Protein 6TCT (pdb70)

Solvent-accessible surface area: 22754 Å² total; per-residue (Å²): 156,74,2,23,1,0,0,0,0,6,3,69,19,0,66,87,83,114,37,3,56,31,3,0,6,3,0,3,30,84,91,69,48,10,40,40,88,144,62,105,10,98,3,33,3,52,6,82,58,25,20,101,0,1,1,31,17,11,4,3,10,56,118,39,110,9,66,13,65,7,18,119,25,63,0,40,108,112,130,3,0,64,17,56,85,62,155,105,4,43,43,9,128,1,79,10,208,68,85,92,33,164,24,105,2,28,1,8,0,19,0,68,63,94,97,22,89,2,38,0,18,0,45,4,105,196,85,2,26,1,0,0,0,0,4,3,68,16,0,65,88,83,116,39,3,53,27,1,0,5,3,0,3,29,83,97,79,46,11,43,39,89,137,57,105,15,103,2,32,1,57,4,86,58,24,22,92,0,1,1,34,14,11,4,3,7,33,115,40,108,11,64,15,68,8,18,115,27,71,0,44,108,118,138,1,0,78,16,61,87,78,149,126,5,41,44,10,113,0,87,4,187,60,90,99,32,161,28,98,2,31,0,7,0,18,0,68,61,95,99,19,90,3,34,0,17,0,40,1,110,199,78,1,23,1,0,0,0,0,7,2,62,18,0,58,87,84,109,38,5,57,31,5,0,4,3,0,3,23,91,95,74,46,11,42,40,82,148,60,111,14,97,1,31,2,57,3,83,49,16,21,95,0,1,1,38,17,12,4,3,8,54,118,41,114,8,66,14,71,5,14,117,26,57,0,42,106,115,139,1,1,78,17,56,88,60,153,122,4,41,36,8,99,0,100,30,136,57,96,107,28,162,28,105,3,30,0,8,0,24,0,68,64,92,82,23,84,5,46,0,8,0,41,1,120,196,87,1,23,1,0,0,0,0,6,2,62,18,0,55,88,81,113,36,4,57,31,1,0,6,3,0,2,28,73,88,68,53,11,40,39,83,148,58,104,10,98,1,32,2,48,3,79,62,28,19,103,0,1,2,40,17,11,4,3,7,57,119,38,109,6,68,15,72,6,17,120,23,59,0,41,106,113,135,2,0,75,18,56,87,71,146,131,6,40,47,9,127,1,82,11,226,56,88,95,32,165,25,91,2,28,0,8,0,22,0,73,28,94,81,22,81,4,35,0,20,1,40,2,121

Structure (mmCIF, N/CA/C/O backbone):
data_6TCT
#
_entry.id   6TCT
#
_cell.length_a   42.327
_cell.length_b   70.886
_cell.length_c   185.715
_cell.angle_alpha   90.000
_cell.angle_beta   90.000
_cell.angle_gamma   90.000
#
_symmetry.space_group_name_H-M   'P 21 21 21'
#
loop_
_entity.id
_entity.type
_entity.pdbx_description
1 polymer MakD
2 water water
#
loop_
_atom_site.group_PDB
_atom_site.id
_atom_site.type_symbol
_atom_site.label_atom_id
_atom_site.label_alt_id
_atom_site.label_comp_id
_atom_site.label_asym_id
_atom_site.label_entity_id
_atom_site.label_seq_id
_atom_site.pdbx_PDB_ins_code
_atom_site.Cartn_x
_atom_site.Cartn_y
_atom_site.Cartn_z
_atom_site.occupancy
_atom_site.B_iso_or_equiv
_atom_site.auth_seq_id
_atom_site.auth_comp_id
_atom_site.auth_asym_id
_atom_site.auth_atom_id
_atom_site.pdbx_PDB_model_num
ATOM 1 N N . LYS A 1 2 ? 3.629 12.301 7.073 1.00 91.11 2 LYS B N 1
ATOM 2 C CA . LYS A 1 2 ? 3.128 12.353 8.455 1.00 88.86 2 LYS B CA 1
ATOM 3 C C . LYS A 1 2 ? 2.762 10.963 8.973 1.00 83.00 2 LYS B C 1
ATOM 4 O O . LYS A 1 2 ? 1.614 10.696 9.298 1.00 88.93 2 LYS B O 1
ATOM 10 N N . LYS A 1 3 ? 3.783 10.126 9.157 1.00 67.95 3 LYS B N 1
ATOM 11 C CA . LYS A 1 3 ? 3.601 8.707 9.449 1.00 64.29 3 LYS B CA 1
ATOM 12 C C . LYS A 1 3 ? 3.677 8.409 10.941 1.00 66.20 3 LYS B C 1
ATOM 13 O O . LYS A 1 3 ? 4.543 8.935 11.643 1.00 66.51 3 LYS B O 1
ATOM 19 N N . ILE A 1 4 ? 2.743 7.582 11.421 1.00 62.45 4 ILE B N 1
ATOM 20 C CA . ILE A 1 4 ? 2.674 7.170 12.827 1.00 52.80 4 ILE B CA 1
ATOM 21 C C . ILE A 1 4 ? 3.514 5.920 13.030 1.00 51.45 4 ILE B C 1
ATOM 22 O O . ILE A 1 4 ? 3.387 4.956 12.273 1.00 50.04 4 ILE B O 1
ATOM 27 N N . GLU A 1 5 ? 4.373 5.923 14.046 1.00 40.06 5 GLU B N 1
ATOM 28 C CA . GLU A 1 5 ? 5.132 4.729 14.387 1.00 42.18 5 GLU B CA 1
ATOM 29 C C . GLU A 1 5 ? 4.742 4.279 15.787 1.00 42.36 5 GLU B C 1
ATOM 30 O O . GLU A 1 5 ? 4.663 5.098 16.707 1.00 40.08 5 GLU B O 1
ATOM 36 N N . ILE A 1 6 ? 4.460 2.988 15.925 1.00 35.53 6 ILE B N 1
ATOM 37 C CA . ILE A 1 6 ? 3.934 2.389 17.144 1.00 38.10 6 ILE B CA 1
ATOM 38 C C . ILE A 1 6 ? 4.969 1.410 17.667 1.00 42.94 6 ILE B C 1
ATOM 39 O O . ILE A 1 6 ? 5.500 0.598 16.898 1.00 35.67 6 ILE B O 1
ATOM 44 N N . LEU A 1 7 ? 5.251 1.477 18.963 1.00 33.77 7 LEU B N 1
ATOM 45 C CA . LEU A 1 7 ? 6.110 0.499 19.609 1.00 35.17 7 LEU B CA 1
ATOM 46 C C . LEU A 1 7 ? 5.271 -0.356 20.543 1.00 30.66 7 LEU B C 1
ATOM 47 O O . LEU A 1 7 ? 4.614 0.167 21.458 1.00 30.67 7 LEU B O 1
ATOM 52 N N . ILE A 1 8 ? 5.298 -1.667 20.312 1.00 30.87 8 ILE B N 1
ATOM 53 C CA . ILE A 1 8 ? 4.710 -2.655 21.208 1.00 29.21 8 ILE B CA 1
ATOM 54 C C . ILE A 1 8 ? 5.827 -3.164 22.112 1.00 34.36 8 ILE B C 1
ATOM 55 O O . ILE A 1 8 ? 6.822 -3.717 21.631 1.00 28.05 8 ILE B O 1
ATOM 60 N N . VAL A 1 9 ? 5.681 -2.948 23.410 1.00 28.85 9 VAL B N 1
ATOM 61 C CA . VAL A 1 9 ? 6.642 -3.385 24.410 1.00 29.36 9 VAL B CA 1
ATOM 62 C C . VAL A 1 9 ? 6.016 -4.536 25.184 1.00 30.79 9 VAL B C 1
ATOM 63 O O . VAL A 1 9 ? 4.877 -4.423 25.660 1.00 32.12 9 VAL B O 1
ATOM 67 N N . VAL A 1 10 ? 6.747 -5.637 25.314 1.00 30.88 10 VAL B N 1
ATOM 68 C CA . VAL A 1 10 ? 6.252 -6.820 26.007 1.00 34.51 10 VAL B CA 1
ATOM 69 C C . VAL A 1 10 ? 7.170 -7.154 27.176 1.00 36.99 10 VAL B C 1
ATOM 70 O O . VAL A 1 10 ? 8.392 -7.262 27.017 1.00 35.82 10 VAL B O 1
ATOM 74 N N . ASP A 1 11 ? 6.571 -7.291 28.351 1.00 30.67 11 ASP B N 1
ATOM 75 C CA . ASP A 1 11 ? 7.201 -7.894 29.524 1.00 34.13 11 ASP B CA 1
ATOM 76 C C . ASP A 1 11 ? 7.192 -9.405 29.313 1.00 34.30 11 ASP B C 1
ATOM 77 O O . ASP A 1 11 ? 6.216 -10.096 29.633 1.00 29.67 11 ASP B O 1
ATOM 82 N N . CYS A 1 12 ? 8.291 -9.941 28.790 1.00 31.84 12 CYS B N 1
ATOM 83 C CA . CYS A 1 12 ? 8.239 -11.327 28.326 1.00 30.94 12 CYS B CA 1
ATOM 84 C C . CYS A 1 12 ? 8.307 -12.319 29.480 1.00 32.85 12 CYS B C 1
ATOM 85 O O . CYS A 1 12 ? 7.605 -13.340 29.461 1.00 37.98 12 CYS B O 1
ATOM 88 N N . ALA A 1 13 ? 9.006 -11.961 30.559 1.00 34.48 13 ALA B N 1
ATOM 89 C CA . ALA A 1 13 ? 8.973 -12.782 31.764 1.00 35.21 13 ALA B CA 1
ATOM 90 C C . ALA A 1 13 ? 7.561 -12.877 32.313 1.00 37.01 13 ALA B C 1
ATOM 91 O O . ALA A 1 13 ? 7.076 -13.969 32.629 1.00 36.36 13 ALA B O 1
ATOM 93 N N . GLY A 1 14 ? 6.881 -11.736 32.426 1.00 33.28 14 GLY B N 1
ATOM 94 C CA . GLY A 1 14 ? 5.518 -11.745 32.929 1.00 29.78 14 GLY B CA 1
ATOM 95 C C . GLY A 1 14 ? 4.557 -12.460 31.995 1.00 34.38 14 GLY B C 1
ATOM 96 O O . GLY A 1 14 ? 3.701 -13.232 32.431 1.00 31.73 14 GLY B O 1
ATOM 97 N N . ALA A 1 15 ? 4.661 -12.184 30.700 1.00 35.55 15 ALA B N 1
ATOM 98 C CA . ALA A 1 15 ? 3.753 -12.809 29.743 1.00 35.00 15 ALA B CA 1
ATOM 99 C C . ALA A 1 15 ? 3.909 -14.332 29.737 1.00 39.53 15 ALA B C 1
ATOM 100 O O . ALA A 1 15 ? 2.918 -15.067 29.662 1.00 38.34 15 ALA B O 1
ATOM 102 N N . LEU A 1 16 ? 5.152 -14.827 29.788 1.00 41.93 16 LEU B N 1
ATOM 103 C CA . LEU A 1 16 ? 5.350 -16.268 29.747 1.00 38.44 16 LEU B CA 1
ATOM 104 C C . LEU A 1 16 ? 4.943 -16.925 31.059 1.00 45.61 16 LEU B C 1
ATOM 105 O O . LEU A 1 16 ? 4.447 -18.056 31.053 1.00 44.69 16 LEU B O 1
ATOM 110 N N . ALA A 1 17 ? 5.119 -16.230 32.185 1.00 39.39 17 ALA B N 1
ATOM 111 C CA . ALA A 1 17 ? 4.722 -16.799 33.466 1.00 37.63 17 ALA B CA 1
ATOM 112 C C . ALA A 1 17 ? 3.210 -16.920 33.573 1.00 45.33 17 ALA B C 1
ATOM 113 O O . ALA A 1 17 ? 2.706 -17.877 34.167 1.00 48.91 17 ALA B O 1
ATOM 115 N N . THR A 1 18 ? 2.462 -15.964 33.010 1.00 40.34 18 THR B N 1
ATOM 116 C CA . THR A 1 18 ? 1.008 -15.980 33.164 1.00 35.04 18 THR B CA 1
ATOM 117 C C . THR A 1 18 ? 0.246 -16.493 31.953 1.00 36.60 18 THR B C 1
ATOM 118 O O . THR A 1 18 ? -0.973 -16.678 32.054 1.00 33.73 18 THR B O 1
ATOM 122 N N . THR A 1 19 ? 0.926 -16.764 30.838 1.00 32.29 19 THR B N 1
ATOM 123 C CA . THR A 1 19 ? 0.277 -17.108 29.573 1.00 35.80 19 THR B CA 1
ATOM 124 C C . THR A 1 19 ? -0.777 -16.069 29.186 1.00 36.12 19 THR B C 1
ATOM 125 O O . THR A 1 19 ? -1.802 -16.382 28.589 1.00 39.14 19 THR B O 1
ATOM 129 N N . SER A 1 20 ? -0.514 -14.803 29.492 1.00 35.87 20 SER B N 1
ATOM 130 C CA . SER A 1 20 ? -1.396 -13.761 28.978 1.00 30.50 20 SER B CA 1
ATOM 131 C C . SER A 1 20 ? -0.625 -12.454 28.868 1.00 27.00 20 SER B C 1
ATOM 132 O O . SER A 1 20 ? 0.243 -12.148 29.695 1.00 27.71 20 SER B O 1
ATOM 135 N N . LEU A 1 21 ? -0.951 -11.687 27.839 1.00 31.44 21 LEU B N 1
ATOM 136 C CA . LEU A 1 21 ? -0.341 -10.385 27.662 1.00 31.69 21 LEU B CA 1
ATOM 137 C C . LEU A 1 21 ? -0.964 -9.324 28.568 1.00 33.83 21 LEU B C 1
ATOM 138 O O . LEU A 1 21 ? -0.441 -8.202 28.639 1.00 28.61 21 LEU B O 1
ATOM 143 N N . ILE A 1 22 ? -2.060 -9.636 29.269 1.00 38.48 22 ILE B N 1
ATOM 144 C CA . ILE A 1 22 ? -2.651 -8.631 30.143 1.00 38.47 22 ILE B CA 1
ATOM 145 C C . ILE A 1 22 ? -1.636 -8.293 31.230 1.00 33.66 22 ILE B C 1
ATOM 146 O O . ILE A 1 22 ? -0.920 -9.169 31.749 1.00 29.02 22 ILE B O 1
ATOM 151 N N . SER A 1 23 ? -1.486 -6.996 31.490 1.00 30.00 23 SER B N 1
ATOM 152 C CA . SER A 1 23 ? -0.479 -6.410 32.378 1.00 28.67 23 SER B CA 1
ATOM 153 C C . SER A 1 23 ? 0.946 -6.587 31.872 1.00 32.39 23 SER B C 1
ATOM 154 O O . SER A 1 23 ? 1.880 -6.216 32.584 1.00 30.91 23 SER B O 1
ATOM 157 N N . ASN A 1 24 ? 1.150 -7.113 30.657 1.00 29.21 24 ASN B N 1
ATOM 158 C CA . ASN A 1 24 ? 2.495 -7.355 30.150 1.00 27.52 24 ASN B CA 1
ATOM 159 C C . ASN A 1 24 ? 2.744 -6.748 28.774 1.00 27.86 24 ASN B C 1
ATOM 160 O O . ASN A 1 24 ? 3.792 -7.016 28.185 1.00 29.32 24 ASN B O 1
ATOM 165 N N . VAL A 1 25 ? 1.827 -5.943 28.238 1.00 30.41 25 VAL B N 1
ATOM 166 C CA . VAL A 1 25 ? 1.992 -5.381 26.898 1.00 27.59 25 VAL B CA 1
ATOM 167 C C . VAL A 1 25 ? 1.654 -3.899 26.957 1.00 35.14 25 VAL B C 1
ATOM 168 O O . VAL A 1 25 ? 0.728 -3.489 27.671 1.00 29.18 25 VAL B O 1
ATOM 172 N N . TYR A 1 26 ? 2.432 -3.096 26.229 1.00 25.12 26 TYR B N 1
ATOM 173 C CA . TYR A 1 26 ? 2.285 -1.651 26.237 1.00 30.25 26 TYR B CA 1
ATOM 174 C C . TYR A 1 26 ? 2.362 -1.156 24.805 1.00 31.41 26 TYR B C 1
ATOM 175 O O . TYR A 1 26 ? 3.068 -1.735 23.973 1.00 30.44 26 TYR B O 1
ATOM 184 N N . LEU A 1 27 ? 1.656 -0.066 24.530 1.00 27.77 27 LEU B N 1
ATOM 185 C CA . LEU A 1 27 ? 1.806 0.657 23.270 1.00 32.40 27 LEU B CA 1
ATOM 186 C C . LEU A 1 27 ? 2.399 2.024 23.561 1.00 31.36 27 LEU B C 1
ATOM 187 O O . LEU A 1 27 ? 1.954 2.714 24.486 1.00 34.68 27 LEU B O 1
ATOM 192 N N . ILE A 1 28 ? 3.395 2.417 22.775 1.00 28.38 28 ILE B N 1
ATOM 193 C CA . ILE A 1 28 ? 3.861 3.790 22.732 1.00 27.44 28 ILE B CA 1
ATOM 194 C C . ILE A 1 28 ? 3.996 4.186 21.271 1.00 34.51 28 ILE B C 1
ATOM 195 O O . ILE A 1 28 ? 4.660 3.479 20.511 1.00 31.40 28 ILE B O 1
ATOM 200 N N . ASP A 1 29 ? 3.425 5.336 20.88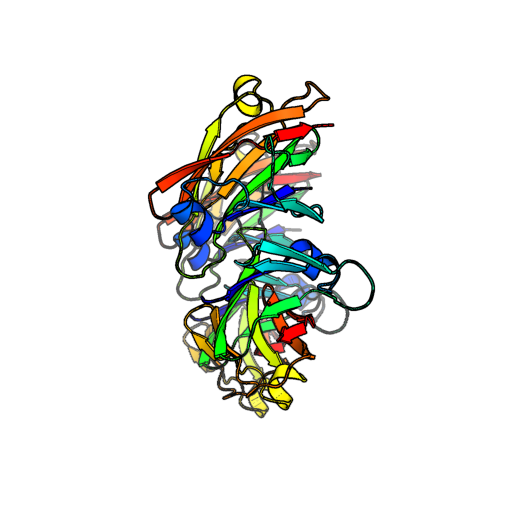6 1.00 36.22 29 ASP B N 1
ATOM 201 C CA . ASP A 1 29 ? 3.486 5.762 19.489 1.00 40.37 29 ASP B CA 1
ATOM 202 C C . ASP A 1 29 ? 4.021 7.188 19.352 1.00 45.16 29 ASP B C 1
ATOM 203 O O . ASP A 1 29 ? 4.180 7.918 20.333 1.00 42.86 29 ASP B O 1
ATOM 208 N N . SER A 1 30 ? 4.304 7.583 18.099 1.00 39.55 30 SER B N 1
ATOM 209 C CA . SER A 1 30 ? 4.932 8.869 17.823 1.00 39.96 30 SER B CA 1
ATOM 210 C C . SER A 1 30 ? 3.958 10.037 17.905 1.00 37.20 30 SER B C 1
ATOM 211 O O . SER A 1 30 ? 4.362 11.166 17.637 1.00 41.79 30 SER B O 1
ATOM 214 N N . ASN A 1 31 ? 2.690 9.798 18.215 1.00 50.39 31 ASN B N 1
ATOM 215 C CA . ASN A 1 31 ? 1.791 10.875 18.599 1.00 49.77 31 ASN B CA 1
ATOM 216 C C . ASN A 1 31 ? 1.757 11.075 20.107 1.00 49.89 31 ASN B C 1
ATOM 217 O O . ASN A 1 31 ? 0.862 11.760 20.608 1.00 46.12 31 ASN B O 1
ATOM 222 N N . GLN A 1 32 ? 2.698 10.464 20.835 1.00 44.18 32 GLN B N 1
ATOM 223 C CA . GLN A 1 32 ? 2.836 10.563 22.288 1.00 43.28 32 GLN B CA 1
ATOM 224 C C . GLN A 1 32 ? 1.678 9.904 23.027 1.00 45.23 32 GLN B C 1
ATOM 225 O O . GLN A 1 32 ? 1.415 10.226 24.179 1.00 44.92 32 GLN B O 1
ATOM 231 N N . TRP A 1 33 ? 0.979 8.973 22.395 1.00 46.11 33 TRP B N 1
ATOM 232 C CA . TRP A 1 33 ? 0.005 8.172 23.115 1.00 45.60 33 TRP B CA 1
ATOM 233 C C . TRP A 1 33 ? 0.725 7.025 23.808 1.00 40.07 33 TRP B C 1
ATOM 234 O O . TRP A 1 33 ? 1.614 6.385 23.239 1.00 42.45 33 TRP B O 1
ATOM 245 N N . LEU A 1 34 ? 0.332 6.757 25.040 1.00 42.32 34 LEU B N 1
ATOM 246 C CA . LEU A 1 34 ? 0.980 5.729 25.835 1.00 31.82 34 LEU B CA 1
ATOM 247 C C . LEU A 1 34 ? -0.098 4.941 26.558 1.00 47.58 34 LEU B C 1
ATOM 248 O O . LEU A 1 34 ? -1.042 5.518 27.106 1.00 46.57 34 LEU B O 1
ATOM 253 N N . GLY A 1 35 ? 0.062 3.629 26.606 1.00 36.71 35 GLY B N 1
ATOM 254 C CA . GLY A 1 35 ? -1.018 2.818 27.124 1.00 39.09 35 GLY B CA 1
ATOM 255 C C . GLY A 1 35 ? -0.540 1.497 27.635 1.00 36.43 35 GLY B C 1
ATOM 256 O O . GLY A 1 35 ? 0.458 0.928 27.167 1.00 36.26 35 GLY B O 1
ATOM 257 N N A SER A 1 36 ? -1.269 0.976 28.622 0.44 33.82 36 SER B N 1
ATOM 258 N N B SER A 1 36 ? -1.229 1.014 28.660 0.56 33.70 36 SER B N 1
ATOM 259 C CA A SER A 1 36 ? -1.053 -0.331 29.210 0.44 31.63 36 SER B CA 1
ATOM 260 C CA B SER A 1 36 ? -1.087 -0.303 29.235 0.56 31.69 36 SER B CA 1
ATOM 261 C C A SER A 1 36 ? -2.403 -1.019 29.347 0.44 33.41 36 SER B C 1
ATOM 262 C C B SER A 1 36 ? -2.415 -1.029 29.055 0.56 33.79 36 SER B C 1
ATOM 263 O O A SER A 1 36 ? -3.430 -0.366 29.541 0.44 31.83 36 SER B O 1
ATOM 264 O O B SER A 1 36 ? -3.436 -0.428 28.714 0.56 35.36 36 SER B O 1
ATOM 269 N N . TRP A 1 37 ? -2.402 -2.338 29.260 1.00 37.58 37 TRP B N 1
ATOM 270 C CA . TRP A 1 37 ? -3.631 -3.119 29.334 1.00 35.38 37 TRP B CA 1
ATOM 271 C C . TRP A 1 37 ? -3.563 -3.905 30.636 1.00 35.80 37 TRP B C 1
ATOM 272 O O . TRP A 1 37 ? -2.865 -4.921 30.715 1.00 41.30 37 TRP B O 1
ATOM 283 N N . ASP A 1 38 ? -4.245 -3.396 31.662 1.00 33.48 38 ASP B N 1
ATOM 284 C CA . ASP A 1 38 ? -4.210 -3.944 33.016 1.00 44.44 38 ASP B CA 1
ATOM 285 C C . ASP A 1 38 ? -5.463 -4.710 33.411 1.00 51.22 38 ASP B C 1
ATOM 286 O O . ASP A 1 38 ? -5.379 -5.639 34.221 1.00 62.96 38 ASP B O 1
ATOM 291 N N . GLU A 1 39 ? -6.626 -4.287 32.928 1.00 48.40 39 GLU B N 1
ATOM 292 C CA . GLU A 1 39 ? -7.909 -4.768 33.418 1.00 45.67 39 GLU B CA 1
ATOM 293 C C . GLU A 1 39 ? -8.872 -4.922 32.250 1.00 43.80 39 GLU B C 1
ATOM 294 O O . GLU A 1 39 ? -8.708 -4.299 31.201 1.00 47.30 39 GLU B O 1
ATOM 300 N N . GLY A 1 40 ? -9.884 -5.762 32.438 1.00 37.06 40 GLY B N 1
ATOM 301 C CA . GLY A 1 40 ? -10.897 -5.822 31.425 1.00 35.10 40 GLY B CA 1
ATOM 302 C C . GLY A 1 40 ? -10.364 -6.301 30.075 1.00 37.58 40 GLY B C 1
ATOM 303 O O . GLY A 1 40 ? -9.372 -7.033 29.965 1.00 44.11 40 GLY B O 1
ATOM 304 N N . THR A 1 41 ? -11.106 -5.904 29.048 1.00 40.77 41 THR B N 1
ATOM 305 C CA . THR A 1 41 ? -10.768 -6.103 27.646 1.00 37.72 41 THR B CA 1
ATOM 306 C C . THR A 1 41 ? -9.736 -5.068 27.219 1.00 38.26 41 THR B C 1
ATOM 307 O O . THR A 1 41 ? -9.750 -3.933 27.702 1.00 39.76 41 THR B O 1
ATOM 311 N N . CYS A 1 42 ? -8.856 -5.453 26.290 1.00 38.03 42 CYS B N 1
ATOM 312 C CA . CYS A 1 42 ? -7.777 -4.563 25.857 1.00 40.85 42 CYS B CA 1
ATOM 313 C C . CYS A 1 42 ? -8.327 -3.296 25.195 1.00 43.74 42 CYS B C 1
ATOM 314 O O . CYS A 1 42 ? -9.166 -3.359 24.291 1.00 39.69 42 CYS B O 1
ATOM 317 N N . GLN A 1 43 ? -7.837 -2.136 25.635 1.00 34.43 43 GLN B N 1
ATOM 318 C CA . GLN A 1 43 ? -8.275 -0.871 25.063 1.00 39.02 43 GLN B CA 1
ATOM 319 C C . GLN A 1 43 ? -7.141 -0.117 24.383 1.00 42.24 43 GLN B C 1
ATOM 320 O O . GLN A 1 43 ? -7.335 1.039 23.974 1.00 42.13 43 GLN B O 1
ATOM 326 N N . LEU A 1 44 ? -5.956 -0.728 24.284 1.00 36.31 44 LEU B N 1
ATOM 327 C CA . LEU A 1 44 ? -4.858 -0.100 23.568 1.00 37.37 44 LEU B CA 1
ATOM 328 C C . LEU A 1 44 ? -5.311 0.260 22.157 1.00 42.48 44 LEU B C 1
ATOM 329 O O . LEU A 1 44 ? -6.075 -0.478 21.525 1.00 36.68 44 LEU B O 1
ATOM 334 N N . HIS A 1 45 ? -4.891 1.428 21.684 1.00 37.66 45 HIS B N 1
ATOM 335 C CA . HIS A 1 45 ? -5.378 1.887 20.389 1.00 41.15 45 HIS B CA 1
ATOM 336 C C . HIS A 1 45 ? -4.466 2.959 19.816 1.00 38.28 45 HIS B C 1
ATOM 337 O O . HIS A 1 45 ? -3.572 3.485 20.486 1.00 37.25 45 HIS B O 1
ATOM 344 N N . THR A 1 46 ? -4.730 3.274 18.554 1.00 39.86 46 THR B N 1
ATOM 345 C CA . THR A 1 46 ? -4.003 4.259 17.772 1.00 41.06 46 THR B CA 1
ATOM 346 C C . THR A 1 46 ? -5.019 5.129 17.052 1.00 42.90 46 THR B C 1
ATOM 347 O O . THR A 1 46 ? -5.983 4.611 16.479 1.00 45.95 46 THR B O 1
ATOM 351 N N . VAL A 1 47 ? -4.804 6.437 17.072 1.00 39.43 47 VAL B N 1
ATOM 352 C CA . VAL A 1 47 ? -5.664 7.382 16.375 1.00 46.62 47 VAL B CA 1
ATOM 353 C C . VAL A 1 47 ? -4.971 7.765 15.079 1.00 54.00 47 VAL B C 1
ATOM 354 O O . VAL A 1 47 ? -3.781 8.105 15.082 1.00 50.25 47 VAL B O 1
ATOM 358 N N . SER A 1 48 ? -5.714 7.722 13.976 1.00 55.81 48 SER B N 1
ATOM 359 C CA . SER A 1 48 ? -5.148 7.973 12.663 1.00 52.09 48 SER B CA 1
ATOM 360 C C . SER A 1 48 ? -6.186 8.619 11.760 1.00 54.25 48 SER B C 1
ATOM 361 O O . SER A 1 48 ? -7.307 8.927 12.175 1.00 52.34 48 SER B O 1
ATOM 364 N N . GLU A 1 49 ? -5.774 8.848 10.515 1.00 61.44 49 GLU B N 1
ATOM 365 C CA . GLU A 1 49 ? -6.633 9.370 9.468 1.00 65.88 49 GLU B CA 1
ATOM 366 C C . GLU A 1 49 ? -6.292 8.677 8.153 1.00 66.20 49 GLU B C 1
ATOM 367 O O . GLU A 1 49 ? -5.214 8.097 7.993 1.00 61.96 49 GLU B O 1
ATOM 373 N N . ASP A 1 50 ? -7.218 8.777 7.203 1.00 73.84 50 ASP B N 1
ATOM 374 C CA . ASP A 1 50 ? -7.062 8.141 5.899 1.00 72.07 50 ASP B CA 1
ATOM 375 C C . ASP A 1 50 ? -5.775 8.577 5.215 1.00 67.17 50 ASP B C 1
ATOM 376 O O . ASP A 1 50 ? -5.423 9.758 5.224 1.00 65.14 50 ASP B O 1
ATOM 381 N N . GLY A 1 51 ? -5.064 7.613 4.632 1.00 63.68 51 GLY B N 1
ATOM 382 C CA . GLY A 1 51 ? -3.872 7.906 3.865 1.00 70.54 51 GLY B CA 1
ATOM 383 C C . GLY A 1 51 ? -2.599 7.974 4.672 1.00 71.01 51 GLY B C 1
ATOM 384 O O . GLY A 1 51 ? -1.510 8.010 4.082 1.00 60.69 51 GLY B O 1
ATOM 385 N N . GLN A 1 52 ? -2.700 7.954 5.997 1.00 59.31 52 GLN B N 1
ATOM 386 C CA . GLN A 1 52 ? -1.532 8.046 6.849 1.00 56.58 52 GLN B CA 1
ATOM 387 C C . GLN A 1 52 ? -0.787 6.714 6.853 1.00 52.84 52 GLN B C 1
ATOM 388 O O . GLN A 1 52 ? -1.394 5.648 6.992 1.00 49.77 52 GLN B O 1
ATOM 394 N N . PHE A 1 53 ? 0.540 6.781 6.737 1.00 51.53 53 PHE B N 1
ATOM 395 C CA . PHE A 1 53 ? 1.369 5.588 6.842 1.00 51.76 53 PHE B CA 1
ATOM 396 C C . PHE A 1 53 ? 1.492 5.203 8.311 1.00 54.46 53 PHE B C 1
ATOM 397 O O . PHE A 1 53 ? 1.683 6.061 9.176 1.00 55.86 53 PHE B O 1
ATOM 405 N N . ILE A 1 54 ? 1.368 3.914 8.603 1.00 49.96 54 ILE B N 1
ATOM 406 C CA . ILE A 1 54 ? 1.503 3.428 9.971 1.00 42.45 54 ILE B CA 1
ATOM 407 C C . ILE A 1 54 ? 2.570 2.345 10.006 1.00 50.40 54 ILE B C 1
ATOM 408 O O . ILE A 1 54 ? 2.661 1.517 9.095 1.00 52.46 54 ILE B O 1
ATOM 413 N N . CYS A 1 55 ? 3.364 2.347 11.069 1.00 46.67 55 CYS B N 1
ATOM 414 C CA . CYS A 1 55 ? 4.471 1.424 11.266 1.00 48.15 55 CYS B CA 1
ATOM 415 C C . CYS A 1 55 ? 4.360 0.796 12.647 1.00 46.89 55 CYS B C 1
ATOM 416 O O . CYS A 1 55 ? 4.211 1.522 13.633 1.00 40.04 55 CYS B O 1
ATOM 419 N N . TRP A 1 56 ? 4.421 -0.543 12.713 1.00 45.99 56 TRP B N 1
ATOM 420 C CA . TRP A 1 56 ? 4.416 -1.302 13.964 1.00 41.17 56 TRP B CA 1
ATOM 421 C C . TRP A 1 56 ? 5.758 -1.999 14.156 1.00 42.74 56 TRP B C 1
ATOM 422 O O . TRP A 1 56 ? 6.263 -2.636 13.230 1.00 41.59 56 TRP B O 1
ATOM 433 N N . ARG A 1 57 ? 6.310 -1.946 15.364 1.00 34.51 57 ARG B N 1
ATOM 434 C CA . ARG A 1 57 ? 7.465 -2.786 15.664 1.00 35.48 57 ARG B CA 1
ATOM 435 C C . ARG A 1 57 ? 7.371 -3.215 17.117 1.00 35.93 57 ARG B C 1
ATOM 436 O O . ARG A 1 57 ? 6.642 -2.608 17.911 1.00 35.88 57 ARG B O 1
ATOM 444 N N . SER A 1 58 ? 8.081 -4.299 17.460 1.00 30.95 58 SER B N 1
ATOM 445 C CA . SER A 1 58 ? 7.951 -4.884 18.791 1.00 31.44 58 SER B CA 1
ATOM 446 C C . SER A 1 58 ? 9.314 -5.093 19.426 1.00 29.82 58 SER B C 1
ATOM 447 O O . SER A 1 58 ? 10.299 -5.325 18.728 1.00 37.39 58 SER B O 1
ATOM 450 N N . CYS A 1 59 ? 9.380 -4.919 20.746 1.00 34.31 59 CYS B N 1
ATOM 451 C CA . CYS A 1 59 ? 10.622 -5.166 21.468 1.00 39.06 59 CYS B CA 1
ATOM 452 C C . CYS A 1 59 ? 10.261 -5.748 22.829 1.00 33.44 59 CYS B C 1
ATOM 453 O O . CYS A 1 59 ? 9.118 -5.649 23.293 1.00 35.75 59 CYS B O 1
ATOM 456 N N . ALA A 1 60 ? 11.241 -6.391 23.452 1.00 31.95 60 ALA B N 1
ATOM 457 C CA . ALA A 1 60 ? 11.139 -6.786 24.847 1.00 34.83 60 ALA B CA 1
ATOM 458 C C . ALA A 1 60 ? 11.733 -5.746 25.791 1.00 31.60 60 ALA B C 1
ATOM 459 O O . ALA A 1 60 ? 12.543 -4.905 25.406 1.00 27.37 60 ALA B O 1
ATOM 461 N N . ILE A 1 61 ? 11.320 -5.836 27.051 1.00 29.13 61 ILE B N 1
ATOM 462 C CA . ILE A 1 61 ? 11.988 -5.079 28.098 1.00 30.19 61 ILE B CA 1
ATOM 463 C C . ILE A 1 61 ? 13.411 -5.591 28.301 1.00 32.02 61 ILE B C 1
ATOM 464 O O . ILE A 1 61 ? 14.379 -4.823 28.270 1.00 30.02 61 ILE B O 1
ATOM 469 N N . SER A 1 62 ? 13.562 -6.889 28.483 1.00 27.62 62 SER B N 1
ATOM 470 C CA . SER A 1 62 ? 14.877 -7.417 28.790 1.00 33.73 62 SER B CA 1
ATOM 471 C C . SER A 1 62 ? 15.724 -7.458 27.527 1.00 32.92 62 SER B C 1
ATOM 472 O O . SER A 1 62 ? 15.194 -7.685 26.433 1.00 40.54 62 SER B O 1
ATOM 475 N N . PRO A 1 63 ? 17.036 -7.227 27.634 1.00 32.26 63 PRO B N 1
ATOM 476 C CA . PRO A 1 63 ? 17.902 -7.431 26.464 1.00 39.13 63 PRO B CA 1
ATOM 477 C C . PRO A 1 63 ? 18.023 -8.894 26.060 1.00 45.76 63 PRO B C 1
ATOM 478 O O . PRO A 1 63 ? 18.525 -9.175 24.968 1.00 43.05 63 PRO B O 1
ATOM 482 N N . ASP A 1 64 ? 17.574 -9.829 26.898 1.00 44.36 64 ASP B N 1
ATOM 483 C CA . ASP A 1 64 ? 17.759 -11.251 26.621 1.00 49.71 64 ASP B CA 1
ATOM 484 C C . ASP A 1 64 ? 16.626 -11.873 25.816 1.00 45.79 64 ASP B C 1
ATOM 485 O O . ASP A 1 64 ? 16.804 -12.971 25.280 1.00 45.96 64 ASP B O 1
ATOM 490 N N . ASP A 1 65 ? 15.471 -11.220 25.735 1.00 38.50 65 ASP B N 1
ATOM 491 C CA . ASP A 1 65 ? 14.281 -11.773 25.104 1.00 43.17 65 ASP B CA 1
ATOM 492 C C . ASP A 1 65 ? 14.140 -11.296 23.658 1.00 42.76 65 ASP B C 1
ATOM 493 O O . ASP A 1 65 ? 14.768 -10.333 23.226 1.00 42.24 65 ASP B O 1
ATOM 498 N N . GLU A 1 66 ? 13.255 -11.961 22.920 1.00 35.15 66 GLU B N 1
ATOM 499 C CA . GLU A 1 66 ? 12.965 -11.614 21.535 1.00 36.17 66 GLU B CA 1
ATOM 500 C C . GLU A 1 66 ? 11.455 -11.569 21.336 1.00 40.70 66 GLU B C 1
ATOM 501 O O . GLU A 1 66 ? 10.738 -12.504 21.716 1.00 37.36 66 GLU B O 1
ATOM 507 N N . VAL A 1 67 ? 10.969 -10.470 20.765 1.00 39.33 67 VAL B N 1
ATOM 508 C CA . VAL A 1 67 ? 9.551 -10.277 20.473 1.00 33.20 67 VAL B CA 1
ATOM 509 C C . VAL A 1 67 ? 9.428 -9.861 19.020 1.00 36.75 67 VAL B C 1
ATOM 510 O O . VAL A 1 67 ? 9.953 -8.806 18.630 1.00 43.27 67 VAL B O 1
ATOM 514 N N . ASN A 1 68 ? 8.693 -10.643 18.239 1.00 37.09 68 ASN B N 1
ATOM 515 C CA . ASN A 1 68 ? 8.427 -10.345 16.838 1.00 39.82 68 ASN B CA 1
ATOM 516 C C . ASN A 1 68 ? 6.930 -10.360 16.594 1.00 41.62 68 ASN B C 1
ATOM 517 O O . ASN A 1 68 ? 6.207 -11.190 17.158 1.00 42.28 68 ASN B O 1
ATOM 522 N N . ILE A 1 69 ? 6.476 -9.460 15.735 1.00 32.73 69 ILE B N 1
ATOM 523 C CA . ILE A 1 69 ? 5.104 -9.501 15.246 1.00 40.48 69 ILE B CA 1
ATOM 524 C C . ILE A 1 69 ? 5.020 -10.564 14.163 1.00 33.58 69 ILE B C 1
ATOM 525 O O . ILE A 1 69 ? 5.798 -10.545 13.208 1.00 37.56 69 ILE B O 1
ATOM 530 N N . THR A 1 70 ? 4.099 -11.510 14.317 1.00 33.29 70 THR B N 1
ATOM 531 C CA . THR A 1 70 ? 3.934 -12.544 13.312 1.00 36.00 70 THR B CA 1
ATOM 532 C C . THR A 1 70 ? 2.677 -12.396 12.473 1.00 33.30 70 THR B C 1
ATOM 533 O O . THR A 1 70 ? 2.555 -13.088 11.467 1.00 38.19 70 THR B O 1
ATOM 537 N N . GLY A 1 71 ? 1.733 -11.547 12.839 1.00 33.54 71 GLY B N 1
ATOM 538 C CA . GLY A 1 71 ? 0.583 -11.396 11.961 1.00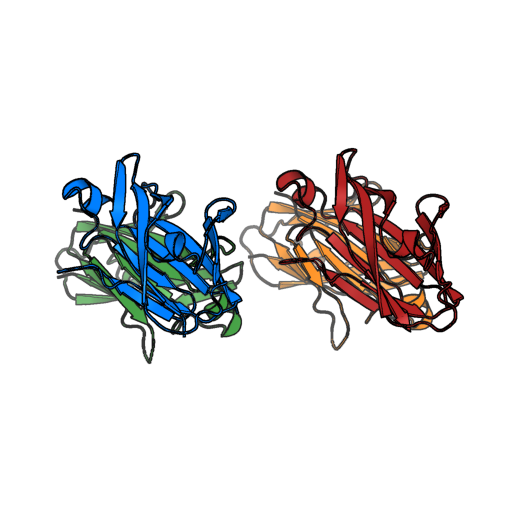 38.62 71 GLY B CA 1
ATOM 539 C C . GLY A 1 71 ? -0.416 -10.406 12.511 1.00 37.15 71 GLY B C 1
ATOM 540 O O . GLY A 1 71 ? -0.334 -9.982 13.670 1.00 36.49 71 GLY B O 1
ATOM 541 N N . PHE A 1 72 ? -1.343 -10.016 11.630 1.00 40.95 72 PHE B N 1
ATOM 542 C CA . PHE A 1 72 ? -2.479 -9.150 11.932 1.00 44.38 72 PHE B CA 1
ATOM 543 C C . PHE A 1 72 ? -3.752 -9.821 11.417 1.00 45.86 72 PHE B C 1
ATOM 544 O O . PHE A 1 72 ? -3.765 -10.352 10.307 1.00 42.89 72 PHE B O 1
ATOM 552 N N . TYR A 1 73 ? -4.833 -9.753 12.193 1.00 40.07 73 TYR B N 1
ATOM 553 C CA . TYR A 1 73 ? -6.106 -10.374 11.836 1.00 49.86 73 TYR B CA 1
ATOM 554 C C . TYR A 1 73 ? -7.226 -9.481 12.357 1.00 38.30 73 TYR B C 1
ATOM 555 O O . TYR A 1 73 ? -7.002 -8.591 13.183 1.00 38.82 73 TYR B O 1
ATOM 564 N N . GLY A 1 74 ? -8.437 -9.740 11.898 1.00 36.06 74 GLY B N 1
ATOM 565 C CA . GLY A 1 74 ? -9.608 -9.119 12.477 1.00 44.97 74 GLY B CA 1
ATOM 566 C C . GLY A 1 74 ? -10.224 -8.054 11.593 1.00 45.89 74 GLY B C 1
ATOM 567 O O . GLY A 1 74 ? -9.961 -7.964 10.389 1.00 51.45 74 GLY B O 1
ATOM 568 N N . ASP A 1 75 ? -11.078 -7.236 12.216 1.00 44.42 75 ASP B N 1
ATOM 569 C CA . ASP A 1 75 ? -11.898 -6.291 11.465 1.00 46.76 75 ASP B CA 1
ATOM 570 C C . ASP A 1 75 ? -11.040 -5.361 10.619 1.00 49.90 75 ASP B C 1
ATOM 571 O O . ASP A 1 75 ? -11.347 -5.115 9.448 1.00 56.26 75 ASP B O 1
ATOM 576 N N . MET A 1 76 ? -9.960 -4.830 11.193 1.00 50.47 76 MET B N 1
ATOM 577 C CA . MET A 1 76 ? -9.119 -3.910 10.432 1.00 56.19 76 MET B CA 1
ATOM 578 C C . MET A 1 76 ? -8.611 -4.550 9.148 1.00 57.17 76 MET B C 1
ATOM 579 O O . MET A 1 76 ? -8.555 -3.894 8.099 1.00 61.95 76 MET B O 1
ATOM 584 N N . ILE A 1 77 ? -8.298 -5.845 9.196 1.00 53.28 77 ILE B N 1
ATOM 585 C CA . ILE A 1 77 ? -7.830 -6.550 8.007 1.00 42.28 77 ILE B CA 1
ATOM 586 C C . ILE A 1 77 ? -9.004 -6.930 7.127 1.00 48.40 77 ILE B C 1
ATOM 587 O O . ILE A 1 77 ? -9.018 -6.644 5.922 1.00 55.96 77 ILE B O 1
ATOM 592 N N . ASP A 1 78 ? -10.014 -7.567 7.722 1.00 47.15 78 ASP B N 1
ATOM 593 C CA . ASP A 1 78 ? -11.160 -8.031 6.944 1.00 56.83 78 ASP B CA 1
ATOM 594 C C . ASP A 1 78 ? -11.856 -6.876 6.235 1.00 56.28 78 ASP B C 1
ATOM 595 O O . ASP A 1 78 ? -12.219 -6.997 5.065 1.00 54.65 78 ASP B O 1
ATOM 600 N N . GLN A 1 79 ? -12.056 -5.748 6.917 1.00 51.73 79 GLN B N 1
ATOM 601 C CA . GLN A 1 79 ? -12.677 -4.615 6.235 1.00 58.03 79 GLN B CA 1
ATOM 602 C C . GLN A 1 79 ? -11.687 -3.768 5.442 1.00 62.34 79 GLN B C 1
ATOM 603 O O . GLN A 1 79 ? -12.093 -2.750 4.875 1.00 68.90 79 GLN B O 1
ATOM 609 N N . LYS A 1 80 ? -10.417 -4.174 5.357 1.00 59.98 80 LYS B N 1
ATOM 610 C CA . LYS A 1 80 ? -9.440 -3.550 4.452 1.00 64.16 80 LYS B CA 1
ATOM 611 C C . LYS A 1 80 ? -9.213 -2.068 4.758 1.00 63.37 80 LYS B C 1
ATOM 612 O O . LYS A 1 80 ? -9.008 -1.255 3.852 1.00 68.98 80 LYS B O 1
ATOM 618 N N . ALA A 1 81 ? -9.295 -1.707 6.042 1.00 50.03 81 ALA B N 1
ATOM 619 C CA . ALA A 1 81 ? -8.988 -0.346 6.479 1.00 58.76 81 ALA B CA 1
ATOM 620 C C . ALA A 1 81 ? -7.488 -0.095 6.551 1.00 50.94 81 ALA B C 1
ATOM 621 O O . ALA A 1 81 ? -7.053 1.053 6.379 1.00 53.50 81 ALA B O 1
ATOM 623 N N . CYS A 1 82 ? -6.698 -1.140 6.814 1.00 49.60 82 CYS B N 1
ATOM 624 C CA . CYS A 1 82 ? -5.241 -1.052 6.876 1.00 44.96 82 CYS B CA 1
ATOM 625 C C . CYS A 1 82 ? -4.641 -2.459 6.812 1.00 50.13 82 CYS B C 1
ATOM 626 O O . CYS A 1 82 ? -5.025 -3.327 7.596 1.00 52.11 82 CYS B O 1
ATOM 629 N N . LEU A 1 83 ? -3.675 -2.667 5.915 1.00 46.38 83 LEU B N 1
ATOM 630 C CA . LEU A 1 83 ? -3.151 -3.996 5.591 1.00 46.94 83 LEU B CA 1
ATOM 631 C C . LEU A 1 83 ? -1.638 -4.018 5.741 1.00 49.60 83 LEU B C 1
ATOM 632 O O . LEU A 1 83 ? -0.908 -3.880 4.750 1.00 51.24 83 LEU B O 1
ATOM 637 N N . PRO A 1 84 ? -1.130 -4.220 6.956 1.00 48.15 84 PRO B N 1
ATOM 638 C CA . PRO A 1 84 ? 0.320 -4.143 7.165 1.00 48.77 84 PRO B CA 1
ATOM 639 C C . PRO A 1 84 ? 1.074 -5.260 6.456 1.00 51.04 84 PRO B C 1
ATOM 640 O O . PRO A 1 84 ? 0.571 -6.367 6.261 1.00 51.95 84 PRO B O 1
ATOM 644 N N . SER A 1 85 ? 2.295 -4.946 6.037 1.00 48.31 85 SER B N 1
ATOM 645 C CA . SER A 1 85 ? 3.171 -5.954 5.457 1.00 54.03 85 SER B CA 1
ATOM 646 C C . SER A 1 85 ? 4.509 -5.931 6.169 1.00 55.13 85 SER B C 1
ATOM 647 O O . SER A 1 85 ? 4.937 -4.877 6.656 1.00 54.74 85 SER B O 1
ATOM 650 N N . PRO A 1 86 ? 5.217 -7.061 6.231 1.00 53.04 86 PRO B N 1
ATOM 651 C CA . PRO A 1 86 ? 6.500 -7.080 6.937 1.00 56.92 86 PRO B CA 1
ATOM 652 C C . PRO A 1 86 ? 7.569 -6.370 6.119 1.00 66.01 86 PRO B C 1
ATOM 653 O O . PRO A 1 86 ? 7.671 -6.565 4.906 1.00 65.20 86 PRO B O 1
ATOM 657 N N . VAL A 1 87 ? 8.372 -5.542 6.790 1.00 62.47 87 VAL B N 1
ATOM 658 C CA . VAL A 1 87 ? 9.510 -4.875 6.153 1.00 64.32 87 VAL B CA 1
ATOM 659 C C . VAL A 1 87 ? 10.672 -4.922 7.147 1.00 70.19 87 VAL B C 1
ATOM 660 O O . VAL A 1 87 ? 10.621 -4.288 8.207 1.00 72.71 87 VAL B O 1
ATOM 664 N N . ASN A 1 88 ? 11.662 -5.767 6.861 1.00 67.25 88 ASN B N 1
ATOM 665 C CA . ASN A 1 88 ? 12.757 -6.023 7.786 1.00 67.37 88 ASN B CA 1
ATOM 666 C C . ASN A 1 88 ? 12.194 -6.401 9.148 1.00 69.63 88 ASN B C 1
ATOM 667 O O . ASN A 1 88 ? 11.437 -7.375 9.250 1.00 71.42 88 ASN B O 1
ATOM 672 N N . ASP A 1 89 ? 12.540 -5.648 10.193 1.00 58.71 89 ASP B N 1
ATOM 673 C CA . ASP A 1 89 ? 12.047 -5.968 11.527 1.00 63.54 89 ASP B CA 1
ATOM 674 C C . ASP A 1 89 ? 10.856 -5.103 11.934 1.00 59.64 89 ASP B C 1
ATOM 675 O O . ASP A 1 89 ? 10.776 -4.649 13.083 1.00 60.77 89 ASP B O 1
ATOM 680 N N . ALA A 1 90 ? 9.883 -4.911 11.044 1.00 48.18 90 ALA B N 1
ATOM 681 C CA . ALA A 1 90 ? 8.700 -4.116 11.365 1.00 43.44 90 ALA B CA 1
ATOM 682 C C . ALA A 1 90 ? 7.605 -4.453 10.363 1.00 46.18 90 ALA B C 1
ATOM 683 O O . ALA A 1 90 ? 7.829 -5.163 9.381 1.00 42.81 90 ALA B O 1
ATOM 685 N N . TRP A 1 91 ? 6.410 -3.931 10.625 1.00 41.08 91 TRP B N 1
ATOM 686 C CA . TRP A 1 91 ? 5.271 -4.123 9.736 1.00 38.95 91 TRP B CA 1
ATOM 687 C C . TRP A 1 91 ? 4.718 -2.757 9.386 1.00 44.31 91 TRP B C 1
ATOM 688 O O . TRP A 1 91 ? 4.468 -1.940 10.280 1.00 40.94 91 TRP B O 1
ATOM 699 N N . GLU A 1 92 ? 4.449 -2.527 8.108 1.00 46.58 92 GL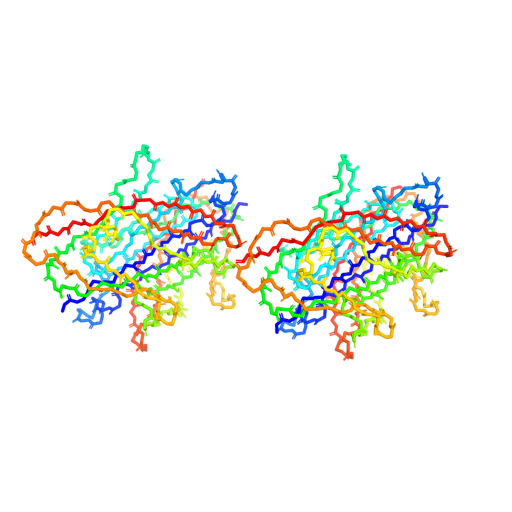U B N 1
ATOM 700 C CA . GLU A 1 92 ? 4.024 -1.197 7.696 1.00 60.46 92 GLU B CA 1
ATOM 701 C C . GLU A 1 92 ? 2.771 -1.280 6.853 1.00 58.46 92 GLU B C 1
ATOM 702 O O . GLU A 1 92 ? 2.630 -2.172 6.011 1.00 48.32 92 GLU B O 1
ATOM 708 N N . GLY A 1 93 ? 1.884 -0.312 7.060 1.00 43.25 93 GLY B N 1
ATOM 709 C CA . GLY A 1 93 ? 0.654 -0.251 6.301 1.00 54.51 93 GLY B CA 1
ATOM 710 C C . GLY A 1 93 ? 0.235 1.193 6.162 1.00 62.07 93 GLY B C 1
ATOM 711 O O . GLY A 1 93 ? 0.809 2.093 6.777 1.00 58.80 93 GLY B O 1
ATOM 712 N N . ARG A 1 94 ? -0.767 1.410 5.323 1.00 58.96 94 ARG B N 1
ATOM 713 C CA . ARG A 1 94 ? -1.301 2.741 5.115 1.00 56.54 94 ARG B CA 1
ATOM 714 C C . ARG A 1 94 ? -2.799 2.702 5.349 1.00 50.59 94 ARG B C 1
ATOM 715 O O . ARG A 1 94 ? -3.486 1.808 4.848 1.00 51.22 94 ARG B O 1
ATOM 723 N N . VAL A 1 95 ? -3.309 3.691 6.081 1.00 50.19 95 VAL B N 1
ATOM 724 C CA . VAL A 1 95 ? -4.741 3.735 6.367 1.00 60.56 95 VAL B CA 1
ATOM 725 C C . VAL A 1 95 ? -5.475 4.022 5.063 1.00 54.47 95 VAL B C 1
ATOM 726 O O . VAL A 1 95 ? -5.359 5.109 4.494 1.00 73.08 95 VAL B O 1
ATOM 730 N N . GLN A 1 96 ? -6.158 3.016 4.545 1.00 60.01 96 GLN B N 1
ATOM 731 C CA . GLN A 1 96 ? -6.932 3.129 3.315 1.00 68.60 96 GLN B CA 1
ATOM 732 C C . GLN A 1 96 ? -8.422 2.995 3.623 1.00 65.02 96 GLN B C 1
ATOM 733 O O . GLN A 1 96 ? -9.081 2.041 3.198 1.00 66.73 96 GLN B O 1
ATOM 739 N N . THR A 1 97 ? -8.976 4.004 4.297 1.00 65.01 97 THR B N 1
ATOM 740 C CA . THR A 1 97 ? -10.392 3.988 4.644 1.00 61.75 97 THR B CA 1
ATOM 741 C C . THR A 1 97 ? -11.235 4.716 3.621 1.00 65.44 97 THR B C 1
ATOM 742 O O . THR A 1 97 ? -12.392 4.342 3.414 1.00 71.61 97 THR B O 1
ATOM 746 N N . ARG A 1 98 ? -10.694 5.776 3.011 1.00 79.14 98 ARG B N 1
ATOM 747 C CA . ARG A 1 98 ? -11.364 6.420 1.888 1.00 79.37 98 ARG B CA 1
ATOM 748 C C . ARG A 1 98 ? -12.684 7.083 2.278 1.00 79.45 98 ARG B C 1
ATOM 749 O O . ARG A 1 98 ? -13.709 6.924 1.609 1.00 78.35 98 ARG B O 1
ATOM 757 N N . GLY A 1 99 ? -12.666 7.771 3.408 1.00 75.75 99 GLY B N 1
ATOM 758 C CA . GLY A 1 99 ? -13.784 8.537 3.882 1.00 80.10 99 GLY B CA 1
ATOM 759 C C . GLY A 1 99 ? -14.479 7.884 5.041 1.00 81.82 99 GLY B C 1
ATOM 760 O O . GLY A 1 99 ? -15.273 8.542 5.727 1.00 85.85 99 GLY B O 1
ATOM 761 N N . ASP A 1 100 ? -14.208 6.606 5.271 1.00 69.55 100 ASP B N 1
ATOM 762 C CA . ASP A 1 100 ? -14.737 5.937 6.438 1.00 76.85 100 ASP B CA 1
ATOM 763 C C . ASP A 1 100 ? -13.989 6.395 7.685 1.00 77.16 100 ASP B C 1
ATOM 764 O O . ASP A 1 100 ? -12.776 6.633 7.651 1.00 67.11 100 ASP B O 1
ATOM 769 N N . THR A 1 101 ? -14.740 6.560 8.771 1.00 85.21 101 THR B N 1
ATOM 770 C CA . THR A 1 101 ? -14.245 6.855 10.108 1.00 80.75 101 THR B CA 1
ATOM 771 C C . THR A 1 101 ? -14.773 5.787 11.058 1.00 79.54 101 THR B C 1
ATOM 772 O O . THR A 1 101 ? -15.695 5.041 10.719 1.00 81.69 101 THR B O 1
ATOM 776 N N . GLY A 1 102 ? -14.212 5.742 12.263 1.00 77.45 102 GLY B N 1
ATOM 777 C CA . GLY A 1 102 ? -14.715 4.824 13.297 1.00 77.12 102 GLY B CA 1
ATOM 778 C C . GLY A 1 102 ? -13.625 3.973 13.904 1.00 70.62 102 GLY B C 1
ATOM 779 O O . GLY A 1 102 ? -12.492 4.126 13.510 1.00 67.27 102 GLY B O 1
ATOM 780 N N . ARG A 1 103 ? -14.010 3.098 14.825 1.00 72.09 103 ARG B N 1
ATOM 781 C CA . ARG A 1 103 ? -13.098 2.176 15.534 1.00 64.25 103 ARG B CA 1
ATOM 782 C C . ARG A 1 103 ? -13.028 0.860 14.769 1.00 56.50 103 ARG B C 1
ATOM 783 O O . ARG A 1 103 ? -14.064 0.297 14.514 1.00 58.63 103 ARG B O 1
ATOM 791 N N . TYR A 1 104 ? -11.825 0.417 14.445 1.00 55.04 104 TYR B N 1
ATOM 792 C CA . TYR A 1 104 ? -11.617 -0.888 13.789 1.00 50.71 104 TYR B CA 1
ATOM 793 C C . TYR A 1 104 ? -10.806 -1.772 14.727 1.00 41.86 104 TYR B C 1
ATOM 794 O O . TYR A 1 104 ? -9.664 -1.544 14.938 1.00 36.22 104 TYR B O 1
ATOM 803 N N . LEU A 1 105 ? -11.453 -2.805 15.223 1.00 52.97 105 LEU B N 1
ATOM 804 C CA . LEU A 1 105 ? -10.807 -3.798 16.094 1.00 49.00 105 LEU B CA 1
ATOM 805 C C . LEU A 1 105 ? -9.860 -4.653 15.270 1.00 46.79 105 LEU B C 1
ATOM 806 O O . LEU A 1 105 ? -10.110 -4.842 14.111 1.00 52.44 105 LEU B O 1
ATOM 811 N N . TYR A 1 106 ? -8.800 -5.130 15.888 1.00 43.44 106 TYR B N 1
ATOM 812 C CA . TYR A 1 106 ? -7.886 -6.069 15.213 1.00 46.13 106 TYR B CA 1
ATOM 813 C C . TYR A 1 106 ? -7.113 -6.855 16.254 1.00 44.63 106 TYR B C 1
ATOM 814 O O . TYR A 1 106 ? -7.192 -6.552 17.415 1.00 42.21 106 TYR B O 1
ATOM 823 N N . THR A 1 107 ? -6.395 -7.852 15.793 1.00 35.63 107 THR B N 1
ATOM 824 C CA . THR A 1 107 ? -5.589 -8.667 16.705 1.00 37.42 107 THR B CA 1
ATOM 825 C C . THR A 1 107 ? -4.187 -8.780 16.145 1.00 37.29 107 THR B C 1
ATOM 826 O O . THR A 1 107 ? -4.035 -8.981 14.975 1.00 35.12 107 THR B O 1
ATOM 830 N N . ILE A 1 108 ? -3.220 -8.589 17.010 1.00 33.17 108 ILE B N 1
ATOM 831 C CA . ILE A 1 108 ? -1.827 -8.747 16.633 1.00 36.00 108 ILE B CA 1
ATOM 832 C C . ILE A 1 108 ? -1.340 -10.026 17.279 1.00 39.26 108 ILE B C 1
ATOM 833 O O . ILE A 1 108 ? -1.480 -10.199 18.497 1.00 30.92 108 ILE B O 1
ATOM 838 N N . SER A 1 109 ? -0.781 -10.922 16.476 1.00 33.17 109 SER B N 1
ATOM 839 C CA . SER A 1 109 ? -0.103 -12.092 17.015 1.00 37.95 109 SER B CA 1
ATOM 840 C C . SER A 1 109 ? 1.385 -11.784 17.122 1.00 34.07 109 SER B C 1
ATOM 841 O O . SER A 1 109 ? 1.980 -11.205 16.205 1.00 35.17 109 SER B O 1
ATOM 844 N N . LEU A 1 110 ? 1.956 -12.098 18.275 1.00 31.37 110 LEU B N 1
ATOM 845 C CA . LEU A 1 110 ? 3.372 -11.938 18.549 1.00 25.17 110 LEU B CA 1
ATOM 846 C C . LEU A 1 110 ? 3.984 -13.295 18.867 1.00 33.33 110 LEU B C 1
ATOM 847 O O . LEU A 1 110 ? 3.317 -14.188 19.411 1.00 32.40 110 LEU B O 1
ATOM 852 N N . SER A 1 111 ? 5.258 -13.433 18.526 1.00 28.55 111 SER B N 1
ATOM 853 C CA . SER A 1 111 ? 6.074 -14.544 18.969 1.00 31.28 111 SER B CA 1
ATOM 854 C C . SER A 1 111 ? 6.970 -14.014 20.084 1.00 41.36 111 SER B C 1
ATOM 855 O O . SER A 1 111 ? 7.724 -13.057 19.881 1.00 42.74 111 SER B O 1
ATOM 858 N N . ILE A 1 112 ? 6.836 -14.593 21.269 1.00 36.09 112 ILE B N 1
ATOM 859 C CA . ILE A 1 112 ? 7.533 -14.143 22.467 1.00 32.31 112 ILE B CA 1
ATOM 860 C C . ILE A 1 112 ? 8.488 -15.266 22.858 1.00 38.98 112 ILE B C 1
ATOM 861 O O . ILE A 1 112 ? 8.080 -16.275 23.462 1.00 36.31 112 ILE B O 1
ATOM 866 N N . ASN A 1 113 ? 9.767 -15.104 22.488 1.00 34.15 113 ASN B N 1
ATOM 867 C CA . ASN A 1 113 ? 10.762 -16.170 22.623 1.00 36.71 113 ASN B CA 1
ATOM 868 C C . ASN A 1 113 ? 10.259 -17.464 21.974 1.00 47.97 113 ASN B C 1
ATOM 869 O O . ASN A 1 113 ? 10.431 -18.562 22.509 1.00 49.59 113 ASN B O 1
ATOM 874 N N . GLY A 1 114 ? 9.614 -17.340 20.811 1.00 41.07 114 GLY B N 1
ATOM 875 C CA . GLY A 1 114 ? 9.106 -18.500 20.106 1.00 39.73 114 GLY B CA 1
ATOM 876 C C . GLY A 1 114 ? 7.675 -18.882 20.436 1.00 41.80 114 GLY B C 1
ATOM 877 O O . GLY A 1 114 ? 7.083 -19.676 19.694 1.00 39.04 114 GLY B O 1
ATOM 878 N N . ILE A 1 115 ? 7.106 -18.346 21.524 1.00 39.40 115 ILE B N 1
ATOM 879 C CA . ILE A 1 115 ? 5.736 -18.645 21.952 1.00 37.66 115 ILE B CA 1
ATOM 880 C C . ILE A 1 115 ? 4.776 -17.639 21.338 1.00 35.66 115 ILE B C 1
ATOM 881 O O . ILE A 1 115 ? 4.890 -16.428 21.587 1.00 28.09 115 ILE B O 1
ATOM 886 N N . THR A 1 116 ? 3.756 -18.133 20.644 1.00 33.37 116 THR B N 1
ATOM 887 C CA . THR A 1 116 ? 2.790 -17.233 20.021 1.00 31.54 116 THR B CA 1
ATOM 888 C C . THR A 1 116 ? 1.755 -16.772 21.058 1.00 36.15 116 THR B C 1
ATOM 889 O O . THR A 1 116 ? 1.128 -17.594 21.737 1.00 35.05 116 THR B O 1
ATOM 893 N N . MET A 1 117 ? 1.614 -15.452 21.198 1.00 33.14 117 MET B N 1
ATOM 894 C CA . MET A 1 117 ? 0.615 -14.809 22.042 1.00 35.15 117 MET B CA 1
ATOM 895 C C . MET A 1 117 ? -0.008 -13.662 21.262 1.00 35.78 117 MET B C 1
ATOM 896 O O . MET A 1 117 ? 0.605 -13.145 20.325 1.00 42.29 117 MET B O 1
ATOM 901 N N . ASN A 1 118 ? -1.247 -13.292 21.603 1.00 25.24 118 ASN B N 1
ATOM 902 C CA . ASN A 1 118 ? -1.890 -12.196 20.890 1.00 32.47 118 ASN B CA 1
ATOM 903 C C . ASN A 1 118 ? -2.478 -11.181 21.862 1.00 36.85 118 ASN B C 1
ATOM 904 O O . ASN A 1 118 ? -2.663 -11.450 23.048 1.00 30.29 118 ASN B O 1
ATOM 909 N N . PHE A 1 119 ? -2.735 -9.987 21.345 1.00 27.83 119 PHE B N 1
ATOM 910 C CA . PHE A 1 119 ? -3.587 -9.020 22.025 1.00 34.18 119 PHE B CA 1
ATOM 911 C C . PHE A 1 119 ? -4.363 -8.269 20.955 1.00 36.40 119 PHE B C 1
ATOM 912 O O . PHE A 1 119 ? -3.989 -8.270 19.775 1.00 33.23 119 PHE B O 1
ATOM 920 N N . SER A 1 120 ? -5.466 -7.637 21.359 1.00 35.20 120 SER B N 1
ATOM 921 C CA . SER A 1 120 ? -6.407 -7.069 20.395 1.00 40.41 120 SER B CA 1
ATOM 922 C C . SER A 1 120 ? -6.613 -5.584 20.666 1.00 41.72 120 SER B C 1
ATOM 923 O O . SER A 1 120 ? -7.578 -5.184 21.340 1.00 35.21 120 SER B O 1
ATOM 926 N N . PRO A 1 121 ? -5.783 -4.732 20.089 1.00 32.51 121 PRO B N 1
ATOM 927 C CA . PRO A 1 121 ? -6.011 -3.287 20.203 1.00 37.68 121 PRO B CA 1
ATOM 928 C C . PRO A 1 121 ? -6.998 -2.843 19.134 1.00 45.80 121 PRO B C 1
ATOM 929 O O . PRO A 1 121 ? -7.635 -3.696 18.502 1.00 42.19 121 PRO B O 1
ATOM 933 N N . TYR A 1 122 ? -7.156 -1.535 18.922 1.00 44.93 122 TYR B N 1
ATOM 934 C CA . TYR A 1 122 ? -7.982 -1.074 17.818 1.00 49.38 122 TYR B CA 1
ATOM 935 C C . TYR A 1 122 ? -7.357 0.146 17.160 1.00 46.40 122 TYR B C 1
ATOM 936 O O . TYR A 1 122 ? -6.516 0.840 17.739 1.00 44.06 122 TYR B O 1
ATOM 945 N N . LEU A 1 123 ? -7.745 0.354 15.905 1.00 45.62 123 LEU B N 1
ATOM 946 C CA . LEU A 1 123 ? -7.346 1.521 15.134 1.00 53.13 123 LEU B CA 1
ATOM 947 C C . LEU A 1 123 ? -8.536 2.465 15.098 1.00 48.06 123 LEU B C 1
ATOM 948 O O . LEU A 1 123 ? -9.601 2.106 14.584 1.00 47.16 123 LEU B O 1
ATOM 953 N N . GLU A 1 124 ? -8.360 3.664 15.628 1.00 49.41 124 GLU B N 1
ATOM 954 C CA . GLU A 1 124 ? -9.389 4.692 15.546 1.00 53.14 124 GLU B CA 1
ATOM 955 C C . GLU A 1 124 ? -8.991 5.662 14.441 1.00 57.88 124 GLU B C 1
ATOM 956 O O . GLU A 1 124 ? -7.904 6.248 14.487 1.00 65.23 124 GLU B O 1
ATOM 962 N N . VAL A 1 125 ? -9.853 5.802 13.440 1.00 53.70 125 VAL B N 1
ATOM 963 C CA . VAL A 1 125 ? -9.618 6.684 12.309 1.00 59.96 125 VAL B CA 1
ATOM 964 C C . VAL A 1 125 ? -10.622 7.824 12.398 1.00 63.40 125 VAL B C 1
ATOM 965 O O . VAL A 1 125 ? -11.833 7.585 12.489 1.00 58.80 125 VAL B O 1
ATOM 969 N N . GLN A 1 126 ? -10.122 9.058 12.361 1.00 56.57 126 GLN B N 1
ATOM 970 C CA . GLN A 1 126 ? -10.977 10.255 12.444 1.00 71.14 126 GLN B CA 1
ATOM 971 C C . GLN A 1 126 ? -10.872 11.030 11.143 1.00 71.69 126 GLN B C 1
ATOM 972 O O . GLN A 1 126 ? -11.575 12.022 10.942 1.00 76.43 126 GLN B O 1
ATOM 979 N N . LYS B 1 2 ? 15.736 -11.828 41.689 1.00 82.00 2 LYS D N 1
ATOM 980 C CA . LYS B 1 2 ? 14.787 -10.803 41.254 1.00 72.05 2 LYS D CA 1
ATOM 981 C C . LYS B 1 2 ? 15.526 -9.638 40.605 1.00 68.08 2 LYS D C 1
ATOM 982 O O . LYS B 1 2 ? 15.845 -8.644 41.252 1.00 73.63 2 LYS D O 1
ATOM 988 N N . LYS B 1 3 ? 15.773 -9.749 39.311 1.00 56.36 3 LYS D N 1
ATOM 989 C CA . LYS B 1 3 ? 16.535 -8.758 38.575 1.00 57.72 3 LYS D CA 1
ATOM 990 C C . LYS B 1 3 ? 15.552 -7.801 37.924 1.00 54.44 3 LYS D C 1
ATOM 991 O O . LYS B 1 3 ? 14.577 -8.238 37.308 1.00 66.61 3 LYS D O 1
ATOM 997 N N . ILE B 1 4 ? 15.790 -6.503 38.096 1.00 45.65 4 ILE D N 1
ATOM 998 C CA . ILE B 1 4 ? 14.946 -5.474 37.503 1.00 40.02 4 ILE D CA 1
ATOM 999 C C . ILE B 1 4 ? 15.522 -5.098 36.144 1.00 40.95 4 ILE D C 1
ATOM 1000 O O . ILE B 1 4 ? 16.694 -4.723 36.034 1.00 40.69 4 ILE D O 1
ATOM 1005 N N . GLU B 1 5 ? 14.683 -5.146 35.120 1.00 33.74 5 GLU D N 1
ATOM 1006 C CA . GLU B 1 5 ? 15.056 -4.731 33.783 1.00 34.16 5 GLU D CA 1
ATOM 1007 C C . GLU B 1 5 ? 14.218 -3.512 33.432 1.00 37.11 5 GLU D C 1
ATOM 1008 O O . GLU B 1 5 ? 12.999 -3.507 33.654 1.00 35.39 5 GLU D O 1
ATOM 1014 N N . ILE B 1 6 ? 14.893 -2.472 32.947 1.00 29.05 6 ILE D N 1
ATOM 1015 C CA . ILE B 1 6 ? 14.305 -1.177 32.626 1.00 29.59 6 ILE D CA 1
ATOM 1016 C C . ILE B 1 6 ? 14.489 -0.956 31.138 1.00 35.39 6 ILE D C 1
ATOM 1017 O O . ILE B 1 6 ? 15.604 -1.118 30.624 1.00 32.19 6 ILE D O 1
ATOM 1022 N N . LEU B 1 7 ? 13.421 -0.533 30.462 1.00 27.43 7 LEU D N 1
ATOM 1023 C CA . LEU B 1 7 ? 13.483 -0.104 29.069 1.00 28.61 7 LEU D CA 1
ATOM 1024 C C . LEU B 1 7 ? 13.267 1.413 28.983 1.00 33.75 7 LEU D C 1
ATOM 1025 O O . LEU B 1 7 ? 12.238 1.933 29.448 1.00 25.48 7 LEU D O 1
ATOM 1030 N N . ILE B 1 8 ? 14.230 2.116 28.387 1.00 26.91 8 ILE D N 1
ATOM 1031 C CA . ILE B 1 8 ? 14.093 3.534 28.054 1.00 28.22 8 ILE D CA 1
ATOM 1032 C C . ILE B 1 8 ? 13.648 3.634 26.603 1.00 32.35 8 ILE D C 1
ATOM 1033 O O . ILE B 1 8 ? 14.388 3.239 25.696 1.00 29.43 8 ILE D O 1
ATOM 1038 N N . VAL B 1 9 ? 12.462 4.193 26.377 1.00 30.21 9 VAL D N 1
ATOM 1039 C CA . VAL B 1 9 ? 11.906 4.376 25.040 1.00 25.98 9 VAL D CA 1
ATOM 1040 C C . VAL B 1 9 ? 12.001 5.857 24.697 1.00 28.84 9 VAL D C 1
ATOM 1041 O O . VAL B 1 9 ? 11.554 6.709 25.477 1.00 26.20 9 VAL D O 1
ATOM 1045 N N . VAL B 1 10 ? 12.561 6.163 23.533 1.00 26.73 10 VAL D N 1
ATOM 1046 C CA . VAL B 1 10 ? 12.730 7.542 23.094 1.00 34.91 10 VAL D CA 1
ATOM 1047 C C . VAL B 1 10 ? 11.977 7.725 21.785 1.00 38.81 10 VAL D C 1
ATOM 1048 O O . VAL B 1 10 ? 12.217 7.001 20.806 1.00 36.85 10 VAL D O 1
ATOM 1052 N N . ASP B 1 11 ? 11.071 8.697 21.773 1.00 36.64 11 ASP D N 1
ATOM 1053 C CA . ASP B 1 11 ? 10.479 9.204 20.546 1.00 35.71 11 ASP D CA 1
ATOM 1054 C C . ASP B 1 11 ? 11.532 10.073 19.857 1.00 41.35 11 ASP D C 1
ATOM 1055 O O . ASP B 1 11 ? 11.618 11.275 20.119 1.00 39.21 11 ASP D O 1
ATOM 1060 N N . CYS B 1 12 ? 12.314 9.501 18.937 1.00 34.51 12 CYS D N 1
ATOM 1061 C CA . CYS B 1 12 ? 13.475 10.239 18.477 1.00 43.19 12 CYS D CA 1
ATOM 1062 C C . CYS B 1 12 ? 13.087 11.379 17.537 1.00 42.53 12 CYS D C 1
ATOM 1063 O O . CYS B 1 12 ? 13.790 12.393 17.507 1.00 50.02 12 CYS D O 1
ATOM 1066 N N . ALA B 1 13 ? 11.956 11.282 16.817 1.00 47.97 13 ALA D N 1
ATOM 1067 C CA . ALA B 1 13 ? 11.466 12.425 16.046 1.00 42.83 13 ALA D CA 1
ATOM 1068 C C . ALA B 1 13 ? 11.172 13.613 16.951 1.00 49.78 13 ALA D C 1
ATOM 1069 O O . ALA B 1 13 ? 11.583 14.739 16.660 1.00 49.17 13 ALA D O 1
ATOM 1071 N N . GLY B 1 14 ? 10.407 13.391 18.026 1.00 51.10 14 GLY D N 1
ATOM 1072 C CA . GLY B 1 14 ? 10.097 14.481 18.936 1.00 47.56 14 GLY D CA 1
ATOM 1073 C C . GLY B 1 14 ? 11.334 15.018 19.624 1.00 48.39 14 GLY D C 1
ATOM 1074 O O . GLY B 1 14 ? 11.513 16.235 19.737 1.00 45.88 14 GLY D O 1
ATOM 1075 N N . ALA B 1 15 ? 12.217 14.121 20.071 1.00 35.89 15 ALA D N 1
ATOM 1076 C CA . ALA B 1 15 ? 13.391 14.563 20.813 1.00 45.28 15 ALA D CA 1
ATOM 1077 C C . ALA B 1 15 ? 14.261 15.489 19.969 1.00 48.99 15 ALA D C 1
ATOM 1078 O O . ALA B 1 15 ? 14.634 16.583 20.414 1.00 43.81 15 ALA D O 1
ATOM 1080 N N . LEU B 1 16 ? 14.526 15.100 18.715 1.00 42.62 16 LEU D N 1
ATOM 1081 C CA . LEU B 1 16 ? 15.387 15.906 17.854 1.00 43.03 16 LEU D CA 1
ATOM 1082 C C . LEU B 1 16 ? 14.695 17.176 17.374 1.00 49.86 16 LEU D C 1
ATOM 1083 O O . LEU B 1 16 ? 15.369 18.178 17.107 1.00 50.59 16 LEU D O 1
ATOM 1088 N N . ALA B 1 17 ? 13.368 17.147 17.216 1.00 51.75 17 ALA D N 1
ATOM 1089 C CA . ALA B 1 17 ? 12.658 18.344 16.770 1.00 57.46 17 ALA D CA 1
ATOM 1090 C C . ALA B 1 17 ? 12.653 19.433 17.843 1.00 51.45 17 ALA D C 1
ATOM 1091 O O . ALA B 1 17 ? 12.787 20.617 17.524 1.00 53.95 17 ALA D O 1
ATOM 1093 N N . THR B 1 18 ? 12.516 19.055 19.117 1.00 47.88 18 THR D N 1
ATOM 1094 C CA . THR B 1 18 ? 12.425 20.000 20.229 1.00 44.27 18 THR D CA 1
ATOM 1095 C C . THR B 1 18 ? 13.724 20.144 21.007 1.00 50.92 18 THR D C 1
ATOM 1096 O O . THR B 1 18 ? 13.791 20.981 21.914 1.00 49.01 18 THR D O 1
ATOM 1100 N N . THR B 1 19 ? 14.748 19.353 20.673 1.00 48.79 19 THR D N 1
ATOM 1101 C CA . THR B 1 19 ? 16.019 19.290 21.407 1.00 42.22 19 THR D CA 1
ATOM 1102 C C . THR B 1 19 ? 15.814 19.099 22.915 1.00 40.56 19 THR D C 1
ATOM 1103 O O . THR B 1 19 ? 16.579 19.594 23.743 1.00 43.97 19 THR D O 1
ATOM 1107 N N . SER B 1 20 ? 14.799 18.326 23.281 1.00 38.85 20 SER D N 1
ATOM 1108 C CA . SER B 1 20 ? 14.625 17.959 24.676 1.00 37.75 20 SER D CA 1
ATOM 1109 C C . SER B 1 20 ? 13.909 16.614 24.748 1.00 37.07 20 SER D C 1
ATOM 1110 O O . SER B 1 20 ? 13.049 16.305 23.917 1.00 38.50 20 SER D O 1
ATOM 1113 N N . LEU B 1 21 ? 14.292 15.812 25.736 1.00 36.69 21 LEU D N 1
ATOM 1114 C CA . LEU B 1 21 ? 13.666 14.524 25.967 1.00 33.00 21 LEU D CA 1
ATOM 1115 C C . LEU B 1 21 ? 12.323 14.661 26.668 1.00 38.39 21 LEU D C 1
ATOM 1116 O O . LEU B 1 21 ? 11.590 13.667 26.766 1.00 31.15 21 LEU D O 1
ATOM 1121 N N . ILE B 1 22 ? 11.977 15.867 27.139 1.00 34.83 22 ILE D N 1
ATOM 1122 C CA . ILE B 1 22 ? 10.717 16.040 27.845 1.00 38.09 22 ILE D CA 1
ATOM 1123 C C . ILE B 1 22 ? 9.576 15.757 26.886 1.00 35.24 22 ILE D C 1
ATOM 1124 O O . ILE B 1 22 ? 9.579 16.191 25.727 1.00 33.80 22 ILE D O 1
ATOM 1129 N N . SER B 1 23 ? 8.611 14.980 27.367 1.00 34.09 23 SER D N 1
ATOM 1130 C CA . SER B 1 23 ? 7.469 14.467 26.616 1.00 40.77 23 SER D CA 1
ATOM 1131 C C . SER B 1 23 ? 7.904 13.519 25.500 1.00 38.84 23 SER D C 1
ATOM 1132 O O . SER B 1 23 ? 7.069 13.070 24.711 1.00 34.15 23 SER D O 1
ATOM 1135 N N . ASN B 1 24 ? 9.189 13.148 25.443 1.00 31.68 24 ASN D N 1
ATOM 1136 C CA . ASN B 1 24 ? 9.684 12.255 24.398 1.00 35.75 24 ASN D CA 1
ATOM 1137 C C . ASN B 1 24 ? 10.392 11.016 24.948 1.00 36.04 24 ASN D C 1
ATOM 1138 O O . ASN B 1 24 ? 11.017 10.277 24.177 1.00 37.84 24 ASN D O 1
ATOM 1143 N N . VAL B 1 25 ? 10.337 10.773 26.250 1.00 32.48 25 VAL D N 1
ATOM 1144 C CA . VAL B 1 25 ? 11.059 9.663 26.854 1.00 27.17 25 VAL D CA 1
ATOM 1145 C C . VAL B 1 25 ? 10.126 8.957 27.820 1.00 35.83 25 VAL D C 1
ATOM 1146 O O . VAL B 1 25 ? 9.306 9.597 28.493 1.00 30.40 25 VAL D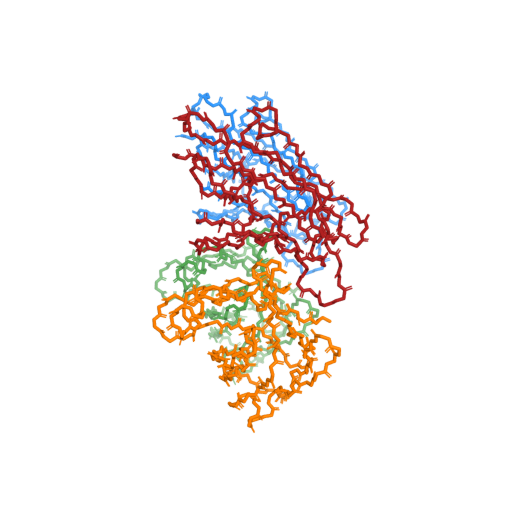 O 1
ATOM 1150 N N . TYR B 1 26 ? 10.240 7.630 27.863 1.00 31.58 26 TYR D N 1
ATOM 1151 C CA . TYR B 1 26 ? 9.376 6.796 28.676 1.00 30.32 26 TYR D CA 1
ATOM 1152 C C . TYR B 1 26 ? 10.233 5.754 29.377 1.00 34.63 26 TYR D C 1
ATOM 1153 O O . TYR B 1 26 ? 11.255 5.315 28.846 1.00 29.74 26 TYR D O 1
ATOM 1162 N N . LEU B 1 27 ? 9.814 5.359 30.576 1.00 25.62 27 LEU D N 1
ATOM 1163 C CA . LEU B 1 27 ? 10.387 4.208 31.253 1.00 25.68 27 LEU D CA 1
ATOM 1164 C C . LEU B 1 27 ? 9.309 3.140 31.365 1.00 32.36 27 LEU D C 1
ATOM 1165 O O . LEU B 1 27 ? 8.159 3.444 31.710 1.00 31.92 27 LEU D O 1
ATOM 1170 N N . ILE B 1 28 ? 9.678 1.898 31.063 1.00 32.36 28 ILE D N 1
ATOM 1171 C CA . ILE B 1 28 ? 8.871 0.720 31.368 1.00 28.43 28 ILE D CA 1
ATOM 1172 C C . ILE B 1 28 ? 9.791 -0.311 31.999 1.00 27.76 28 ILE D C 1
ATOM 1173 O O . ILE B 1 28 ? 10.883 -0.553 31.481 1.00 28.93 28 ILE D O 1
ATOM 1178 N N . ASP B 1 29 ? 9.380 -0.906 33.114 1.00 33.04 29 ASP D N 1
ATOM 1179 C CA . ASP B 1 29 ? 10.264 -1.881 33.735 1.00 38.80 29 ASP D CA 1
ATOM 1180 C C . ASP B 1 29 ? 9.533 -3.180 34.064 1.00 35.23 29 ASP D C 1
ATOM 1181 O O . ASP B 1 29 ? 8.297 -3.283 33.998 1.00 28.57 29 ASP D O 1
ATOM 1186 N N . SER B 1 30 ? 10.335 -4.177 34.445 1.00 32.06 30 SER D N 1
ATOM 1187 C CA . SER B 1 30 ? 9.853 -5.536 34.661 1.00 33.50 30 SER D CA 1
ATOM 1188 C C . SER B 1 30 ? 9.106 -5.706 35.965 1.00 37.76 30 SER D C 1
ATOM 1189 O O . SER B 1 30 ? 8.620 -6.813 36.228 1.00 40.33 30 SER D O 1
ATOM 1192 N N . ASN B 1 31 ? 9.015 -4.665 36.786 1.00 38.87 31 ASN D N 1
ATOM 1193 C CA . ASN B 1 31 ? 8.086 -4.646 37.915 1.00 43.47 31 ASN D CA 1
ATOM 1194 C C . ASN B 1 31 ? 6.749 -4.033 37.529 1.00 39.00 31 ASN D C 1
ATOM 1195 O O . ASN B 1 31 ? 5.963 -3.696 38.410 1.00 45.85 31 ASN D O 1
ATOM 1200 N N . GLN B 1 32 ? 6.501 -3.843 36.231 1.00 39.91 32 GLN D N 1
ATOM 1201 C CA . GLN B 1 32 ? 5.272 -3.268 35.692 1.00 42.09 32 GLN D CA 1
ATOM 1202 C C . GLN B 1 32 ? 5.112 -1.792 36.031 1.00 41.02 32 GLN D C 1
ATOM 1203 O O . GLN B 1 32 ? 3.987 -1.283 36.080 1.00 44.22 32 GLN D O 1
ATOM 1209 N N . TRP B 1 33 ? 6.208 -1.088 36.284 1.00 38.16 33 TRP D N 1
ATOM 1210 C CA . TRP B 1 33 ? 6.129 0.361 36.381 1.00 45.47 33 TRP D CA 1
ATOM 1211 C C . TRP B 1 33 ? 6.211 0.974 34.989 1.00 37.81 33 TRP D C 1
ATOM 1212 O O . TRP B 1 33 ? 7.018 0.557 34.153 1.00 34.80 33 TRP D O 1
ATOM 1223 N N . LEU B 1 34 ? 5.384 1.987 34.757 1.00 38.03 34 LEU D N 1
ATOM 1224 C CA . LEU B 1 34 ? 5.307 2.661 33.475 1.00 44.06 34 LEU D CA 1
ATOM 1225 C C . LEU B 1 34 ? 5.217 4.154 33.739 1.00 42.07 34 LEU D C 1
ATOM 1226 O O . LEU B 1 34 ? 4.532 4.578 34.672 1.00 41.37 34 LEU D O 1
ATOM 1231 N N . GLY B 1 35 ? 5.924 4.947 32.942 1.00 30.24 35 GLY D N 1
ATOM 1232 C CA . GLY B 1 35 ? 5.942 6.374 33.190 1.00 37.86 35 GLY D CA 1
ATOM 1233 C C . GLY B 1 35 ? 6.370 7.155 31.973 1.00 37.28 35 GLY D C 1
ATOM 1234 O O . GLY B 1 35 ? 7.054 6.639 31.085 1.00 30.10 35 GLY D O 1
ATOM 1235 N N . SER B 1 36 ? 5.932 8.412 31.937 1.00 36.59 36 SER D N 1
ATOM 1236 C CA . SER B 1 36 ? 6.364 9.393 30.945 1.00 34.89 36 SER D CA 1
ATOM 1237 C C . SER B 1 36 ? 6.753 10.674 31.672 1.00 39.68 36 SER D C 1
ATOM 1238 O O . SER B 1 36 ? 6.450 10.850 32.855 1.00 36.84 36 SER D O 1
ATOM 1241 N N . TRP B 1 37 ? 7.441 11.572 30.972 1.00 45.48 37 TRP D N 1
ATOM 1242 C CA . TRP B 1 37 ? 7.878 12.848 31.546 1.00 42.18 37 TRP D CA 1
ATOM 1243 C C . TRP B 1 37 ? 7.342 13.985 30.680 1.00 43.38 37 TRP D C 1
ATOM 1244 O O . TRP B 1 37 ? 7.934 14.303 29.643 1.00 46.07 37 TRP D O 1
ATOM 1255 N N . ASP B 1 38 ? 6.246 14.620 31.110 1.00 51.53 38 ASP D N 1
ATOM 1256 C CA . ASP B 1 38 ? 5.606 15.647 30.291 1.00 67.29 38 ASP D CA 1
ATOM 1257 C C . ASP B 1 38 ? 5.930 17.068 30.728 1.00 70.43 38 ASP D C 1
ATOM 1258 O O . ASP B 1 38 ? 6.141 17.932 29.874 1.00 80.54 38 ASP D O 1
ATOM 1263 N N . GLU B 1 39 ? 5.950 17.352 32.027 1.00 63.97 39 GLU D N 1
ATOM 1264 C CA . GLU B 1 39 ? 6.186 18.717 32.469 1.00 67.57 39 GLU D CA 1
ATOM 1265 C C . GLU B 1 39 ? 6.961 18.705 33.777 1.00 65.67 39 GLU D C 1
ATOM 1266 O O . GLU B 1 39 ? 7.020 17.698 34.487 1.00 65.53 39 GLU D O 1
ATOM 1272 N N . GLY B 1 40 ? 7.555 19.855 34.080 1.00 62.36 40 GLY D N 1
ATOM 1273 C CA . GLY B 1 40 ? 8.293 20.085 35.293 1.00 57.39 40 GLY D CA 1
ATOM 1274 C C . GLY B 1 40 ? 9.550 19.233 35.279 1.00 48.73 40 GLY D C 1
ATOM 1275 O O . GLY B 1 40 ? 10.043 18.810 34.231 1.00 49.91 40 GLY D O 1
ATOM 1276 N N . THR B 1 41 ? 10.077 18.987 36.470 1.00 53.11 41 THR D N 1
ATOM 1277 C CA . THR B 1 41 ? 11.249 18.141 36.592 1.00 52.66 41 THR D CA 1
ATOM 1278 C C . THR B 1 41 ? 10.873 16.672 36.444 1.00 50.83 41 THR D C 1
ATOM 1279 O O . THR B 1 41 ? 9.773 16.238 36.804 1.00 49.76 41 THR D O 1
ATOM 1283 N N . CYS B 1 42 ? 11.812 15.912 35.894 1.00 48.27 42 CYS D N 1
ATOM 1284 C CA . CYS B 1 42 ? 11.584 14.504 35.618 1.00 44.72 42 CYS D CA 1
ATOM 1285 C C . CYS B 1 42 ? 11.301 13.743 36.908 1.00 44.69 42 CYS D C 1
ATOM 1286 O O . CYS B 1 42 ? 12.017 13.880 37.900 1.00 41.26 42 CYS D O 1
ATOM 1289 N N . GLN B 1 43 ? 10.228 12.961 36.897 1.00 44.74 43 GLN D N 1
ATOM 1290 C CA . GLN B 1 43 ? 9.848 12.120 38.019 1.00 45.00 43 GLN D CA 1
ATOM 1291 C C . GLN B 1 43 ? 9.942 10.640 37.670 1.00 43.02 43 GLN D C 1
ATOM 1292 O O . GLN B 1 43 ? 9.560 9.803 38.494 1.00 46.68 43 GLN D O 1
ATOM 1298 N N . LEU B 1 44 ? 10.424 10.304 36.471 1.00 36.63 44 LEU D N 1
ATOM 1299 C CA . LEU B 1 44 ? 10.649 8.915 36.098 1.00 38.18 44 LEU D CA 1
ATOM 1300 C C . LEU B 1 44 ? 11.560 8.260 37.118 1.00 40.08 44 LEU D C 1
ATOM 1301 O O . LEU B 1 44 ? 12.542 8.859 37.558 1.00 35.56 44 LEU D O 1
ATOM 1306 N N . HIS B 1 45 ? 11.244 7.027 37.503 1.00 27.67 45 HIS D N 1
ATOM 1307 C CA . HIS B 1 45 ? 12.057 6.406 38.535 1.00 29.28 45 HIS D CA 1
ATOM 1308 C C . HIS B 1 45 ? 11.858 4.899 38.523 1.00 35.97 45 HIS D C 1
ATOM 1309 O O . HIS B 1 45 ? 11.014 4.362 37.801 1.00 34.13 45 HIS D O 1
ATOM 1316 N N . THR B 1 46 ? 12.691 4.230 39.324 1.00 32.50 46 THR D N 1
ATOM 1317 C CA . THR B 1 46 ? 12.721 2.790 39.491 1.00 39.33 46 THR D CA 1
ATOM 1318 C C . THR B 1 46 ? 12.777 2.504 40.979 1.00 39.75 46 THR D C 1
ATOM 1319 O O . THR B 1 46 ? 13.549 3.137 41.707 1.00 45.63 46 THR D O 1
ATOM 1323 N N . VAL B 1 47 ? 11.971 1.556 41.429 1.00 35.59 47 VAL D N 1
ATOM 1324 C CA . VAL B 1 47 ? 11.961 1.138 42.829 1.00 39.91 47 VAL D CA 1
ATOM 1325 C C . VAL B 1 47 ? 12.751 -0.156 42.962 1.00 46.60 47 VAL D C 1
ATOM 1326 O O . VAL B 1 47 ? 12.477 -1.131 42.255 1.00 54.21 47 VAL D O 1
ATOM 1330 N N . SER B 1 48 ? 13.692 -0.196 43.901 1.00 44.61 48 SER D N 1
ATOM 1331 C CA . SER B 1 48 ? 14.484 -1.399 44.097 1.00 48.84 48 SER D CA 1
ATOM 1332 C C . SER B 1 48 ? 14.843 -1.506 45.566 1.00 52.97 48 SER D C 1
ATOM 1333 O O . SER B 1 48 ? 14.463 -0.665 46.386 1.00 56.76 48 SER D O 1
ATOM 1336 N N . GLU B 1 49 ? 15.602 -2.543 45.894 1.00 49.03 49 GLU D N 1
ATOM 1337 C CA . GLU B 1 49 ? 16.059 -2.729 47.257 1.00 59.14 49 GLU D CA 1
ATOM 1338 C C . GLU B 1 49 ? 17.525 -3.127 47.230 1.00 63.26 49 GLU D C 1
ATOM 1339 O O . GLU B 1 49 ? 18.076 -3.498 46.189 1.00 62.24 49 GLU D O 1
ATOM 1345 N N . ASP B 1 50 ? 18.146 -3.008 48.400 1.00 63.38 50 ASP D N 1
ATOM 1346 C CA . ASP B 1 50 ? 19.567 -3.271 48.583 1.00 63.07 50 ASP D CA 1
ATOM 1347 C C . ASP B 1 50 ? 19.945 -4.652 48.062 1.00 60.06 50 ASP D C 1
ATOM 1348 O O . ASP B 1 50 ? 19.269 -5.638 48.351 1.00 56.60 50 ASP D O 1
ATOM 1353 N N . GLY B 1 51 ? 21.034 -4.720 47.293 1.00 58.94 51 GLY D N 1
ATOM 1354 C CA . GLY B 1 51 ? 21.529 -5.983 46.770 1.00 66.83 51 GLY D CA 1
ATOM 1355 C C . GLY B 1 51 ? 20.937 -6.430 45.440 1.00 65.67 51 GLY D C 1
ATOM 1356 O O . GLY B 1 51 ? 21.432 -7.405 44.857 1.00 61.97 51 GLY D O 1
ATOM 1357 N N . GLN B 1 52 ? 19.908 -5.744 44.942 1.00 58.87 52 GLN D N 1
ATOM 1358 C CA . GLN B 1 52 ? 19.217 -6.124 43.711 1.00 55.93 52 GLN D CA 1
ATOM 1359 C C . GLN B 1 52 ? 20.008 -5.730 42.467 1.00 54.06 52 GLN D C 1
ATOM 1360 O O . GLN B 1 52 ? 20.607 -4.652 42.409 1.00 54.81 52 GLN D O 1
ATOM 1366 N N . PHE B 1 53 ? 20.025 -6.617 41.473 1.00 49.85 53 PHE D N 1
ATOM 1367 C CA . PHE B 1 53 ? 20.617 -6.284 40.183 1.00 45.69 53 PHE D CA 1
ATOM 1368 C C . PHE B 1 53 ? 19.639 -5.476 39.342 1.00 46.67 53 PHE D C 1
ATOM 1369 O O . PHE B 1 53 ? 18.444 -5.776 39.298 1.00 48.65 53 PHE D O 1
ATOM 1377 N N . ILE B 1 54 ? 20.156 -4.440 38.681 1.00 41.38 54 ILE D N 1
ATOM 1378 C CA . ILE B 1 54 ? 19.373 -3.585 37.801 1.00 42.72 54 ILE D CA 1
ATOM 1379 C C . ILE B 1 54 ? 20.030 -3.569 36.433 1.00 46.26 54 ILE D C 1
ATOM 1380 O O . ILE B 1 54 ? 21.257 -3.459 36.319 1.00 46.50 54 ILE D O 1
ATOM 1385 N N . CYS B 1 55 ? 19.198 -3.629 35.398 1.00 40.91 55 CYS D N 1
ATOM 1386 C CA . CYS B 1 55 ? 19.645 -3.615 34.016 1.00 38.45 55 CYS D CA 1
ATOM 1387 C C . CYS B 1 55 ? 18.873 -2.532 33.265 1.00 37.13 55 CYS D C 1
ATOM 1388 O O . CYS B 1 55 ? 17.649 -2.448 33.399 1.00 31.42 55 CYS D O 1
ATOM 1391 N N . TRP B 1 56 ? 19.589 -1.669 32.539 1.00 34.95 56 TRP D N 1
ATOM 1392 C CA . TRP B 1 56 ? 19.009 -0.614 31.702 1.00 32.28 56 TRP D CA 1
ATOM 1393 C C . TRP B 1 56 ? 19.285 -0.903 30.229 1.00 30.94 56 TRP D C 1
ATOM 1394 O O . TRP B 1 56 ? 20.406 -1.272 29.858 1.00 33.49 56 TRP D O 1
ATOM 1405 N N . ARG B 1 57 ? 18.294 -0.667 29.378 1.00 32.49 57 ARG D N 1
ATOM 1406 C CA . ARG B 1 57 ? 18.551 -0.662 27.943 1.00 34.05 57 ARG D CA 1
ATOM 1407 C C . ARG B 1 57 ? 17.636 0.368 27.294 1.00 34.48 57 ARG D C 1
ATOM 1408 O O . ARG B 1 57 ? 16.645 0.807 27.884 1.00 27.98 57 ARG D O 1
ATOM 1416 N N . SER B 1 58 ? 17.994 0.781 26.079 1.00 31.05 58 SER D N 1
ATOM 1417 C CA . SER B 1 58 ? 17.275 1.853 25.408 1.00 32.63 58 SER D CA 1
ATOM 1418 C C . SER B 1 58 ? 16.906 1.453 23.995 1.00 38.00 58 SER D C 1
ATOM 1419 O O . SER B 1 58 ? 17.613 0.671 23.355 1.00 37.42 58 SER D O 1
ATOM 1422 N N . CYS B 1 59 ? 15.757 1.935 23.541 1.00 33.97 59 CYS D N 1
ATOM 1423 C CA . CYS B 1 59 ? 15.344 1.685 22.167 1.00 40.64 59 CYS D CA 1
ATOM 1424 C C . CYS B 1 59 ? 14.548 2.881 21.679 1.00 34.74 59 CYS D C 1
ATOM 1425 O O . CYS B 1 59 ? 14.022 3.662 22.477 1.00 37.64 59 CYS D O 1
ATOM 1428 N N . ALA B 1 60 ? 14.440 2.999 20.354 1.00 34.90 60 ALA D N 1
ATOM 1429 C CA . ALA B 1 60 ? 13.581 3.995 19.725 1.00 34.42 60 ALA D CA 1
ATOM 1430 C C . ALA B 1 60 ? 12.187 3.482 19.404 1.00 38.49 60 ALA D C 1
ATOM 1431 O O . ALA B 1 60 ? 11.939 2.281 19.315 1.00 30.60 60 ALA D O 1
ATOM 1433 N N . ILE B 1 61 ? 11.266 4.430 19.210 1.00 33.68 61 ILE D N 1
ATOM 1434 C CA . ILE B 1 61 ? 9.952 4.071 18.683 1.00 34.88 61 ILE D CA 1
ATOM 1435 C C . ILE B 1 61 ? 10.058 3.588 17.237 1.00 39.63 61 ILE D C 1
ATOM 1436 O O . ILE B 1 61 ? 9.513 2.536 16.865 1.00 35.05 61 ILE D O 1
ATOM 1441 N N . SER B 1 62 ? 10.742 4.353 16.405 1.00 38.26 62 SER D N 1
ATOM 1442 C CA . SER B 1 62 ? 10.850 4.043 14.982 1.00 36.90 62 SER D CA 1
ATOM 1443 C C . SER B 1 62 ? 11.839 2.902 14.767 1.00 40.58 62 SER D C 1
ATOM 1444 O O . SER B 1 62 ? 12.862 2.834 15.452 1.00 40.30 62 SER D O 1
ATOM 1447 N N . PRO B 1 63 ? 11.572 2.001 13.810 1.00 40.64 63 PRO D N 1
ATOM 1448 C CA . PRO B 1 63 ? 12.577 0.985 13.473 1.00 45.84 63 PRO D CA 1
ATOM 1449 C C . PRO B 1 63 ? 13.807 1.570 12.800 1.00 50.03 63 PRO D C 1
ATOM 1450 O O . PRO B 1 63 ? 14.842 0.895 12.743 1.00 52.94 63 PRO D O 1
ATOM 1454 N N . ASP B 1 64 ? 13.737 2.819 12.341 1.00 48.11 64 ASP D N 1
ATOM 1455 C CA . ASP B 1 64 ? 14.827 3.464 11.626 1.00 57.77 64 ASP D CA 1
ATOM 1456 C C . ASP B 1 64 ? 15.823 4.185 12.531 1.00 53.53 64 ASP D C 1
ATOM 1457 O O . ASP B 1 64 ? 16.906 4.542 12.049 1.00 60.01 64 ASP D O 1
ATOM 1462 N N . ASP B 1 65 ? 15.483 4.447 13.800 1.00 45.89 65 ASP D N 1
ATOM 1463 C CA . ASP B 1 65 ? 16.307 5.256 14.692 1.00 48.76 65 ASP D CA 1
ATOM 1464 C C . ASP B 1 65 ? 17.202 4.378 15.567 1.00 52.56 65 ASP D C 1
ATOM 1465 O O . ASP B 1 65 ? 16.977 3.179 15.736 1.00 45.32 65 ASP D O 1
ATOM 1470 N N . GLU B 1 66 ? 18.214 5.003 16.166 1.00 43.62 66 GLU D N 1
ATOM 1471 C CA . GLU B 1 66 ? 19.152 4.295 17.030 1.00 47.33 66 GLU D CA 1
ATOM 1472 C C . GLU B 1 66 ? 19.351 5.072 18.322 1.00 47.02 66 GLU D C 1
ATOM 1473 O O . GLU B 1 66 ? 19.672 6.264 18.289 1.00 47.39 66 GLU D O 1
ATOM 1479 N N . VAL B 1 67 ? 19.176 4.393 19.454 1.00 45.50 67 VAL D N 1
ATOM 1480 C CA . VAL B 1 67 ? 19.318 4.993 20.778 1.00 33.25 67 VAL D CA 1
ATOM 1481 C C . VAL B 1 67 ? 20.263 4.137 21.609 1.00 46.38 67 VAL D C 1
ATOM 1482 O O . VAL B 1 67 ? 19.963 2.968 21.887 1.00 47.24 67 VAL D O 1
ATOM 1486 N N . ASN B 1 68 ? 21.346 4.734 22.084 1.00 37.53 68 ASN D N 1
ATOM 1487 C CA . ASN B 1 68 ? 22.284 4.051 22.967 1.00 43.72 68 ASN D CA 1
ATOM 1488 C C . ASN B 1 68 ? 22.432 4.827 24.264 1.00 42.01 68 ASN D C 1
ATOM 1489 O O . ASN B 1 68 ? 22.373 6.058 24.267 1.00 40.04 68 ASN D O 1
ATOM 1494 N N . ILE B 1 69 ? 22.587 4.098 25.364 1.00 33.31 69 ILE D N 1
ATOM 1495 C CA . ILE B 1 69 ? 22.974 4.688 26.639 1.00 37.15 69 ILE D CA 1
ATOM 1496 C C . ILE B 1 69 ? 24.481 4.877 26.605 1.00 35.62 69 ILE D C 1
ATOM 1497 O O . ILE B 1 69 ? 25.226 3.917 26.386 1.00 40.70 69 ILE D O 1
ATOM 1502 N N . THR B 1 70 ? 24.937 6.112 26.818 1.00 36.04 70 THR D N 1
ATOM 1503 C CA . THR B 1 70 ? 26.359 6.415 26.767 1.00 42.80 70 THR D CA 1
ATOM 1504 C C . THR B 1 70 ? 26.991 6.687 28.128 1.00 44.35 70 THR D C 1
ATOM 1505 O O . THR B 1 70 ? 28.219 6.679 28.218 1.00 43.34 70 THR D O 1
ATOM 1509 N N . GLY B 1 71 ? 26.214 6.913 29.182 1.00 39.86 71 GLY D N 1
ATOM 1510 C CA . GLY B 1 71 ? 26.819 7.116 30.487 1.00 35.15 71 GLY D CA 1
ATOM 1511 C C . GLY B 1 71 ? 25.779 7.398 31.551 1.00 38.98 71 GLY D C 1
ATOM 1512 O O . GLY B 1 71 ? 24.621 7.720 31.258 1.00 39.60 71 GLY D O 1
ATOM 1513 N N . PHE B 1 72 ? 26.227 7.277 32.804 1.00 41.91 72 PHE D N 1
ATOM 1514 C CA . PHE B 1 72 ? 25.448 7.554 34.005 1.00 39.78 72 PHE D CA 1
ATOM 1515 C C . PHE B 1 72 ? 26.243 8.511 34.876 1.00 40.92 72 PHE D C 1
ATOM 1516 O O . PHE B 1 72 ? 27.451 8.340 35.035 1.00 41.92 72 PHE D O 1
ATOM 1524 N N . TYR B 1 73 ? 25.564 9.483 35.481 1.00 43.07 73 TYR D N 1
ATOM 1525 C CA . TYR B 1 73 ? 26.223 10.487 36.306 1.00 41.47 73 TYR D CA 1
ATOM 1526 C C . TYR B 1 73 ? 25.304 10.826 37.463 1.00 38.69 73 TYR D C 1
ATOM 1527 O O . TYR B 1 73 ? 24.115 10.502 37.458 1.00 43.51 73 TYR D O 1
ATOM 1536 N N . GLY B 1 74 ? 25.861 11.489 38.458 1.00 37.68 74 GLY D N 1
ATOM 1537 C CA . GLY B 1 74 ? 25.051 12.058 39.503 1.00 38.19 74 GLY D CA 1
ATOM 1538 C C . GLY B 1 74 ? 25.122 11.278 40.799 1.00 41.72 74 GLY D C 1
ATOM 1539 O O . GLY B 1 74 ? 26.015 10.453 41.028 1.00 42.47 74 GLY D O 1
ATOM 1540 N N . ASP B 1 75 ? 24.143 11.555 41.663 1.00 39.24 75 ASP D N 1
ATOM 1541 C CA . ASP B 1 75 ? 24.190 11.073 43.039 1.00 41.82 75 ASP D CA 1
ATOM 1542 C C . ASP B 1 75 ? 24.280 9.554 43.111 1.00 42.35 75 ASP D C 1
ATOM 1543 O O . ASP B 1 75 ? 25.030 9.019 43.932 1.00 47.34 75 ASP D O 1
ATOM 1548 N N . MET B 1 76 ? 23.506 8.843 42.283 1.00 38.56 76 MET D N 1
ATOM 1549 C CA . MET B 1 76 ? 23.540 7.380 42.313 1.00 40.74 76 MET D CA 1
ATOM 1550 C C . MET B 1 76 ? 24.954 6.859 42.096 1.00 40.49 76 MET D C 1
ATOM 1551 O O . MET B 1 76 ? 25.362 5.864 42.713 1.00 41.65 76 MET D O 1
ATOM 1556 N N . ILE B 1 77 ? 25.720 7.534 41.242 1.00 38.51 77 ILE D N 1
ATOM 1557 C CA . ILE B 1 77 ? 27.107 7.153 40.991 1.00 42.44 77 ILE D CA 1
ATOM 1558 C C . ILE B 1 77 ? 28.015 7.687 42.093 1.00 51.59 77 ILE D C 1
ATOM 1559 O O . ILE B 1 77 ? 28.851 6.959 42.639 1.00 48.47 77 ILE D O 1
ATOM 1564 N N . ASP B 1 78 ? 27.888 8.978 42.410 1.00 50.39 78 ASP D N 1
ATOM 1565 C CA . ASP B 1 78 ? 28.740 9.566 43.435 1.00 53.26 78 ASP D CA 1
ATOM 1566 C C . ASP B 1 78 ? 28.563 8.849 44.764 1.00 54.19 78 ASP D C 1
ATOM 1567 O O . ASP B 1 78 ? 29.544 8.520 45.438 1.00 55.61 78 ASP D O 1
ATOM 1572 N N . GLN B 1 79 ? 27.322 8.573 45.147 1.00 47.83 79 GLN D N 1
ATOM 1573 C CA . GLN B 1 79 ? 27.083 7.872 46.400 1.00 50.60 79 GLN D CA 1
ATOM 1574 C C . GLN B 1 79 ? 27.253 6.365 46.275 1.00 59.12 79 GLN D C 1
ATOM 1575 O O . GLN B 1 79 ? 27.033 5.654 47.263 1.00 58.72 79 GLN D O 1
ATOM 1581 N N . LYS B 1 80 ? 27.653 5.865 45.103 1.00 56.48 80 LYS D N 1
ATOM 1582 C CA . LYS B 1 80 ? 27.986 4.449 44.920 1.00 56.84 80 LYS D CA 1
ATOM 1583 C C . LYS B 1 80 ? 26.795 3.561 45.257 1.00 57.55 80 LYS D C 1
ATOM 1584 O O . LYS B 1 80 ? 26.944 2.443 45.750 1.00 57.63 80 LYS D O 1
ATOM 1590 N N . ALA B 1 81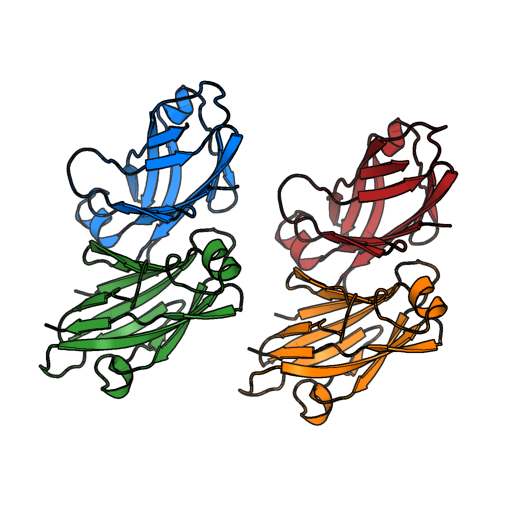 ? 25.590 4.076 45.017 1.00 54.15 81 ALA D N 1
ATOM 1591 C CA . ALA B 1 81 ? 24.415 3.257 45.264 1.00 50.76 81 ALA D CA 1
ATOM 1592 C C . ALA B 1 81 ? 24.238 2.218 44.171 1.00 50.60 81 ALA D C 1
ATOM 1593 O O . ALA B 1 81 ? 23.725 1.124 44.439 1.00 57.10 81 ALA D O 1
ATOM 1595 N N . CYS B 1 82 ? 24.668 2.530 42.947 1.00 47.43 82 CYS D N 1
ATOM 1596 C CA . CYS B 1 82 ? 24.601 1.589 41.834 1.00 45.06 82 CYS D CA 1
ATOM 1597 C C . CYS B 1 82 ? 25.520 2.085 40.733 1.00 46.61 82 CYS D C 1
ATOM 1598 O O . CYS B 1 82 ? 25.397 3.236 40.309 1.00 44.28 82 CYS D O 1
ATOM 1601 N N . LEU B 1 83 ? 26.402 1.214 40.235 1.00 46.62 83 LEU D N 1
ATOM 1602 C CA . LEU B 1 83 ? 27.451 1.604 39.290 1.00 42.97 83 LEU D CA 1
ATOM 1603 C C . LEU B 1 83 ? 27.327 0.750 38.028 1.00 45.96 83 LEU D C 1
ATOM 1604 O O . LEU B 1 83 ? 28.043 -0.249 37.873 1.00 56.41 83 LEU D O 1
ATOM 1609 N N . PRO B 1 84 ? 26.444 1.115 37.099 1.00 38.92 84 PRO D N 1
ATOM 1610 C CA . PRO B 1 84 ? 26.252 0.278 35.911 1.00 47.15 84 PRO D CA 1
ATOM 1611 C C . PRO B 1 84 ? 27.468 0.323 34.997 1.00 52.64 84 PRO D C 1
ATOM 1612 O O . PRO B 1 84 ? 28.149 1.344 34.887 1.00 53.37 84 PRO D O 1
ATOM 1616 N N . SER B 1 85 ? 27.736 -0.797 34.332 1.00 53.64 85 SER D N 1
ATOM 1617 C CA . SER B 1 85 ? 28.755 -0.896 33.299 1.00 57.70 85 SER D CA 1
ATOM 1618 C C . SER B 1 85 ? 28.167 -1.528 32.068 1.00 46.97 85 SER D C 1
ATOM 1619 O O . SER B 1 85 ? 27.157 -2.252 32.146 1.00 49.39 85 SER D O 1
ATOM 1622 N N . PRO B 1 86 ? 28.718 -1.288 30.878 1.00 58.95 86 PRO D N 1
ATOM 1623 C CA . PRO B 1 86 ? 28.113 -1.791 29.647 1.00 59.33 86 PRO D CA 1
ATOM 1624 C C . PRO B 1 86 ? 28.248 -3.301 29.476 1.00 56.36 86 PRO D C 1
ATOM 1625 O O . PRO B 1 86 ? 29.298 -3.891 29.749 1.00 58.04 86 PRO D O 1
ATOM 1629 N N . VAL B 1 87 ? 27.157 -3.914 29.012 1.00 48.68 87 VAL D N 1
ATOM 1630 C CA . VAL B 1 87 ? 27.091 -5.331 28.675 1.00 59.28 87 VAL D CA 1
ATOM 1631 C C . VAL B 1 87 ? 26.283 -5.464 27.391 1.00 59.46 87 VAL D C 1
ATOM 1632 O O . VAL B 1 87 ? 25.051 -5.372 27.416 1.00 60.39 87 VAL D O 1
ATOM 1636 N N . ASN B 1 88 ? 26.964 -5.682 26.265 1.00 61.96 88 ASN D N 1
ATOM 1637 C CA . ASN B 1 88 ? 26.350 -5.692 24.925 1.00 65.09 88 ASN D CA 1
ATOM 1638 C C . ASN B 1 88 ? 25.564 -4.391 24.758 1.00 64.74 88 ASN D C 1
ATOM 1639 O O . ASN B 1 88 ? 26.129 -3.311 24.977 1.00 68.55 88 ASN D O 1
ATOM 1644 N N . ASP B 1 89 ? 24.278 -4.440 24.429 1.00 60.83 89 ASP D N 1
ATOM 1645 C CA . ASP B 1 89 ? 23.467 -3.233 24.263 1.00 63.63 89 ASP D CA 1
ATOM 1646 C C . ASP B 1 89 ? 22.659 -2.954 25.521 1.00 62.98 89 ASP D C 1
ATOM 1647 O O . ASP B 1 89 ? 21.457 -2.706 25.470 1.00 70.25 89 ASP D O 1
ATOM 1652 N N . ALA B 1 90 ? 23.329 -2.992 26.671 1.00 50.14 90 ALA D N 1
ATOM 1653 C CA . ALA B 1 90 ? 22.678 -2.729 27.945 1.00 40.58 90 ALA D CA 1
ATOM 1654 C C . ALA B 1 90 ? 23.742 -2.367 28.969 1.00 36.14 90 ALA D C 1
ATOM 1655 O O . ALA B 1 90 ? 24.940 -2.569 28.754 1.00 41.18 90 ALA D O 1
ATOM 1657 N N . TRP B 1 91 ? 23.278 -1.855 30.104 1.00 35.58 91 TRP D N 1
ATOM 1658 C CA . TRP B 1 91 ? 24.127 -1.480 31.223 1.00 37.54 91 TRP D CA 1
ATOM 1659 C C . TRP B 1 91 ? 23.576 -2.161 32.461 1.00 38.16 91 TRP D C 1
ATOM 1660 O O . TRP B 1 91 ? 22.364 -2.118 32.696 1.00 34.97 91 TRP D O 1
ATOM 1671 N N . GLU B 1 92 ? 24.455 -2.758 33.264 1.00 44.69 92 GLU D N 1
ATOM 1672 C CA . GLU B 1 92 ? 24.021 -3.514 34.427 1.00 39.59 92 GLU D CA 1
ATOM 1673 C C . GLU B 1 92 ? 24.850 -3.176 35.657 1.00 42.54 92 GLU D C 1
ATOM 1674 O O . GLU B 1 92 ? 26.068 -3.002 35.569 1.00 47.19 92 GLU D O 1
ATOM 1680 N N . GLY B 1 93 ? 24.180 -3.117 36.812 1.00 45.12 93 GLY D N 1
ATOM 1681 C CA . GLY B 1 93 ? 24.817 -2.827 38.083 1.00 52.12 93 GLY D CA 1
ATOM 1682 C C . GLY B 1 93 ? 24.024 -3.467 39.203 1.00 54.25 93 GLY D C 1
ATOM 1683 O O . GLY B 1 93 ? 22.955 -4.033 38.975 1.00 58.93 93 GLY D O 1
ATOM 1684 N N . ARG B 1 94 ? 24.560 -3.375 40.425 1.00 55.62 94 ARG D N 1
ATOM 1685 C CA . ARG B 1 94 ? 23.909 -3.893 41.627 1.00 52.67 94 ARG D CA 1
ATOM 1686 C C . ARG B 1 94 ? 23.772 -2.796 42.685 1.00 55.99 94 ARG D C 1
ATOM 1687 O O . ARG B 1 94 ? 24.708 -2.025 42.921 1.00 59.10 94 ARG D O 1
ATOM 1695 N N . VAL B 1 95 ? 22.598 -2.738 43.313 1.00 48.05 95 VAL D N 1
ATOM 1696 C CA . VAL B 1 95 ? 22.264 -1.754 44.347 1.00 55.08 95 VAL D CA 1
ATOM 1697 C C . VAL B 1 95 ? 22.986 -2.088 45.657 1.00 57.04 95 VAL D C 1
ATOM 1698 O O . VAL B 1 95 ? 22.723 -3.130 46.268 1.00 57.29 95 VAL D O 1
ATOM 1702 N N . GLN B 1 96 ? 23.956 -1.247 46.042 1.00 66.09 96 GLN D N 1
ATOM 1703 C CA . GLN B 1 96 ? 24.734 -1.346 47.294 1.00 66.00 96 GLN D CA 1
ATOM 1704 C C . GLN B 1 96 ? 24.500 -0.142 48.230 1.00 66.64 96 GLN D C 1
ATOM 1705 O O . GLN B 1 96 ? 25.275 0.813 48.198 1.00 64.41 96 GLN D O 1
ATOM 1711 N N . THR B 1 97 ? 23.389 -0.130 48.981 1.00 67.84 97 THR D N 1
ATOM 1712 C CA . THR B 1 97 ? 23.122 0.958 49.933 1.00 54.22 97 THR D CA 1
ATOM 1713 C C . THR B 1 97 ? 23.399 0.622 51.404 1.00 71.90 97 THR D C 1
ATOM 1714 O O . THR B 1 97 ? 23.411 1.541 52.235 1.00 67.28 97 THR D O 1
ATOM 1718 N N . ARG B 1 98 ? 23.501 -0.657 51.775 1.00 78.41 98 ARG D N 1
ATOM 1719 C CA . ARG B 1 98 ? 23.811 -1.056 53.156 1.00 85.99 98 ARG D CA 1
ATOM 1720 C C . ARG B 1 98 ? 22.706 -0.678 54.145 1.00 89.57 98 ARG D C 1
ATOM 1721 O O . ARG B 1 98 ? 22.985 -0.257 55.269 1.00 95.34 98 ARG D O 1
ATOM 1729 N N . GLY B 1 99 ? 21.450 -0.803 53.731 1.00 89.56 99 GLY D N 1
ATOM 1730 C CA . GLY B 1 99 ? 20.348 -0.569 54.635 1.00 92.22 99 GLY D CA 1
ATOM 1731 C C . GLY B 1 99 ? 19.795 0.832 54.589 1.00 85.86 99 GLY D C 1
ATOM 1732 O O . GLY B 1 99 ? 18.716 1.077 55.146 1.00 81.52 99 GLY D O 1
ATOM 1733 N N . ASP B 1 100 ? 20.499 1.757 53.945 1.00 81.53 100 ASP D N 1
ATOM 1734 C CA . ASP B 1 100 ? 19.968 3.095 53.768 1.00 79.10 100 ASP D CA 1
ATOM 1735 C C . ASP B 1 100 ? 18.817 3.034 52.781 1.00 72.39 100 ASP D C 1
ATOM 1736 O O . ASP B 1 100 ? 18.847 2.259 51.824 1.00 71.12 100 ASP D O 1
ATOM 1741 N N . THR B 1 101 ? 17.787 3.831 53.028 1.00 70.45 101 THR D N 1
ATOM 1742 C CA . THR B 1 101 ? 16.678 3.947 52.098 1.00 68.40 101 THR D CA 1
ATOM 1743 C C . THR B 1 101 ? 16.610 5.400 51.646 1.00 68.90 101 THR D C 1
ATOM 1744 O O . THR B 1 101 ? 17.162 6.299 52.289 1.00 68.56 101 THR D O 1
ATOM 1748 N N . GLY B 1 102 ? 15.913 5.629 50.541 1.00 55.90 102 GLY D N 1
ATOM 1749 C CA . GLY B 1 102 ? 15.749 6.954 50.000 1.00 54.94 102 GLY D CA 1
ATOM 1750 C C . GLY B 1 102 ? 15.986 6.970 48.509 1.00 55.94 102 GLY D C 1
ATOM 1751 O O . GLY B 1 102 ? 16.289 5.954 47.885 1.00 48.21 102 GLY D O 1
ATOM 1752 N N . ARG B 1 103 ? 15.799 8.158 47.933 1.00 58.36 103 ARG D N 1
ATOM 1753 C CA . ARG B 1 103 ? 15.954 8.397 46.505 1.00 48.50 103 ARG D CA 1
ATOM 1754 C C . ARG B 1 103 ? 17.363 8.848 46.150 1.00 54.20 103 ARG D C 1
ATOM 1755 O O . ARG B 1 103 ? 17.972 9.653 46.861 1.00 55.26 103 ARG D O 1
ATOM 1763 N N . TYR B 1 104 ? 17.870 8.332 45.035 1.00 43.64 104 TYR D N 1
ATOM 1764 C CA . TYR B 1 104 ? 19.179 8.707 44.506 1.00 38.15 104 TYR D CA 1
ATOM 1765 C C . TYR B 1 104 ? 18.932 9.229 43.097 1.00 40.53 104 TYR D C 1
ATOM 1766 O O . TYR B 1 104 ? 18.691 8.448 42.167 1.00 43.56 104 TYR D O 1
ATOM 1775 N N . LEU B 1 105 ? 18.976 10.548 42.954 1.00 37.38 105 LEU D N 1
ATOM 1776 C CA . LEU B 1 105 ? 18.909 11.188 41.648 1.00 36.08 105 LEU D CA 1
ATOM 1777 C C . LEU B 1 105 ? 20.101 10.749 40.802 1.00 38.54 105 LEU D C 1
ATOM 1778 O O . LEU B 1 105 ? 21.184 10.458 41.324 1.00 35.63 105 LEU D O 1
ATOM 1783 N N . TYR B 1 106 ? 19.896 10.678 39.486 1.00 31.77 106 TYR D N 1
ATOM 1784 C CA . TYR B 1 106 ? 21.009 10.464 38.567 1.00 30.34 106 TYR D CA 1
ATOM 1785 C C . TYR B 1 106 ? 20.613 10.961 37.186 1.00 31.26 106 TYR D C 1
ATOM 1786 O O . TYR B 1 106 ? 19.471 11.353 36.955 1.00 37.12 106 TYR D O 1
ATOM 1795 N N . THR B 1 107 ? 21.587 10.967 36.275 1.00 31.85 107 THR D N 1
ATOM 1796 C CA . THR B 1 107 ? 21.389 11.428 34.906 1.00 30.27 107 THR D CA 1
ATOM 1797 C C . THR B 1 107 ? 21.919 10.379 33.935 1.00 36.80 107 THR D C 1
ATOM 1798 O O . THR B 1 107 ? 23.036 9.885 34.105 1.00 37.25 107 THR D O 1
ATOM 1802 N N . ILE B 1 108 ? 21.123 10.055 32.914 1.00 26.81 108 ILE D N 1
ATOM 1803 C CA . ILE B 1 108 ? 21.507 9.127 31.857 1.00 27.21 108 ILE D CA 1
ATOM 1804 C C . ILE B 1 108 ? 21.717 9.938 30.590 1.00 32.38 108 ILE D C 1
ATOM 1805 O O . ILE B 1 108 ? 20.816 10.667 30.161 1.00 32.70 108 ILE D O 1
ATOM 1810 N N . SER B 1 109 ? 22.885 9.801 29.980 1.00 28.37 109 SER D N 1
ATOM 1811 C CA . SER B 1 109 ? 23.120 10.386 28.670 1.00 41.39 109 SER D CA 1
ATOM 1812 C C . SER B 1 109 ? 22.837 9.332 27.604 1.00 41.24 109 SER D C 1
ATOM 1813 O O . SER B 1 109 ? 23.220 8.169 27.753 1.00 37.64 109 SER D O 1
ATOM 1816 N N . LEU B 1 110 ? 22.108 9.730 26.570 1.00 36.76 110 LEU D N 1
ATOM 1817 C CA . LEU B 1 110 ? 21.775 8.892 25.433 1.00 31.68 110 LEU D CA 1
ATOM 1818 C C . LEU B 1 110 ? 22.356 9.489 24.167 1.00 42.23 110 LEU D C 1
ATOM 1819 O O . LEU B 1 110 ? 22.595 10.699 24.079 1.00 40.81 110 LEU D O 1
ATOM 1824 N N . SER B 1 111 ? 22.641 8.623 23.208 1.00 36.03 111 SER D N 1
ATOM 1825 C CA . SER B 1 111 ? 22.954 9.056 21.860 1.00 42.95 111 SER D CA 1
ATOM 1826 C C . SER B 1 111 ? 21.715 8.798 21.013 1.00 46.76 111 SER D C 1
ATOM 1827 O O . SER B 1 111 ? 21.266 7.653 20.899 1.00 45.75 111 SER D O 1
ATOM 1830 N N . ILE B 1 112 ? 21.152 9.856 20.440 1.00 37.69 112 ILE D N 1
ATOM 1831 C CA . ILE B 1 112 ? 19.900 9.772 19.700 1.00 36.00 112 ILE D CA 1
ATOM 1832 C C . ILE B 1 112 ? 20.267 10.038 18.252 1.00 48.04 112 ILE D C 1
ATOM 1833 O O . ILE B 1 112 ? 20.397 11.197 17.847 1.00 48.76 112 ILE D O 1
ATOM 1838 N N . ASN B 1 113 ? 20.429 8.971 17.469 1.00 47.46 113 ASN D N 1
ATOM 1839 C CA . ASN B 1 113 ? 20.958 9.080 16.111 1.00 52.73 113 ASN D CA 1
ATOM 1840 C C . ASN B 1 113 ? 22.244 9.908 16.116 1.00 52.90 113 ASN D C 1
ATOM 1841 O O . ASN B 1 113 ? 22.470 10.756 15.252 1.00 48.58 113 ASN D O 1
ATOM 1846 N N . GLY B 1 114 ? 23.084 9.686 17.131 1.00 46.62 114 GLY D N 1
ATOM 1847 C CA . GLY B 1 114 ? 24.345 10.395 17.229 1.00 52.62 114 GLY D CA 1
ATOM 1848 C C . GLY B 1 114 ? 24.306 11.680 18.037 1.00 51.15 114 GLY D C 1
ATOM 1849 O O . GLY B 1 114 ? 25.370 12.205 18.395 1.00 57.18 114 GLY D O 1
ATOM 1850 N N . ILE B 1 115 ? 23.124 12.201 18.337 1.00 45.55 115 ILE D N 1
ATOM 1851 C CA . ILE B 1 115 ? 22.993 13.434 19.101 1.00 44.91 115 ILE D CA 1
ATOM 1852 C C . ILE B 1 115 ? 22.929 13.068 20.572 1.00 41.92 115 ILE D C 1
ATOM 1853 O O . ILE B 1 115 ? 22.104 12.239 20.977 1.00 43.18 115 ILE D O 1
ATOM 1858 N N . THR B 1 116 ? 23.779 13.693 21.380 1.00 41.89 116 THR D N 1
ATOM 1859 C CA . THR B 1 116 ? 23.777 13.402 22.811 1.00 37.22 116 THR D CA 1
ATOM 1860 C C . THR B 1 116 ? 22.704 14.244 23.487 1.00 38.40 116 THR D C 1
ATOM 1861 O O . THR B 1 116 ? 22.680 15.474 23.331 1.00 40.36 116 THR D O 1
ATOM 1865 N N . MET B 1 117 ? 21.803 13.564 24.200 1.00 35.32 117 MET D N 1
ATOM 1866 C CA . MET B 1 117 ? 20.746 14.140 25.023 1.00 37.49 117 MET D CA 1
ATOM 1867 C C . MET B 1 117 ? 20.710 13.396 26.351 1.00 40.82 117 MET D C 1
ATOM 1868 O O . MET B 1 117 ? 21.172 12.257 26.445 1.00 35.56 117 MET D O 1
ATOM 1873 N N . ASN B 1 118 ? 20.223 14.059 27.399 1.00 38.83 118 ASN D N 1
ATOM 1874 C CA . ASN B 1 118 ? 20.146 13.427 28.711 1.00 34.11 118 ASN D CA 1
ATOM 1875 C C . ASN B 1 118 ? 18.780 13.653 29.365 1.00 38.43 118 ASN D C 1
ATOM 1876 O O . ASN B 1 118 ? 18.006 14.532 28.978 1.00 36.35 118 ASN D O 1
ATOM 1881 N N . PHE B 1 119 ? 18.473 12.815 30.349 1.00 31.59 119 PHE D N 1
ATOM 1882 C CA . PHE B 1 119 ? 17.359 13.037 31.260 1.00 27.59 119 PHE D CA 1
ATOM 1883 C C . PHE B 1 119 ? 17.774 12.517 32.638 1.00 35.39 119 PHE D C 1
ATOM 1884 O O . PHE B 1 119 ? 18.770 11.795 32.776 1.00 27.73 119 PHE D O 1
ATOM 1892 N N . SER B 1 120 ? 17.056 12.949 33.678 1.00 27.05 120 SER D N 1
ATOM 1893 C CA . SER B 1 120 ? 17.474 12.672 35.051 1.00 26.92 120 SER D CA 1
ATOM 1894 C C . SER B 1 120 ? 16.353 11.998 35.816 1.00 30.53 120 SER D C 1
ATOM 1895 O O . SER B 1 120 ? 15.531 12.661 36.461 1.00 29.81 120 SER D O 1
ATOM 1898 N N . PRO B 1 121 ? 16.296 10.681 35.795 1.00 29.45 121 PRO D N 1
ATOM 1899 C CA . PRO B 1 121 ? 15.336 9.989 36.647 1.00 28.98 121 PRO D CA 1
ATOM 1900 C C . PRO B 1 121 ? 15.952 9.795 38.028 1.00 31.79 121 PRO D C 1
ATOM 1901 O O . PRO B 1 121 ? 16.997 10.390 38.320 1.00 35.35 121 PRO D O 1
ATOM 1905 N N . TYR B 1 122 ? 15.346 8.988 38.895 1.00 34.11 122 TYR D N 1
ATOM 1906 C CA . TYR B 1 122 ? 15.987 8.676 40.163 1.00 33.22 122 TYR D CA 1
ATOM 1907 C C . TYR B 1 122 ? 15.766 7.207 40.481 1.00 35.98 122 TYR D C 1
ATOM 1908 O O . TYR B 1 122 ? 14.872 6.554 39.933 1.00 35.42 122 TYR D O 1
ATOM 1917 N N . LEU B 1 123 ? 16.629 6.693 41.358 1.00 37.57 123 LEU D N 1
ATOM 1918 C CA . LEU B 1 123 ? 16.534 5.338 41.887 1.00 42.29 123 LEU D CA 1
ATOM 1919 C C . LEU B 1 123 ? 15.991 5.416 43.308 1.00 43.27 123 LEU D C 1
ATOM 1920 O O . LEU B 1 123 ? 16.530 6.154 44.138 1.00 40.55 123 LEU D O 1
ATOM 1925 N N . GLU B 1 124 ? 14.904 4.705 43.581 1.00 38.86 124 GLU D N 1
ATOM 1926 C CA . GLU B 1 124 ? 14.390 4.621 44.939 1.00 45.41 124 GLU D CA 1
ATOM 1927 C C . GLU B 1 124 ? 14.802 3.285 45.555 1.00 50.31 124 GLU D C 1
ATOM 1928 O O . GLU B 1 124 ? 14.494 2.216 45.013 1.00 52.85 124 GLU D O 1
ATOM 1934 N N . VAL B 1 125 ? 15.479 3.351 46.695 1.00 48.82 125 VAL D N 1
ATOM 1935 C CA . VAL B 1 125 ? 15.991 2.179 47.395 1.00 53.72 125 VAL D CA 1
ATOM 1936 C C . VAL B 1 125 ? 15.235 1.977 48.700 1.00 63.32 125 VAL D C 1
ATOM 1937 O O . VAL B 1 125 ? 15.052 2.928 49.476 1.00 56.09 125 VAL D O 1
ATOM 1941 N N . GLN B 1 126 ? 14.757 0.748 48.918 1.00 72.09 126 GLN D N 1
ATOM 1942 C CA . GLN B 1 126 ? 14.067 0.373 50.157 1.00 71.26 126 GLN D CA 1
ATOM 1943 C C . GLN B 1 126 ? 14.692 -0.824 50.883 1.00 68.90 126 GLN D C 1
ATOM 1944 O O . GLN B 1 126 ? 15.725 -1.365 50.477 1.00 62.61 126 GLN D O 1
ATOM 1950 N N . LYS C 1 2 ? -1.507 23.170 39.803 1.00 97.06 2 LYS A N 1
ATOM 1951 C CA . LYS C 1 2 ? -2.536 24.155 39.473 1.00 91.37 2 LYS A CA 1
ATOM 1952 C C . LYS C 1 2 ? -1.915 25.319 38.712 1.00 90.98 2 LYS A C 1
ATOM 1953 O O . LYS C 1 2 ? -1.453 26.278 39.313 1.00 100.21 2 LYS A O 1
ATOM 1959 N N . LYS C 1 3 ? -1.856 25.213 37.393 1.00 79.54 3 LYS A N 1
ATOM 1960 C CA . LYS C 1 3 ? -1.226 26.218 36.551 1.00 73.48 3 LYS A CA 1
ATOM 1961 C C . LYS C 1 3 ? -2.286 27.115 35.922 1.00 70.05 3 LYS A C 1
ATOM 1962 O O . LYS C 1 3 ? -3.258 26.616 35.346 1.00 73.53 3 LYS A O 1
ATOM 1968 N N . ILE C 1 4 ? -2.099 28.434 36.027 1.00 61.59 4 ILE A N 1
ATOM 1969 C CA . ILE C 1 4 ? -3.005 29.396 35.408 1.00 50.83 4 ILE A CA 1
ATOM 1970 C C . ILE C 1 4 ? -2.488 29.744 34.023 1.00 56.08 4 ILE A C 1
ATOM 1971 O O . ILE C 1 4 ? -1.335 30.160 33.868 1.00 56.34 4 ILE A O 1
ATOM 1976 N N . GLU C 1 5 ? -3.349 29.630 33.018 1.00 49.44 5 GLU A N 1
ATOM 1977 C CA . GLU C 1 5 ? -2.996 30.012 31.659 1.00 43.21 5 GLU A CA 1
ATOM 1978 C C . GLU C 1 5 ? -3.907 31.144 31.191 1.00 41.78 5 GLU A C 1
ATOM 1979 O O . GLU C 1 5 ? -5.130 31.049 31.306 1.00 43.02 5 GLU A O 1
ATOM 1985 N N . ILE C 1 6 ? -3.305 32.206 30.663 1.00 43.75 6 ILE A N 1
ATOM 1986 C CA . ILE C 1 6 ? -4.004 33.430 30.280 1.00 39.86 6 ILE A CA 1
ATOM 1987 C C . ILE C 1 6 ? -3.884 33.580 28.771 1.00 37.42 6 ILE A C 1
ATOM 1988 O O . ILE C 1 6 ? -2.794 33.416 28.216 1.00 36.65 6 ILE A O 1
ATOM 1993 N N . LEU C 1 7 ? -4.997 33.888 28.115 1.00 34.33 7 LEU A N 1
ATOM 1994 C CA . LEU C 1 7 ? -5.012 34.242 26.704 1.00 31.06 7 LEU A CA 1
ATOM 1995 C C . LEU C 1 7 ? -5.315 35.729 26.597 1.00 31.10 7 LEU A C 1
ATOM 1996 O O . LEU C 1 7 ? -6.336 36.197 27.123 1.00 35.19 7 LEU A O 1
ATOM 2001 N N . ILE C 1 8 ? -4.419 36.471 25.948 1.00 33.39 8 ILE A N 1
ATOM 2002 C CA . ILE C 1 8 ? -4.653 37.869 25.596 1.00 33.62 8 ILE A CA 1
ATOM 2003 C C . ILE C 1 8 ? -5.156 37.913 24.162 1.00 37.93 8 ILE A C 1
ATOM 2004 O O . ILE C 1 8 ? -4.400 37.616 23.228 1.00 42.42 8 ILE A O 1
ATOM 2009 N N . VAL C 1 9 ? -6.399 38.358 23.974 1.00 33.74 9 VAL A N 1
ATOM 2010 C CA . VAL C 1 9 ? -7.015 38.447 22.651 1.00 33.27 9 VAL A CA 1
ATOM 2011 C C . VAL C 1 9 ? -7.052 39.907 22.234 1.00 36.56 9 VAL A C 1
ATOM 2012 O O . VAL C 1 9 ? -7.513 40.767 22.998 1.00 32.68 9 VAL A O 1
ATOM 2016 N N . VAL C 1 10 ? -6.560 40.190 21.028 1.00 35.00 10 VAL A N 1
ATOM 2017 C CA . VAL C 1 10 ? -6.509 41.547 20.512 1.00 33.60 10 VAL A CA 1
ATOM 2018 C C . VAL C 1 10 ? -7.321 41.621 19.230 1.00 36.51 10 VAL A C 1
ATOM 2019 O O . VAL C 1 10 ? -7.056 40.881 18.269 1.00 37.35 10 VAL A O 1
ATOM 2023 N N . ASP C 1 11 ? -8.289 42.534 19.213 1.00 38.97 11 ASP A N 1
ATOM 2024 C CA . ASP C 1 11 ? -8.929 42.989 17.991 1.00 37.95 11 ASP A CA 1
ATOM 2025 C C . ASP C 1 11 ? -7.934 43.896 17.271 1.00 38.42 11 ASP A C 1
ATOM 2026 O O . ASP C 1 11 ? -7.919 45.108 17.502 1.00 39.39 11 ASP A O 1
ATOM 2031 N N . CYS C 1 12 ? -7.116 43.338 16.376 1.00 41.71 12 CYS A N 1
ATOM 2032 C CA . CYS C 1 12 ? -6.032 44.133 15.826 1.00 48.83 12 CYS A CA 1
ATOM 2033 C C . CYS C 1 12 ? -6.544 45.109 14.773 1.00 49.67 12 CYS A C 1
ATOM 2034 O O . CYS C 1 12 ? -5.929 46.163 14.576 1.00 51.06 12 CYS A O 1
ATOM 2037 N N . ALA C 1 13 ? -7.694 44.830 14.143 1.00 44.07 13 ALA A N 1
ATOM 2038 C CA . ALA C 1 13 ? -8.314 45.830 13.270 1.00 47.74 13 ALA A CA 1
ATOM 2039 C C . ALA C 1 13 ? -8.680 47.078 14.057 1.00 45.67 13 ALA A C 1
ATOM 2040 O O . ALA C 1 13 ? -8.369 48.199 13.647 1.00 43.25 13 ALA A O 1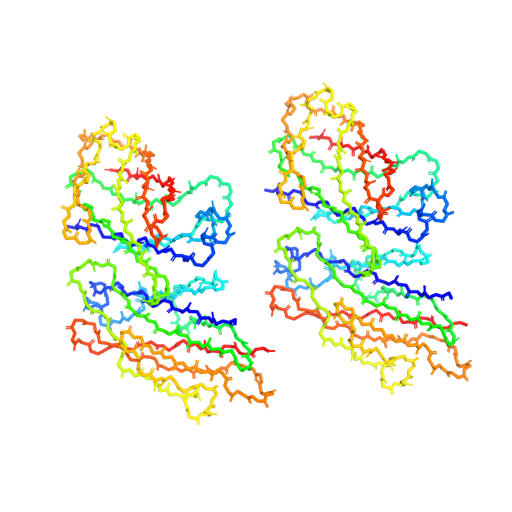
ATOM 2042 N N . GLY C 1 14 ? -9.359 46.905 15.189 1.00 44.13 14 GLY A N 1
ATOM 2043 C CA . GLY C 1 14 ? -9.685 48.056 16.015 1.00 46.65 14 GLY A CA 1
ATOM 2044 C C . GLY C 1 14 ? -8.449 48.726 16.587 1.00 49.64 14 GLY A C 1
ATOM 2045 O O . GLY C 1 14 ? -8.337 49.955 16.570 1.00 50.91 14 GLY A O 1
ATOM 2046 N N . ALA C 1 15 ? -7.503 47.926 17.096 1.00 47.97 15 ALA A N 1
ATOM 2047 C CA . ALA C 1 15 ? -6.319 48.476 17.753 1.00 47.53 15 ALA A CA 1
ATOM 2048 C C . ALA C 1 15 ? -5.490 49.334 16.804 1.00 44.52 15 ALA A C 1
ATOM 2049 O O . ALA C 1 15 ? -5.008 50.406 17.191 1.00 42.09 15 ALA A O 1
ATOM 2051 N N . LEU C 1 16 ? -5.291 48.864 15.566 1.00 38.91 16 LEU A N 1
ATOM 2052 C CA . LEU C 1 16 ? -4.495 49.601 14.601 1.00 48.72 16 LEU A CA 1
ATOM 2053 C C . LEU C 1 16 ? -5.246 50.810 14.054 1.00 55.40 16 LEU A C 1
ATOM 2054 O O . LEU C 1 16 ? -4.629 51.841 13.780 1.00 55.00 16 LEU A O 1
ATOM 2059 N N . ALA C 1 17 ? -6.570 50.719 13.920 1.00 55.45 17 ALA A N 1
ATOM 2060 C CA . ALA C 1 17 ? -7.339 51.853 13.416 1.00 54.63 17 ALA A CA 1
ATOM 2061 C C . ALA C 1 17 ? -7.354 53.010 14.409 1.00 50.87 17 ALA A C 1
ATOM 2062 O O . ALA C 1 17 ? -7.294 54.179 14.012 1.00 65.12 17 ALA A O 1
ATOM 2064 N N . THR C 1 18 ? -7.437 52.702 15.702 1.00 46.62 18 THR A N 1
ATOM 2065 C CA . THR C 1 18 ? -7.532 53.689 16.771 1.00 47.93 18 THR A CA 1
ATOM 2066 C C . THR C 1 18 ? -6.196 53.912 17.467 1.00 45.56 18 THR A C 1
ATOM 2067 O O . THR C 1 18 ? -6.134 54.687 18.433 1.00 42.37 18 THR A O 1
ATOM 2071 N N . THR C 1 19 ? -5.150 53.196 17.033 1.00 44.36 19 THR A N 1
ATOM 2072 C CA . THR C 1 19 ? -3.812 53.251 17.628 1.00 43.60 19 THR A CA 1
ATOM 2073 C C . THR C 1 19 ? -3.887 53.142 19.150 1.00 47.25 19 THR A C 1
ATOM 2074 O O . THR C 1 19 ? -3.169 53.829 19.879 1.00 48.17 19 THR A O 1
ATOM 2078 N N . SER C 1 20 ? -4.802 52.299 19.635 1.00 39.31 20 SER A N 1
ATOM 2079 C CA . SER C 1 20 ? -4.918 52.067 21.065 1.00 42.83 20 SER A CA 1
ATOM 2080 C C . SER C 1 20 ? -5.538 50.710 21.348 1.00 49.09 20 SER A C 1
ATOM 2081 O O . SER C 1 20 ? -6.435 50.255 20.625 1.00 40.63 20 SER A O 1
ATOM 2084 N N . LEU C 1 21 ? -5.073 50.082 22.427 1.00 43.44 21 LEU A N 1
ATOM 2085 C CA . LEU C 1 21 ? -5.638 48.801 22.819 1.00 42.03 21 LEU A CA 1
ATOM 2086 C C . LEU C 1 21 ? -6.957 48.941 23.566 1.00 41.39 21 LEU A C 1
ATOM 2087 O O . LEU C 1 21 ? -7.663 47.943 23.715 1.00 35.10 21 LEU A O 1
ATOM 2092 N N . ILE C 1 22 ? -7.342 50.149 23.995 1.00 35.76 22 ILE A N 1
ATOM 2093 C CA . ILE C 1 22 ? -8.583 50.254 24.753 1.00 36.60 22 ILE A CA 1
ATOM 2094 C C . ILE C 1 22 ? -9.744 49.846 23.852 1.00 35.68 22 ILE A C 1
ATOM 2095 O O . ILE C 1 22 ? -9.774 50.167 22.657 1.00 35.31 22 ILE A O 1
ATOM 2100 N N . SER C 1 23 ? -10.657 49.054 24.412 1.00 35.91 23 SER A N 1
ATOM 2101 C CA . SER C 1 23 ? -11.797 48.445 23.735 1.00 35.49 23 SER A CA 1
ATOM 2102 C C . SER C 1 23 ? -11.377 47.426 22.685 1.00 40.44 23 SER A C 1
ATOM 2103 O O . SER C 1 23 ? -12.241 46.904 21.956 1.00 37.98 23 SER A O 1
ATOM 2106 N N . ASN C 1 24 ? -10.085 47.083 22.614 1.00 35.44 24 ASN A N 1
ATOM 2107 C CA . ASN C 1 24 ? -9.604 46.120 21.629 1.00 40.22 24 ASN A CA 1
ATOM 2108 C C . ASN C 1 24 ? -8.842 44.947 22.243 1.00 36.63 24 ASN A C 1
ATOM 2109 O O . ASN C 1 24 ? -8.244 44.155 21.506 1.00 33.44 24 ASN A O 1
ATOM 2114 N N . VAL C 1 25 ? -8.838 44.795 23.559 1.00 34.86 25 VAL A N 1
ATOM 2115 C CA . VAL C 1 25 ? -8.026 43.750 24.171 1.00 28.20 25 VAL A CA 1
ATOM 2116 C C . VAL C 1 25 ? -8.850 43.050 25.239 1.00 38.37 25 VAL A C 1
ATOM 2117 O O . VAL C 1 25 ? -9.640 43.683 25.951 1.00 37.37 25 VAL A O 1
ATOM 2121 N N . TYR C 1 26 ? -8.681 41.732 25.327 1.00 38.65 26 TYR A N 1
ATOM 2122 C CA . TYR C 1 26 ? -9.458 40.886 26.222 1.00 33.49 26 TYR A CA 1
ATOM 2123 C C . TYR C 1 26 ? -8.542 39.878 26.893 1.00 35.05 26 TYR A C 1
ATOM 2124 O O . TYR C 1 26 ? -7.549 39.436 26.304 1.00 28.91 26 TYR A O 1
ATOM 2133 N N . LEU C 1 27 ? -8.906 39.491 28.118 1.00 30.08 27 LEU A N 1
ATOM 2134 C CA . LEU C 1 27 ? -8.290 38.361 28.800 1.00 28.29 27 LEU A CA 1
ATOM 2135 C C . LEU C 1 27 ? -9.327 37.270 28.995 1.00 35.98 27 LEU A C 1
ATOM 2136 O O . LEU C 1 27 ? -10.460 37.547 29.411 1.00 34.82 27 LEU A O 1
ATOM 2141 N N . ILE C 1 28 ? -8.924 36.037 28.694 1.00 32.39 28 ILE A N 1
ATOM 2142 C CA . ILE C 1 28 ? -9.618 34.818 29.081 1.00 37.54 28 ILE A CA 1
ATOM 2143 C C . ILE C 1 28 ? -8.555 33.911 29.681 1.00 35.33 28 ILE A C 1
ATOM 2144 O O . ILE C 1 28 ? -7.481 33.741 29.087 1.00 34.50 28 ILE A O 1
ATOM 2149 N N . ASP C 1 29 ? -8.826 33.356 30.863 1.00 31.23 29 ASP A N 1
ATOM 2150 C CA . ASP C 1 29 ? -7.850 32.485 31.507 1.00 32.97 29 ASP A CA 1
ATOM 2151 C C . ASP C 1 29 ? -8.507 31.158 31.896 1.00 45.12 29 ASP A C 1
ATOM 2152 O O . ASP C 1 29 ? -9.727 30.982 31.816 1.00 39.57 29 ASP A O 1
ATOM 2157 N N . SER C 1 30 ? -7.667 30.203 32.283 1.00 36.37 30 SER A N 1
ATOM 2158 C CA . SER C 1 30 ? -8.105 28.835 32.517 1.00 39.83 30 SER A CA 1
ATOM 2159 C C . SER C 1 30 ? -8.804 28.659 33.854 1.00 45.56 30 SER A C 1
ATOM 2160 O O . SER C 1 30 ? -9.234 27.544 34.170 1.00 51.34 30 SER A O 1
ATOM 2163 N N . ASN C 1 31 ? -8.902 29.718 34.651 1.00 48.00 31 ASN A N 1
ATOM 2164 C CA . ASN C 1 31 ? -9.757 29.743 35.827 1.00 50.10 31 ASN A CA 1
ATOM 2165 C C . ASN C 1 31 ? -11.140 30.317 35.512 1.00 47.08 31 ASN A C 1
ATOM 2166 O O . ASN C 1 31 ? -11.873 30.694 36.437 1.00 43.65 31 ASN A O 1
ATOM 2171 N N . GLN C 1 32 ? -11.474 30.424 34.213 1.00 39.10 32 GLN A N 1
ATOM 2172 C CA . GLN C 1 32 ? -12.779 30.857 33.716 1.00 39.53 32 GLN A CA 1
ATOM 2173 C C . GLN C 1 32 ? -13.054 32.323 33.991 1.00 41.31 32 GLN A C 1
ATOM 2174 O O . GLN C 1 32 ? -14.212 32.739 34.068 1.00 47.49 32 GLN A O 1
ATOM 2180 N N . TRP C 1 33 ? -11.992 33.109 34.136 1.00 38.69 33 TRP A N 1
ATOM 2181 C CA . TRP C 1 33 ? -12.112 34.557 34.172 1.00 40.60 33 TRP A CA 1
ATOM 2182 C C . TRP C 1 33 ? -12.133 35.103 32.748 1.00 37.69 33 TRP A C 1
ATOM 2183 O O . TRP C 1 33 ? -11.438 34.596 31.861 1.00 38.61 33 TRP A O 1
ATOM 2194 N N . LEU C 1 34 ? -12.988 36.097 32.520 1.00 27.46 34 LEU A N 1
ATOM 2195 C CA . LEU C 1 34 ? -13.151 36.721 31.208 1.00 41.69 34 LEU A CA 1
ATOM 2196 C C . LEU C 1 34 ? -13.346 38.223 31.389 1.00 37.04 34 LEU A C 1
ATOM 2197 O O . LEU C 1 34 ? -14.002 38.649 32.339 1.00 35.13 34 LEU A O 1
ATOM 2202 N N . GLY C 1 35 ? -12.752 39.026 30.513 1.00 31.14 35 GLY A N 1
ATOM 2203 C CA . GLY C 1 35 ? -12.834 40.460 30.700 1.00 33.68 35 GLY A CA 1
ATOM 2204 C C . GLY C 1 35 ? -12.507 41.240 29.449 1.00 32.83 35 GLY A C 1
ATOM 2205 O O . GLY C 1 35 ? -11.808 40.759 28.550 1.00 33.27 35 GLY A O 1
ATOM 2206 N N . SER C 1 36 ? -13.005 42.478 29.421 1.00 36.84 36 SER A N 1
ATOM 2207 C CA . SER C 1 36 ? -12.688 43.457 28.392 1.00 39.22 36 SER A CA 1
ATOM 2208 C C . SER C 1 36 ? -12.284 44.766 29.060 1.00 39.93 36 SER A C 1
ATOM 2209 O O . SER C 1 36 ? -12.460 44.966 30.265 1.00 37.54 36 SER A O 1
ATOM 2212 N N . TRP C 1 37 ? -11.702 45.657 28.268 1.00 42.90 37 TRP A N 1
ATOM 2213 C CA . TRP C 1 37 ? -11.283 46.969 28.753 1.00 45.82 37 TRP A CA 1
ATOM 2214 C C . TRP C 1 37 ? -11.904 47.997 27.823 1.00 46.43 37 TRP A C 1
ATOM 2215 O O . TRP C 1 37 ? -11.373 48.257 26.742 1.00 43.15 37 TRP A O 1
ATOM 2226 N N . ASP C 1 38 ? -13.020 48.574 28.242 1.00 47.76 38 ASP A N 1
ATOM 2227 C CA . ASP C 1 38 ? -13.769 49.495 27.401 1.00 60.44 38 ASP A CA 1
ATOM 2228 C C . ASP C 1 38 ? -13.553 50.950 27.763 1.00 62.76 38 ASP A C 1
ATOM 2229 O O . ASP C 1 38 ? -13.552 51.810 26.876 1.00 65.69 38 ASP A O 1
ATOM 2234 N N . GLU C 1 39 ? -13.416 51.245 29.048 1.00 57.19 39 GLU A N 1
ATOM 2235 C CA . GLU C 1 39 ? -13.450 52.623 29.473 1.00 60.54 39 GLU A CA 1
ATOM 2236 C C . GLU C 1 39 ? -12.523 52.779 30.672 1.00 55.52 39 GLU A C 1
ATOM 2237 O O . GLU C 1 39 ? -12.272 51.820 31.409 1.00 45.62 39 GLU A O 1
ATOM 2243 N N . GLY C 1 40 ? -12.041 54.012 30.886 1.00 60.18 40 GLY A N 1
ATOM 2244 C CA . GLY C 1 40 ? -11.235 54.313 32.052 1.00 55.25 40 GLY A CA 1
ATOM 2245 C C . GLY C 1 40 ? -9.895 53.585 32.086 1.00 50.58 40 GLY A C 1
ATOM 2246 O O . GLY C 1 40 ? -9.335 53.201 31.068 1.00 51.35 40 GLY A O 1
ATOM 2247 N N . THR C 1 41 ? -9.366 53.427 33.295 1.00 46.12 41 THR A N 1
ATOM 2248 C CA . THR C 1 41 ? -8.127 52.682 33.452 1.00 50.61 41 THR A CA 1
ATOM 2249 C C . THR C 1 41 ? -8.386 51.185 33.311 1.00 48.70 41 THR A C 1
ATOM 2250 O O . THR C 1 41 ? -9.456 50.676 33.662 1.00 50.81 41 THR A O 1
ATOM 2254 N N . CYS C 1 42 ? -7.399 50.481 32.767 1.00 43.92 42 CYS A N 1
ATOM 2255 C CA . CYS C 1 42 ? -7.566 49.057 32.511 1.00 44.14 42 CYS A CA 1
ATOM 2256 C C . CYS C 1 42 ? -7.755 48.309 33.821 1.00 46.95 42 CYS A C 1
ATOM 2257 O O . CYS C 1 42 ? -7.016 48.519 34.787 1.00 48.92 42 CYS A O 1
ATOM 2260 N N . GLN C 1 43 ? -8.779 47.463 33.868 1.00 37.31 43 GLN A N 1
ATOM 2261 C CA . GLN C 1 43 ? -9.058 46.659 35.044 1.00 44.98 43 GLN A CA 1
ATOM 2262 C C . GLN C 1 43 ? -8.902 45.165 34.798 1.00 41.76 43 GLN A C 1
ATOM 2263 O O . GLN C 1 43 ? -9.237 44.378 35.688 1.00 37.00 43 GLN A O 1
ATOM 2269 N N . LEU C 1 44 ? -8.446 44.747 33.613 1.00 37.22 44 LEU A N 1
ATOM 2270 C CA . LEU C 1 44 ? -8.161 43.332 33.382 1.00 37.88 44 LEU A CA 1
ATOM 2271 C C . LEU C 1 44 ? -7.155 42.828 34.411 1.00 35.54 44 LEU A C 1
ATOM 2272 O O . LEU C 1 44 ? -6.226 43.544 34.792 1.00 33.83 44 LEU A O 1
ATOM 2277 N N . HIS C 1 45 ? -7.360 41.606 34.898 1.00 37.71 45 HIS A N 1
ATOM 2278 C CA . HIS C 1 45 ? -6.474 41.104 35.939 1.00 40.94 45 HIS A CA 1
ATOM 2279 C C . HIS C 1 45 ? -6.575 39.591 36.026 1.00 42.40 45 HIS A C 1
ATOM 2280 O O . HIS C 1 45 ? -7.413 38.956 35.375 1.00 43.34 45 HIS A O 1
ATOM 2287 N N . THR C 1 46 ? -5.680 39.026 36.837 1.00 42.57 46 THR A N 1
ATOM 2288 C CA . THR C 1 46 ? -5.591 37.594 37.080 1.00 48.16 46 THR A CA 1
ATOM 2289 C C . THR C 1 46 ? -5.462 37.366 38.576 1.00 47.97 46 THR A C 1
ATOM 2290 O O . THR C 1 46 ? -4.746 38.102 39.261 1.00 48.17 46 THR A O 1
ATOM 2294 N N . VAL C 1 47 ? -6.183 36.370 39.084 1.00 50.05 47 VAL A N 1
ATOM 2295 C CA . VAL C 1 47 ? -6.142 36.004 40.496 1.00 46.25 47 VAL A CA 1
ATOM 2296 C C . VAL C 1 47 ? -5.250 34.784 40.659 1.00 51.71 47 VAL A C 1
ATOM 2297 O O . VAL C 1 47 ? -5.381 33.801 39.919 1.00 52.84 47 VAL A O 1
ATOM 2301 N N . SER C 1 48 ? -4.339 34.841 41.618 1.00 54.66 48 SER A N 1
ATOM 2302 C CA . SER C 1 48 ? -3.428 33.734 41.826 1.00 65.28 48 SER A CA 1
ATOM 2303 C C . SER C 1 48 ? -3.045 33.687 43.298 1.00 71.86 48 SER A C 1
ATOM 2304 O O . SER C 1 48 ? -3.527 34.472 44.120 1.00 67.14 48 SER A O 1
ATOM 2307 N N . GLU C 1 49 ? -2.198 32.725 43.632 1.00 79.48 49 GLU A N 1
ATOM 2308 C CA . GLU C 1 49 ? -1.635 32.635 44.963 1.00 87.34 49 GLU A CA 1
ATOM 2309 C C . GLU C 1 49 ? -0.170 32.256 44.832 1.00 90.10 49 GLU A C 1
ATOM 2310 O O . GLU C 1 49 ? 0.297 31.824 43.771 1.00 79.38 49 GLU A O 1
ATOM 2316 N N . ASP C 1 50 ? 0.540 32.431 45.940 1.00 89.42 50 ASP A N 1
ATOM 2317 C CA . ASP C 1 50 ? 1.976 32.221 45.991 1.00 91.59 50 ASP A CA 1
ATOM 2318 C C . ASP C 1 50 ? 2.397 30.842 45.511 1.00 94.20 50 ASP A C 1
ATOM 2319 O O . ASP C 1 50 ? 1.815 29.824 45.901 1.00 103.77 50 ASP A O 1
ATOM 2324 N N . GLY C 1 51 ? 3.438 30.819 44.679 1.00 87.84 51 GLY A N 1
ATOM 2325 C CA . GLY C 1 51 ? 3.995 29.583 44.182 1.00 94.39 51 GLY A CA 1
ATOM 2326 C C . GLY C 1 51 ? 3.348 29.052 42.923 1.00 89.49 51 GLY A C 1
ATOM 2327 O O . GLY C 1 51 ? 3.832 28.059 42.364 1.00 93.60 51 GLY A O 1
ATOM 2328 N N . GLN C 1 52 ? 2.260 29.662 42.477 1.00 81.78 52 GLN A N 1
ATOM 2329 C CA . GLN C 1 52 ? 1.544 29.183 41.309 1.00 76.38 52 GLN A CA 1
ATOM 2330 C C . GLN C 1 52 ? 2.268 29.591 40.031 1.00 75.14 52 GLN A C 1
ATOM 2331 O O . GLN C 1 52 ? 2.759 30.716 39.911 1.00 75.79 52 GLN A O 1
ATOM 2337 N N . PHE C 1 53 ? 2.343 28.665 39.078 1.00 70.56 53 PHE A N 1
ATOM 2338 C CA . PHE C 1 53 ? 2.882 28.987 37.766 1.00 69.07 53 PHE A CA 1
ATOM 2339 C C . PHE C 1 53 ? 1.823 29.710 36.942 1.00 70.45 53 PHE A C 1
ATOM 2340 O O . PHE C 1 53 ? 0.652 29.320 36.929 1.00 69.67 53 PHE A O 1
ATOM 2348 N N . ILE C 1 54 ? 2.239 30.766 36.246 1.00 62.24 54 ILE A N 1
ATOM 2349 C CA . ILE C 1 54 ? 1.356 31.540 35.384 1.00 57.19 54 ILE A CA 1
ATOM 2350 C C . ILE C 1 54 ? 1.957 31.572 33.987 1.00 64.01 54 ILE A C 1
ATOM 2351 O O . ILE C 1 54 ? 3.175 31.705 33.827 1.00 66.54 54 ILE A O 1
ATOM 2356 N N . CYS C 1 55 ? 1.099 31.462 32.975 1.00 59.91 55 CYS A N 1
ATOM 2357 C CA . CYS C 1 55 ? 1.514 31.441 31.580 1.00 53.77 55 CYS A CA 1
ATOM 2358 C C . CYS C 1 55 ? 0.667 32.417 30.767 1.00 51.34 55 CYS A C 1
ATOM 2359 O O . CYS C 1 55 ? -0.565 32.347 30.803 1.00 47.60 55 CYS A O 1
ATOM 2362 N N . TRP C 1 56 ? 1.329 33.296 30.011 1.00 48.70 56 TRP A N 1
ATOM 2363 C CA . TRP C 1 56 ? 0.681 34.276 29.139 1.00 48.09 56 TRP A CA 1
ATOM 2364 C C . TRP C 1 56 ? 0.935 33.923 27.683 1.00 45.32 56 TRP A C 1
ATOM 2365 O O . TRP C 1 56 ? 2.067 33.595 27.308 1.00 44.48 56 TRP A O 1
ATOM 2376 N N . ARG C 1 57 ? -0.093 34.052 26.852 1.00 38.86 57 ARG A N 1
ATOM 2377 C CA . ARG C 1 57 ? 0.103 33.965 25.412 1.00 39.60 57 ARG A CA 1
ATOM 2378 C C . ARG C 1 57 ? -0.872 34.919 24.754 1.00 36.54 57 ARG A C 1
ATOM 2379 O O . ARG C 1 57 ? -1.857 35.345 25.367 1.00 35.04 57 ARG A O 1
ATOM 2387 N N . SER C 1 58 ? -0.576 35.297 23.513 1.00 38.10 58 SER A N 1
ATOM 2388 C CA . SER C 1 58 ? -1.399 36.288 22.843 1.00 45.16 58 SER A CA 1
ATOM 2389 C C . SER C 1 58 ? -1.778 35.787 21.468 1.00 41.19 58 SER A C 1
ATOM 2390 O O . SER C 1 58 ? -0.995 35.102 20.803 1.00 45.92 58 SER A O 1
ATOM 2393 N N . CYS C 1 59 ? -2.992 36.130 21.053 1.00 34.95 59 CYS A N 1
ATOM 2394 C CA . CYS C 1 59 ? -3.446 35.777 19.714 1.00 39.88 59 CYS A CA 1
ATOM 2395 C C . CYS C 1 59 ? -4.351 36.896 19.228 1.00 36.38 59 CYS A C 1
ATOM 2396 O O . CYS C 1 59 ? -4.897 37.664 20.030 1.00 40.28 59 CYS A O 1
ATOM 2399 N N . ALA C 1 60 ? -4.514 36.979 17.909 1.00 41.74 60 ALA A N 1
ATOM 2400 C CA . ALA C 1 60 ? -5.477 37.889 17.304 1.00 41.09 60 ALA A CA 1
ATOM 2401 C C . ALA C 1 60 ? -6.819 37.230 17.038 1.00 46.40 60 ALA A C 1
ATOM 2402 O O . ALA C 1 60 ? -6.929 36.006 16.954 1.00 38.13 60 ALA A O 1
ATOM 2404 N N . ILE C 1 61 ? -7.849 38.075 16.897 1.00 32.44 61 ILE A N 1
ATOM 2405 C CA . ILE C 1 61 ? -9.146 37.608 16.408 1.00 38.90 61 ILE A CA 1
ATOM 2406 C C . ILE C 1 61 ? -9.042 37.154 14.959 1.00 49.59 61 ILE A C 1
ATOM 2407 O O . ILE C 1 61 ? -9.492 36.059 14.600 1.00 44.75 61 ILE A O 1
ATOM 2412 N N . SER C 1 62 ? -8.459 37.980 14.102 1.00 49.72 62 SER A N 1
ATOM 2413 C CA . SER C 1 62 ? -8.402 37.619 12.691 1.00 48.78 62 SER A CA 1
ATOM 2414 C C . SER C 1 62 ? -7.372 36.519 12.463 1.00 46.88 62 SER A C 1
ATOM 2415 O O . SER C 1 62 ? -6.305 36.531 13.083 1.00 48.79 62 SER A O 1
ATOM 2418 N N . PRO C 1 63 ? -7.638 35.579 11.549 1.00 51.46 63 PRO A N 1
ATOM 2419 C CA . PRO C 1 63 ? -6.592 34.617 11.178 1.00 54.45 63 PRO A CA 1
ATOM 2420 C C . PRO C 1 63 ? -5.420 35.273 10.471 1.00 62.48 63 PRO A C 1
ATOM 2421 O O . PRO C 1 63 ? -4.372 34.631 10.313 1.00 70.92 63 PRO A O 1
ATOM 2425 N N . ASP C 1 64 ? -5.570 36.524 10.034 1.00 60.77 64 ASP A N 1
ATOM 2426 C CA . ASP C 1 64 ? -4.551 37.189 9.228 1.00 68.15 64 ASP A CA 1
ATOM 2427 C C . ASP C 1 64 ? -3.531 37.984 10.035 1.00 69.17 64 ASP A C 1
ATOM 2428 O O . ASP C 1 64 ? -2.473 38.318 9.491 1.00 76.00 64 ASP A O 1
ATOM 2433 N N . ASP C 1 65 ? -3.816 38.315 11.294 1.00 51.03 65 ASP A N 1
ATOM 2434 C CA . ASP C 1 65 ? -2.958 39.201 12.069 1.00 51.56 65 ASP A CA 1
ATOM 2435 C C . ASP C 1 65 ? -2.003 38.420 12.971 1.00 53.17 65 ASP A C 1
ATOM 2436 O O . ASP C 1 65 ? -2.175 37.229 13.232 1.00 55.09 65 ASP A O 1
ATOM 2441 N N . GLU C 1 66 ? -1.004 39.129 13.489 1.00 51.66 66 GLU A N 1
ATOM 2442 C CA . GLU C 1 66 ? 0.008 38.548 14.363 1.00 47.85 66 GLU A CA 1
ATOM 2443 C C . GLU C 1 66 ? 0.199 39.416 15.602 1.00 48.54 66 GLU A C 1
ATOM 2444 O O . GLU C 1 66 ? 0.446 40.623 15.485 1.00 48.56 66 GLU A O 1
ATOM 2450 N N . VAL C 1 67 ? 0.091 38.802 16.783 1.00 43.08 67 VAL A N 1
ATOM 2451 C CA . VAL C 1 67 ? 0.279 39.478 18.064 1.00 42.92 67 VAL A CA 1
ATOM 2452 C C . VAL C 1 67 ? 1.266 38.680 18.897 1.00 50.50 67 VAL A C 1
ATOM 2453 O O . VAL C 1 67 ? 1.028 37.499 19.186 1.00 52.69 67 VAL A O 1
ATOM 2457 N N . ASN C 1 68 ? 2.337 39.327 19.325 1.00 45.36 68 ASN A N 1
ATOM 2458 C CA . ASN C 1 68 ? 3.287 38.701 20.226 1.00 45.14 68 ASN A CA 1
ATOM 2459 C C . ASN C 1 68 ? 3.477 39.568 21.460 1.00 53.14 68 ASN A C 1
ATOM 2460 O O . ASN C 1 68 ? 3.492 40.801 21.369 1.00 42.69 68 ASN A O 1
ATOM 2465 N N . ILE C 1 69 ? 3.625 38.911 22.607 1.00 46.33 69 ILE A N 1
ATOM 2466 C CA . ILE C 1 69 ? 4.024 39.570 23.845 1.00 46.85 69 ILE A CA 1
ATOM 2467 C C . ILE C 1 69 ? 5.526 39.794 23.760 1.00 49.20 69 ILE A C 1
ATOM 2468 O O . ILE C 1 69 ? 6.289 38.839 23.601 1.00 49.96 69 ILE A O 1
ATOM 2473 N N . THR C 1 70 ? 5.962 41.053 23.864 1.00 46.78 70 THR A N 1
ATOM 2474 C CA . THR C 1 70 ? 7.384 41.350 23.781 1.00 50.63 70 THR A CA 1
ATOM 2475 C C . THR C 1 70 ? 8.010 41.709 25.120 1.00 51.53 70 THR A C 1
ATOM 2476 O O . THR C 1 70 ? 9.240 41.702 25.221 1.00 55.32 70 THR A O 1
ATOM 2480 N N . GLY C 1 71 ? 7.226 41.975 26.156 1.00 48.71 71 GLY A N 1
ATOM 2481 C CA . GLY C 1 71 ? 7.840 42.244 27.446 1.00 50.76 71 GLY A CA 1
ATOM 2482 C C . GLY C 1 71 ? 6.822 42.531 28.525 1.00 51.21 71 GLY A C 1
ATOM 2483 O O . GLY C 1 71 ? 5.648 42.812 28.254 1.00 45.76 71 GLY A O 1
ATOM 2484 N N . PHE C 1 72 ? 7.316 42.485 29.764 1.00 49.02 72 PHE A N 1
ATOM 2485 C CA . PHE C 1 72 ? 6.563 42.772 30.976 1.00 54.86 72 PHE A CA 1
ATOM 2486 C C . PHE C 1 72 ? 7.312 43.827 31.781 1.00 49.45 72 PHE A C 1
ATOM 2487 O O . PHE C 1 72 ? 8.543 43.799 31.842 1.00 52.98 72 PHE A O 1
ATOM 2495 N N . TYR C 1 73 ? 6.581 44.766 32.389 1.00 47.65 73 TYR A N 1
ATOM 2496 C CA . TYR C 1 73 ? 7.207 45.846 33.155 1.00 49.70 73 TYR A CA 1
ATOM 2497 C C . TYR C 1 73 ? 6.310 46.206 34.328 1.00 55.27 73 TYR A C 1
ATOM 2498 O O . TYR C 1 73 ? 5.149 45.795 34.392 1.00 46.16 73 TYR A O 1
ATOM 2507 N N . GLY C 1 74 ? 6.858 46.962 35.267 1.00 51.23 74 GLY A N 1
ATOM 2508 C CA . GLY C 1 74 ? 6.051 47.554 36.308 1.00 51.11 74 GLY A CA 1
ATOM 2509 C C . GLY C 1 74 ? 6.204 46.878 37.657 1.00 60.10 74 GLY A C 1
ATOM 2510 O O . GLY C 1 74 ? 7.141 46.116 37.909 1.00 64.69 74 GLY A O 1
ATOM 2511 N N . ASP C 1 75 ? 5.240 47.168 38.538 1.00 56.75 75 ASP A N 1
ATOM 2512 C CA . ASP C 1 75 ? 5.348 46.793 39.950 1.00 74.20 75 ASP A CA 1
ATOM 2513 C C . ASP C 1 75 ? 5.532 45.290 40.144 1.00 73.57 75 ASP A C 1
ATOM 2514 O O . ASP C 1 75 ? 6.358 44.864 40.958 1.00 72.80 75 ASP A O 1
ATOM 2519 N N . MET C 1 76 ? 4.762 44.471 39.418 1.00 68.93 76 MET A N 1
ATOM 2520 C CA . MET C 1 76 ? 4.891 43.021 39.549 1.00 64.43 76 MET A CA 1
ATOM 2521 C C . MET C 1 76 ? 6.322 42.570 39.305 1.00 63.97 76 MET A C 1
ATOM 2522 O O . MET C 1 76 ? 6.790 41.604 39.923 1.00 63.64 76 MET A O 1
ATOM 2527 N N . ILE C 1 77 ? 7.026 43.247 38.405 1.00 61.10 77 ILE A N 1
ATOM 2528 C CA . ILE C 1 77 ? 8.422 42.921 38.151 1.00 62.55 77 ILE A CA 1
ATOM 2529 C C . ILE C 1 77 ? 9.337 43.606 39.158 1.00 71.28 77 ILE A C 1
ATOM 2530 O O . ILE C 1 77 ? 10.161 42.955 39.809 1.00 70.13 77 ILE A O 1
ATOM 2535 N N . ASP C 1 78 ? 9.189 44.923 39.315 1.00 64.98 78 ASP A N 1
ATOM 2536 C CA . ASP C 1 78 ? 10.065 45.668 40.212 1.00 69.17 78 ASP A CA 1
ATOM 2537 C C . ASP C 1 78 ? 9.998 45.110 41.625 1.00 81.81 78 ASP A C 1
ATOM 2538 O O . ASP C 1 78 ? 11.033 44.921 42.275 1.00 91.41 78 ASP A O 1
ATOM 2543 N N . GLN C 1 79 ? 8.794 44.814 42.110 1.00 80.59 79 GLN A N 1
ATOM 2544 C CA . GLN C 1 79 ? 8.656 44.205 43.423 1.00 79.88 79 GLN A CA 1
ATOM 2545 C C . GLN C 1 79 ? 8.881 42.700 43.391 1.00 81.65 79 GLN A C 1
ATOM 2546 O O . GLN C 1 79 ? 8.744 42.050 44.432 1.00 86.01 79 GLN A O 1
ATOM 2552 N N . LYS C 1 80 ? 9.244 42.140 42.234 1.00 73.70 80 LYS A N 1
ATOM 2553 C CA . LYS C 1 80 ? 9.676 40.744 42.121 1.00 81.68 80 LYS A CA 1
ATOM 2554 C C . LYS C 1 80 ? 8.590 39.769 42.567 1.00 79.22 80 LYS A C 1
ATOM 2555 O O . LYS C 1 80 ? 8.873 38.727 43.161 1.00 84.10 80 LYS A O 1
ATOM 2561 N N . ALA C 1 81 ? 7.329 40.125 42.316 1.00 75.43 81 ALA A N 1
ATOM 2562 C CA . ALA C 1 81 ? 6.247 39.210 42.659 1.00 78.65 81 ALA A CA 1
ATOM 2563 C C . ALA C 1 81 ? 6.123 38.078 41.649 1.00 76.93 81 ALA A C 1
ATOM 2564 O O . ALA C 1 81 ? 5.768 36.952 42.019 1.00 76.05 81 ALA A O 1
ATOM 2566 N N . CYS C 1 82 ? 6.454 38.348 40.386 1.00 71.02 82 CYS A N 1
ATOM 2567 C CA . CYS C 1 82 ? 6.419 37.349 39.326 1.00 68.65 82 CYS A CA 1
ATOM 2568 C C . CYS C 1 82 ? 7.239 37.873 38.163 1.00 68.59 82 CYS A C 1
ATOM 2569 O O . CYS C 1 82 ? 7.054 39.017 37.738 1.00 65.03 82 CYS A O 1
ATOM 2572 N N . LEU C 1 83 ? 8.131 37.033 37.646 1.00 72.55 83 LEU A N 1
ATOM 2573 C CA . LEU C 1 83 ? 9.121 37.426 36.647 1.00 68.04 83 LEU A CA 1
ATOM 2574 C C . LEU C 1 83 ? 8.946 36.526 35.428 1.00 65.78 83 LEU A C 1
ATOM 2575 O O . LEU C 1 83 ? 9.611 35.485 35.312 1.00 69.57 83 LEU A O 1
ATOM 2580 N N . PRO C 1 84 ? 8.053 36.878 34.501 1.00 68.21 84 PRO A N 1
ATOM 2581 C CA . PRO C 1 84 ? 7.812 36.001 33.349 1.00 65.21 84 PRO A CA 1
ATOM 2582 C C . PRO C 1 84 ? 9.053 35.903 32.474 1.00 68.38 84 PRO A C 1
ATOM 2583 O O . PRO C 1 84 ? 9.830 36.848 32.355 1.00 68.18 84 PRO A O 1
ATOM 2587 N N . SER C 1 85 ? 9.230 34.735 31.864 1.00 74.02 85 SER A N 1
ATOM 2588 C CA . SER C 1 85 ? 10.288 34.450 30.910 1.00 78.39 85 SER A CA 1
ATOM 2589 C C . SER C 1 85 ? 9.677 33.877 29.643 1.00 83.25 85 SER A C 1
ATOM 2590 O O . SER C 1 85 ? 8.599 33.278 29.692 1.00 91.05 85 SER A O 1
ATOM 2593 N N . PRO C 1 86 ? 10.326 34.051 28.494 1.00 81.45 86 PRO A N 1
ATOM 2594 C CA . PRO C 1 86 ? 9.754 33.510 27.259 1.00 77.56 86 PRO A CA 1
ATOM 2595 C C . PRO C 1 86 ? 9.905 31.995 27.221 1.00 82.49 86 PRO A C 1
ATOM 2596 O O . PRO C 1 86 ? 10.954 31.446 27.571 1.00 77.45 86 PRO A O 1
ATOM 2600 N N . VAL C 1 87 ? 8.843 31.319 26.785 1.00 76.36 87 VAL A N 1
ATOM 2601 C CA . VAL C 1 87 ? 8.875 29.873 26.593 1.00 84.33 87 VAL A CA 1
ATOM 2602 C C . VAL C 1 87 ? 8.162 29.571 25.281 1.00 89.84 87 VAL A C 1
ATOM 2603 O O . VAL C 1 87 ? 6.927 29.572 25.193 1.00 94.98 87 VAL A O 1
ATOM 2607 N N . ASN C 1 88 ? 8.950 29.314 24.246 1.00 95.07 88 ASN A N 1
ATOM 2608 C CA . ASN C 1 88 ? 8.441 29.184 22.882 1.00 97.00 88 ASN A CA 1
ATOM 2609 C C . ASN C 1 88 ? 7.599 30.431 22.611 1.00 90.08 88 ASN A C 1
ATOM 2610 O O . ASN C 1 88 ? 8.117 31.549 22.764 1.00 84.96 88 ASN A O 1
ATOM 2615 N N . ASP C 1 89 ? 6.329 30.302 22.244 1.00 87.25 89 ASP A N 1
ATOM 2616 C CA . ASP C 1 89 ? 5.451 31.445 21.970 1.00 85.85 89 ASP A CA 1
ATOM 2617 C C . ASP C 1 89 ? 4.518 31.738 23.140 1.00 75.50 89 ASP A C 1
ATOM 2618 O O . ASP C 1 89 ? 3.291 31.810 23.001 1.00 68.78 89 ASP A O 1
ATOM 2623 N N . ALA C 1 90 ? 5.113 31.867 24.322 1.00 69.41 90 ALA A N 1
ATOM 2624 C CA . ALA C 1 90 ? 4.381 32.185 25.538 1.00 65.85 90 ALA A CA 1
ATOM 2625 C C . ALA C 1 90 ? 5.370 32.718 26.559 1.00 64.63 90 ALA A C 1
ATOM 2626 O O . ALA C 1 90 ? 6.582 32.711 26.345 1.00 69.18 90 ALA A O 1
ATOM 2628 N N . TRP C 1 91 ? 4.832 33.200 27.669 1.00 55.34 91 TRP A N 1
ATOM 2629 C CA . TRP C 1 91 ? 5.637 33.673 28.783 1.00 59.00 91 TRP A CA 1
ATOM 2630 C C . TRP C 1 91 ? 5.170 33.002 30.069 1.00 65.74 91 TRP A C 1
ATOM 2631 O O . TRP C 1 91 ? 3.964 32.830 30.289 1.00 51.62 91 TRP A O 1
ATOM 2642 N N . GLU C 1 92 ? 6.124 32.559 30.884 1.00 58.87 92 GLU A N 1
ATOM 2643 C CA . GLU C 1 92 ? 5.803 31.955 32.169 1.00 64.70 92 GLU A CA 1
ATOM 2644 C C . GLU C 1 92 ? 6.699 32.470 33.275 1.00 67.39 92 GLU A C 1
ATOM 2645 O O . GLU C 1 92 ? 7.871 32.786 33.064 1.00 65.89 92 GLU A O 1
ATOM 2651 N N . GLY C 1 93 ? 6.111 32.555 34.455 1.00 64.80 93 GLY A N 1
ATOM 2652 C CA . GLY C 1 93 ? 6.800 32.946 35.661 1.00 65.24 93 GLY A CA 1
ATOM 2653 C C . GLY C 1 93 ? 6.086 32.223 36.781 1.00 69.01 93 GLY A C 1
ATOM 2654 O O . GLY C 1 93 ? 5.039 31.597 36.588 1.00 63.88 93 GLY A O 1
ATOM 2655 N N . ARG C 1 94 ? 6.653 32.307 37.959 1.00 78.27 94 ARG A N 1
ATOM 2656 C CA . ARG C 1 94 ? 6.017 31.684 39.100 1.00 81.05 94 ARG A CA 1
ATOM 2657 C C . ARG C 1 94 ? 5.847 32.764 40.146 1.00 77.73 94 ARG A C 1
ATOM 2658 O O . ARG C 1 94 ? 6.746 33.584 40.363 1.00 75.76 94 ARG A O 1
ATOM 2666 N N . VAL C 1 95 ? 4.680 32.788 40.766 1.00 69.35 95 VAL A N 1
ATOM 2667 C CA . VAL C 1 95 ? 4.473 33.796 41.783 1.00 75.66 95 VAL A CA 1
ATOM 2668 C C . VAL C 1 95 ? 5.361 33.437 42.969 1.00 95.51 95 VAL A C 1
ATOM 2669 O O . VAL C 1 95 ? 4.978 32.667 43.847 1.00 93.29 95 VAL A O 1
ATOM 2673 N N . GLN C 1 96 ? 6.539 34.047 43.033 1.00 107.56 96 GLN A N 1
ATOM 2674 C CA . GLN C 1 96 ? 7.483 33.862 44.140 1.00 117.45 96 GLN A CA 1
ATOM 2675 C C . GLN C 1 96 ? 7.503 35.168 44.908 1.00 111.05 96 GLN A C 1
ATOM 2676 O O . GLN C 1 96 ? 8.473 35.940 44.835 1.00 117.40 96 GLN A O 1
ATOM 2682 N N . THR C 1 97 ? 6.416 35.423 45.630 1.00 102.60 97 THR A N 1
ATOM 2683 C CA . THR C 1 97 ? 6.374 36.619 46.437 1.00 101.93 97 THR A CA 1
ATOM 2684 C C . THR C 1 97 ? 6.701 36.283 47.872 1.00 113.60 97 THR A C 1
ATOM 2685 O O . THR C 1 97 ? 7.687 36.752 48.437 1.00 121.27 97 THR A O 1
ATOM 2689 N N . ARG C 1 98 ? 5.858 35.441 48.448 1.00 120.74 98 ARG A N 1
ATOM 2690 C CA . ARG C 1 98 ? 5.788 35.078 49.856 1.00 123.04 98 ARG A CA 1
ATOM 2691 C C . ARG C 1 98 ? 5.401 36.317 50.666 1.00 117.23 98 ARG A C 1
ATOM 2692 O O . ARG C 1 98 ? 5.135 36.213 51.870 1.00 113.29 98 ARG A O 1
ATOM 2700 N N . GLY C 1 99 ? 5.334 37.490 50.022 1.00 109.20 99 GLY A N 1
ATOM 2701 C CA . GLY C 1 99 ? 4.898 38.781 50.534 1.00 112.42 99 GLY A CA 1
ATOM 2702 C C . GLY C 1 99 ? 3.425 38.861 50.850 1.00 116.63 99 GLY A C 1
ATOM 2703 O O . GLY C 1 99 ? 2.978 39.883 51.379 1.00 118.88 99 GLY A O 1
ATOM 2704 N N . ASP C 1 100 ? 2.662 37.845 50.455 1.00 118.25 100 ASP A N 1
ATOM 2705 C CA . ASP C 1 100 ? 1.239 37.677 50.730 1.00 117.85 100 ASP A CA 1
ATOM 2706 C C . ASP C 1 100 ? 0.371 38.513 49.801 1.00 104.42 100 ASP A C 1
ATOM 2707 O O . ASP C 1 100 ? 0.380 38.278 48.591 1.00 112.00 100 ASP A O 1
ATOM 2712 N N . THR C 1 101 ? -0.322 39.526 50.308 1.00 95.66 101 THR A N 1
ATOM 2713 C CA . THR C 1 101 ? -1.570 39.943 49.684 1.00 97.13 101 THR A CA 1
ATOM 2714 C C . THR C 1 101 ? -1.428 41.302 49.006 1.00 96.66 101 THR A C 1
ATOM 2715 O O . THR C 1 101 ? -0.541 42.097 49.321 1.00 107.52 101 THR A O 1
ATOM 2719 N N . GLY C 1 102 ? -2.309 41.535 48.037 1.00 87.56 102 GLY A N 1
ATOM 2720 C CA . GLY C 1 102 ? -2.434 42.809 47.358 1.00 86.30 102 GLY A CA 1
ATOM 2721 C C . GLY C 1 102 ? -2.448 42.640 45.830 1.00 82.32 102 GLY A C 1
ATOM 2722 O O . GLY C 1 102 ? -2.199 41.597 45.289 1.00 77.91 102 GLY A O 1
ATOM 2723 N N . ARG C 1 103 ? -2.743 43.781 45.196 1.00 81.82 103 ARG A N 1
ATOM 2724 C CA . ARG C 1 103 ? -2.742 43.892 43.739 1.00 73.07 103 ARG A CA 1
ATOM 2725 C C . ARG C 1 103 ? -1.351 44.329 43.299 1.00 71.30 103 ARG A C 1
ATOM 2726 O O . ARG C 1 103 ? -0.706 45.132 43.977 1.00 81.35 103 ARG A O 1
ATOM 2734 N N . TYR C 1 104 ? -0.873 43.772 42.184 1.00 57.10 104 TYR A N 1
ATOM 2735 C CA . TYR C 1 104 ? 0.447 44.103 41.634 1.00 62.52 104 TYR A CA 1
ATOM 2736 C C . TYR C 1 104 ? 0.267 44.593 40.201 1.00 56.01 104 TYR A C 1
ATOM 2737 O O . TYR C 1 104 ? 0.034 43.791 39.293 1.00 51.96 104 TYR A O 1
ATOM 2746 N N . LEU C 1 105 ? 0.385 45.905 39.997 1.00 56.34 105 LEU A N 1
ATOM 2747 C CA . LEU C 1 105 ? 0.215 46.460 38.660 1.00 55.71 105 LEU A CA 1
ATOM 2748 C C . LEU C 1 105 ? 1.333 45.967 37.746 1.00 46.15 105 LEU A C 1
ATOM 2749 O O . LEU C 1 105 ? 2.456 45.750 38.192 1.00 48.60 105 LEU A O 1
ATOM 2754 N N . TYR C 1 106 ? 1.042 45.798 36.458 1.00 44.06 106 TYR A N 1
ATOM 2755 C CA . TYR C 1 106 ? 2.139 45.568 35.525 1.00 47.04 106 TYR A CA 1
ATOM 2756 C C . TYR C 1 106 ? 1.699 45.971 34.124 1.00 40.72 106 TYR A C 1
ATOM 2757 O O . TYR C 1 106 ? 0.532 46.275 33.877 1.00 36.96 106 TYR A O 1
ATOM 2766 N N . THR C 1 107 ? 2.663 45.985 33.212 1.00 39.70 107 THR A N 1
ATOM 2767 C CA . THR C 1 107 ? 2.441 46.451 31.851 1.00 38.01 107 THR A CA 1
ATOM 2768 C C . THR C 1 107 ? 2.972 45.400 30.896 1.00 44.36 107 THR A C 1
ATOM 2769 O O . THR C 1 107 ? 4.082 44.888 31.082 1.00 46.57 107 THR A O 1
ATOM 2773 N N . ILE C 1 108 ? 2.171 45.067 29.893 1.00 36.16 108 ILE A N 1
ATOM 2774 C CA . ILE C 1 108 ? 2.530 44.105 28.860 1.00 41.17 108 ILE A CA 1
ATOM 2775 C C . ILE C 1 108 ? 2.688 44.862 27.552 1.00 43.19 108 ILE A C 1
ATOM 2776 O O . ILE C 1 108 ? 1.764 45.574 27.146 1.00 37.48 108 ILE A O 1
ATOM 2781 N N . SER C 1 109 ? 3.832 44.681 26.876 1.00 44.94 109 SER A N 1
ATOM 2782 C CA . SER C 1 109 ? 4.001 45.171 25.509 1.00 40.57 109 SER A CA 1
ATOM 2783 C C . SER C 1 109 ? 3.582 44.085 24.534 1.00 47.68 109 SER A C 1
ATOM 2784 O O . SER C 1 109 ? 4.033 42.935 24.634 1.00 48.32 109 SER A O 1
ATOM 2787 N N . LEU C 1 110 ? 2.730 44.455 23.586 1.00 39.65 110 LEU A N 1
ATOM 2788 C CA . LEU C 1 110 ? 2.307 43.558 22.527 1.00 38.67 110 LEU A CA 1
ATOM 2789 C C . LEU C 1 110 ? 2.772 44.144 21.211 1.00 48.23 110 LEU A C 1
ATOM 2790 O O . LEU C 1 110 ? 2.662 45.357 20.994 1.00 48.80 110 LEU A O 1
ATOM 2795 N N . SER C 1 111 ? 3.229 43.280 20.306 1.00 47.73 111 SER A N 1
ATOM 2796 C CA . SER C 1 111 ? 3.546 43.698 18.950 1.00 46.15 111 SER A CA 1
ATOM 2797 C C . SER C 1 111 ? 2.396 43.236 18.071 1.00 52.26 111 SER A C 1
ATOM 2798 O O . SER C 1 111 ? 2.067 42.044 18.042 1.00 52.39 111 SER A O 1
ATOM 2801 N N . ILE C 1 112 ? 1.735 44.194 17.434 1.00 45.46 112 ILE A N 1
ATOM 2802 C CA . ILE C 1 112 ? 0.513 43.968 16.680 1.00 44.28 112 ILE A CA 1
ATOM 2803 C C . ILE C 1 112 ? 0.826 44.299 15.233 1.00 51.48 112 ILE A C 1
ATOM 2804 O O . ILE C 1 112 ? 0.861 45.478 14.860 1.00 52.79 112 ILE A O 1
ATOM 2809 N N . ASN C 1 113 ? 1.085 43.269 14.420 1.00 51.87 113 ASN A N 1
ATOM 2810 C CA . ASN C 1 113 ? 1.501 43.465 13.034 1.00 51.30 113 ASN A CA 1
ATOM 2811 C C . ASN C 1 113 ? 2.673 44.437 12.945 1.00 53.73 113 ASN A C 1
ATOM 2812 O O . ASN C 1 113 ? 2.699 45.336 12.106 1.00 59.25 113 ASN A O 1
ATOM 2817 N N . GLY C 1 114 ? 3.631 44.297 13.859 1.00 59.81 114 GLY A N 1
ATOM 2818 C CA . GLY C 1 114 ? 4.805 45.140 13.854 1.00 61.30 114 GLY A CA 1
ATOM 2819 C C . GLY C 1 114 ? 4.697 46.415 14.675 1.00 56.42 114 GLY A C 1
ATOM 2820 O O . GLY C 1 114 ? 5.717 47.071 14.897 1.00 57.04 114 GLY A O 1
ATOM 2821 N N . ILE C 1 115 ? 3.485 46.816 15.068 1.00 51.88 115 ILE A N 1
ATOM 2822 C CA . ILE C 1 115 ? 3.262 47.992 15.907 1.00 50.70 115 ILE A CA 1
ATOM 2823 C C . ILE C 1 115 ? 3.194 47.544 17.364 1.00 47.49 115 ILE A C 1
ATOM 2824 O O . ILE C 1 115 ? 2.399 46.661 17.707 1.00 43.41 115 ILE A O 1
ATOM 2829 N N . THR C 1 116 ? 4.032 48.128 18.222 1.00 46.15 116 THR A N 1
ATOM 2830 C CA . THR C 1 116 ? 4.014 47.810 19.647 1.00 44.02 116 THR A CA 1
ATOM 2831 C C . THR C 1 116 ? 3.077 48.752 20.403 1.00 51.47 116 THR A C 1
ATOM 2832 O O . THR C 1 116 ? 3.181 49.980 20.280 1.00 50.11 116 THR A O 1
ATOM 2836 N N . MET C 1 117 ? 2.168 48.172 21.183 1.00 40.66 117 MET A N 1
ATOM 2837 C CA . MET C 1 117 ? 1.290 48.910 22.084 1.00 45.86 117 MET A CA 1
ATOM 2838 C C . MET C 1 117 ? 1.292 48.233 23.447 1.00 42.93 117 MET A C 1
ATOM 2839 O O . MET C 1 117 ? 1.443 47.005 23.556 1.00 35.29 117 MET A O 1
ATOM 2844 N N . ASN C 1 118 ? 1.023 49.021 24.481 1.00 42.33 118 ASN A N 1
ATOM 2845 C CA . ASN C 1 118 ? 1.074 48.522 25.847 1.00 43.61 118 ASN A CA 1
ATOM 2846 C C . ASN C 1 118 ? -0.297 48.613 26.483 1.00 39.57 118 ASN A C 1
ATOM 2847 O O . ASN C 1 118 ? -1.088 49.508 26.169 1.00 38.91 118 ASN A O 1
ATOM 2852 N N . PHE C 1 119 ? -0.544 47.712 27.428 1.00 35.73 119 PHE A N 1
ATOM 2853 C CA . PHE C 1 119 ? -1.680 47.837 28.320 1.00 36.75 119 PHE A CA 1
ATOM 2854 C C . PHE C 1 119 ? -1.259 47.322 29.683 1.00 43.00 119 PHE A C 1
ATOM 2855 O O . PHE C 1 119 ? -0.287 46.573 29.816 1.00 36.91 119 PHE A O 1
ATOM 2863 N N . SER C 1 120 ? -1.988 47.750 30.709 1.00 37.60 120 SER A N 1
ATOM 2864 C CA . SER C 1 120 ? -1.549 47.530 32.079 1.00 37.80 120 SER A CA 1
ATOM 2865 C C . SER C 1 120 ? -2.622 46.826 32.884 1.00 37.79 120 SER A C 1
ATOM 2866 O O . SER C 1 120 ? -3.437 47.477 33.550 1.00 34.85 120 SER A O 1
ATOM 2869 N N . PRO C 1 121 ? -2.614 45.500 32.895 1.00 33.17 121 PRO A N 1
ATOM 2870 C CA . PRO C 1 121 ? -3.494 44.773 33.804 1.00 31.76 121 PRO A CA 1
ATOM 2871 C C . PRO C 1 121 ? -2.801 44.665 35.148 1.00 43.13 121 PRO A C 1
ATOM 2872 O O . PRO C 1 121 ? -1.786 45.331 35.374 1.00 48.89 121 PRO A O 1
ATOM 2876 N N . TYR C 1 122 ? -3.320 43.849 36.055 1.00 42.28 122 TYR A N 1
ATOM 2877 C CA . TYR C 1 122 ? -2.617 43.615 37.300 1.00 42.93 122 TYR A CA 1
ATOM 2878 C C . TYR C 1 122 ? -2.747 42.152 37.692 1.00 45.69 122 TYR A C 1
ATOM 2879 O O . TYR C 1 122 ? -3.642 41.441 37.233 1.00 38.33 122 TYR A O 1
ATOM 2888 N N . LEU C 1 123 ? -1.811 41.708 38.525 1.00 53.87 123 LEU A N 1
ATOM 2889 C CA . LEU C 1 123 ? -1.821 40.371 39.103 1.00 55.32 123 LEU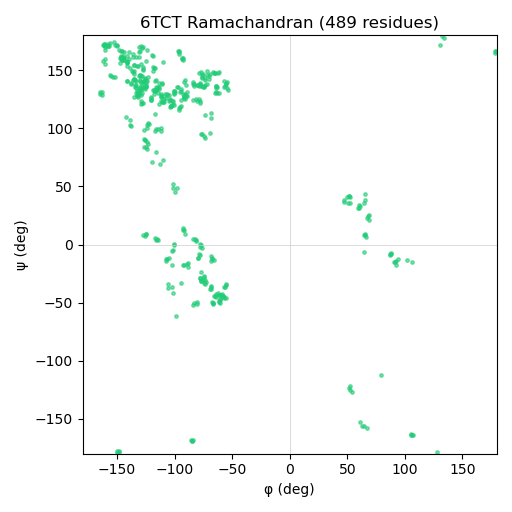 A CA 1
ATOM 2890 C C . LEU C 1 123 ? -2.258 40.487 40.552 1.00 60.46 123 LEU A C 1
ATOM 2891 O O . LEU C 1 123 ? -1.640 41.221 41.329 1.00 63.55 123 LEU A O 1
ATOM 2896 N N . GLU C 1 124 ? -3.313 39.769 40.918 1.00 63.17 124 GLU A N 1
ATOM 2897 C CA . GLU C 1 124 ? -3.763 39.720 42.300 1.00 69.09 124 GLU A CA 1
ATOM 2898 C C . GLU C 1 124 ? -3.273 38.419 42.926 1.00 74.24 124 GLU A C 1
ATOM 2899 O O . GLU C 1 124 ? -3.621 37.331 42.457 1.00 70.65 124 GLU A O 1
ATOM 2905 N N . VAL C 1 125 ? -2.471 38.533 43.979 1.00 80.06 125 VAL A N 1
ATOM 2906 C CA . VAL C 1 125 ? -1.933 37.379 44.687 1.00 76.55 125 VAL A CA 1
ATOM 2907 C C . VAL C 1 125 ? -2.539 37.351 46.081 1.00 79.27 125 VAL A C 1
ATOM 2908 O O . VAL C 1 125 ? -2.384 38.306 46.851 1.00 75.79 125 VAL A O 1
ATOM 2912 N N . GLN C 1 126 ? -3.222 36.256 46.407 1.00 81.27 126 GLN A N 1
ATOM 2913 C CA . GLN C 1 126 ? -3.841 36.099 47.726 1.00 91.17 126 GLN A CA 1
ATOM 2914 C C . GLN C 1 126 ? -3.472 34.788 48.429 1.00 91.07 126 GLN A C 1
ATOM 2915 O O . GLN C 1 126 ? -4.265 34.258 49.211 1.00 93.57 126 GLN A O 1
ATOM 2922 N N . LYS D 1 2 ? -17.266 45.705 5.455 1.00 72.74 2 LYS C N 1
ATOM 2923 C CA . LYS D 1 2 ? -17.422 45.636 6.904 1.00 71.45 2 LYS C CA 1
ATOM 2924 C C . LYS D 1 2 ? -17.694 44.173 7.279 1.00 76.96 2 LYS C C 1
ATOM 2925 O O . LYS D 1 2 ? -18.837 43.747 7.439 1.00 76.50 2 LYS C O 1
ATOM 2931 N N . LYS D 1 3 ? -16.604 43.433 7.460 1.00 64.95 3 LYS C N 1
ATOM 2932 C CA . LYS D 1 3 ? -16.600 41.992 7.668 1.00 68.38 3 LYS C CA 1
ATOM 2933 C C . LYS D 1 3 ? -16.501 41.669 9.155 1.00 68.82 3 LYS C C 1
ATOM 2934 O O . LYS D 1 3 ? -15.714 42.293 9.879 1.00 75.29 3 LYS C O 1
ATOM 2940 N N . ILE D 1 4 ? -17.321 40.717 9.610 1.00 52.21 4 ILE C N 1
ATOM 2941 C CA . ILE D 1 4 ? -17.295 40.255 10.998 1.00 43.31 4 ILE C CA 1
ATOM 2942 C C . ILE D 1 4 ? -16.332 39.083 11.125 1.00 49.68 4 ILE C C 1
ATOM 2943 O O . ILE D 1 4 ? -16.436 38.101 10.382 1.00 55.53 4 ILE C O 1
ATOM 2948 N N . GLU D 1 5 ? -15.415 39.166 12.089 1.00 43.80 5 GLU C N 1
ATOM 2949 C CA . GLU D 1 5 ? -14.495 38.078 12.408 1.00 42.58 5 GLU C CA 1
ATOM 2950 C C . GLU D 1 5 ? -14.762 37.602 13.831 1.00 49.39 5 GLU C C 1
ATOM 2951 O O . GLU D 1 5 ? -14.911 38.425 14.746 1.00 37.78 5 GLU C O 1
ATOM 2957 N N . ILE D 1 6 ? -14.863 36.280 13.996 1.00 36.77 6 ILE C N 1
ATOM 2958 C CA . ILE D 1 6 ? -15.227 35.621 15.256 1.00 42.31 6 ILE C CA 1
ATOM 2959 C C . ILE D 1 6 ? -14.077 34.729 15.714 1.00 43.33 6 ILE C C 1
ATOM 2960 O O . ILE D 1 6 ? -13.546 33.938 14.922 1.00 36.43 6 ILE C O 1
ATOM 2965 N N . LEU D 1 7 ? -13.713 34.833 16.993 1.00 34.93 7 LEU C N 1
ATOM 2966 C CA . LEU D 1 7 ? -12.756 33.920 17.601 1.00 34.72 7 LEU C CA 1
ATOM 2967 C C . LEU D 1 7 ? -13.497 33.035 18.586 1.00 35.90 7 LEU C C 1
ATOM 2968 O O . LEU D 1 7 ? -14.138 33.541 19.513 1.00 36.03 7 LEU C O 1
ATOM 2973 N N . ILE D 1 8 ? -13.402 31.722 18.388 1.00 37.33 8 ILE C N 1
ATOM 2974 C CA . ILE D 1 8 ? -13.901 30.754 19.361 1.00 34.13 8 ILE C CA 1
ATOM 2975 C C . ILE D 1 8 ? -12.720 30.386 20.241 1.00 44.41 8 ILE C C 1
ATOM 2976 O O . ILE D 1 8 ? -11.691 29.911 19.749 1.00 44.18 8 ILE C O 1
ATOM 2981 N N . VAL D 1 9 ? -12.839 30.657 21.531 1.00 34.53 9 VAL C N 1
ATOM 2982 C CA . VAL D 1 9 ? -11.791 30.353 22.492 1.00 38.80 9 VAL C CA 1
ATOM 2983 C C . VAL D 1 9 ? -12.249 29.164 23.321 1.00 38.63 9 VAL C C 1
ATOM 2984 O O . VAL D 1 9 ? -13.374 29.155 23.834 1.00 37.97 9 VAL C O 1
ATOM 2988 N N . VAL D 1 10 ? -11.394 28.154 23.437 1.00 40.70 10 VAL C N 1
ATOM 2989 C CA . VAL D 1 10 ? -11.724 26.949 24.190 1.00 37.82 10 VAL C CA 1
ATOM 2990 C C . VAL D 1 10 ? -10.718 26.762 25.319 1.00 36.79 10 VAL C C 1
ATOM 2991 O O . VAL D 1 10 ? -9.502 26.775 25.093 1.00 38.65 10 VAL C O 1
ATOM 2995 N N . ASP D 1 11 ? -11.230 26.632 26.538 1.00 41.59 11 ASP C N 1
ATOM 2996 C CA . ASP D 1 11 ? -10.453 26.121 27.668 1.00 37.81 11 ASP C CA 1
ATOM 2997 C C . ASP D 1 11 ? -10.369 24.604 27.473 1.00 42.03 11 ASP C C 1
ATOM 2998 O O . ASP D 1 11 ? -11.255 23.856 27.879 1.00 38.20 11 ASP C O 1
ATOM 3003 N N . CYS D 1 12 ? -9.281 24.124 26.864 1.00 35.85 12 CYS C N 1
ATOM 3004 C CA . CYS D 1 12 ? -9.283 22.722 26.461 1.00 46.11 12 CYS C CA 1
ATOM 3005 C C . CYS D 1 12 ? -9.030 21.789 27.635 1.00 47.37 12 CYS C C 1
ATOM 3006 O O . CYS D 1 12 ? -9.575 20.679 27.663 1.00 48.53 12 CYS C O 1
ATOM 3009 N N . ALA D 1 13 ? -8.296 22.253 28.646 1.00 46.34 13 ALA C N 1
ATOM 3010 C CA . ALA D 1 13 ? -8.156 21.488 29.875 1.00 44.16 13 ALA C CA 1
ATOM 3011 C C . ALA D 1 13 ? -9.506 21.277 30.538 1.00 44.11 13 ALA C C 1
ATOM 3012 O O . ALA D 1 13 ? -9.850 20.156 30.927 1.00 48.64 13 ALA C O 1
ATOM 3014 N N . GLY D 1 14 ? -10.286 22.352 30.689 1.00 48.03 14 GLY C N 1
ATOM 3015 C CA . GLY D 1 14 ? -11.600 22.207 31.290 1.00 43.18 14 GLY C CA 1
ATOM 3016 C C . GLY D 1 14 ? -12.521 21.348 30.447 1.00 47.43 14 GLY C C 1
ATOM 3017 O O . GLY D 1 14 ? -13.199 20.455 30.957 1.00 48.11 14 GLY C O 1
ATOM 3018 N N . ALA D 1 15 ? -12.543 21.598 29.136 1.00 43.46 15 ALA C N 1
ATOM 3019 C CA . ALA D 1 15 ? -13.437 20.858 28.253 1.00 38.35 15 ALA C CA 1
ATOM 3020 C C . ALA D 1 15 ? -13.134 19.360 28.274 1.00 43.72 15 ALA C C 1
ATOM 3021 O O . ALA D 1 15 ? -14.051 18.535 28.340 1.00 40.77 15 ALA C O 1
ATOM 3023 N N . LEU D 1 16 ? -11.854 18.988 28.239 1.00 46.24 16 LEU C N 1
ATOM 3024 C CA . LEU D 1 16 ? -11.522 17.573 28.222 1.00 49.54 16 LEU C CA 1
ATOM 3025 C C . LEU D 1 16 ? -11.755 16.938 29.586 1.00 53.72 16 LEU C C 1
ATOM 3026 O O . LEU D 1 16 ? -12.217 15.795 29.663 1.00 45.12 16 LEU C O 1
ATOM 3031 N N . ALA D 1 17 ? -11.523 17.675 30.673 1.00 52.57 17 ALA C N 1
ATOM 3032 C CA . ALA D 1 17 ? -11.778 17.090 31.985 1.00 53.97 17 ALA C CA 1
ATOM 3033 C C . ALA D 1 17 ? -13.272 16.867 32.213 1.00 53.70 17 ALA C C 1
ATOM 3034 O O . ALA D 1 17 ? -13.666 15.870 32.831 1.00 53.30 17 ALA C O 1
ATOM 3036 N N . THR D 1 18 ? -14.119 17.773 31.714 1.00 50.12 18 THR C N 1
ATOM 3037 C CA . THR D 1 18 ? -15.561 17.706 31.949 1.00 49.34 18 THR C CA 1
ATOM 3038 C C . THR D 1 18 ? -16.329 17.123 30.776 1.00 46.57 18 THR C C 1
ATOM 3039 O O . THR D 1 18 ? -17.563 17.108 30.822 1.00 43.19 18 THR C O 1
ATOM 3043 N N . THR D 1 19 ? -15.632 16.736 29.697 1.00 51.03 19 THR C N 1
ATOM 3044 C CA . THR D 1 19 ? -16.244 16.198 28.473 1.00 50.09 19 THR C CA 1
ATOM 3045 C C . THR D 1 19 ? -17.423 17.055 28.014 1.00 40.65 19 THR C C 1
ATOM 3046 O O . THR D 1 19 ? -18.436 16.547 27.527 1.00 45.00 19 THR C O 1
ATOM 3050 N N . SER D 1 20 ? -17.303 18.373 28.195 1.00 39.11 20 SER C N 1
ATOM 3051 C CA . SER D 1 20 ? -18.347 19.267 27.710 1.00 44.31 20 SER C CA 1
ATOM 3052 C C . SER D 1 20 ? -17.783 20.665 27.485 1.00 39.11 20 SER C C 1
ATOM 3053 O O . SER D 1 20 ? -16.919 21.128 28.231 1.00 39.57 20 SER C O 1
ATOM 3056 N N . LEU D 1 21 ? -18.300 21.347 26.466 1.00 42.22 21 LEU C N 1
ATOM 3057 C CA . LEU D 1 21 ? -17.861 22.718 26.232 1.00 43.92 21 LEU C CA 1
ATOM 3058 C C . LEU D 1 21 ? -18.539 23.733 27.148 1.00 47.13 21 LEU C C 1
ATOM 3059 O O . LEU D 1 21 ? -18.077 24.879 27.212 1.00 39.53 21 LEU C O 1
ATOM 3064 N N . ILE D 1 22 ? -19.590 23.357 27.886 1.00 46.68 22 ILE C N 1
ATOM 3065 C CA . ILE D 1 22 ? -20.245 24.361 28.715 1.00 39.41 22 ILE C CA 1
ATOM 3066 C C . ILE D 1 22 ? -19.262 24.836 29.778 1.00 39.85 22 ILE C C 1
ATOM 3067 O O . ILE D 1 22 ? -18.510 24.043 30.365 1.00 38.97 22 ILE C O 1
ATOM 3072 N N . SER D 1 23 ? -19.226 26.158 29.977 1.00 38.34 23 SER C N 1
ATOM 3073 C CA . SER D 1 23 ? -18.304 26.887 30.845 1.00 42.59 23 SER C CA 1
ATOM 3074 C C . SER D 1 23 ? -16.860 26.800 30.359 1.00 47.28 23 SER C C 1
ATOM 3075 O O . SER D 1 23 ? -15.944 27.256 31.064 1.00 40.63 23 SER C O 1
ATOM 3078 N N . ASN D 1 24 ? -16.632 26.253 29.156 1.00 36.33 24 ASN C N 1
ATOM 3079 C CA . ASN D 1 24 ? -15.298 26.110 28.590 1.00 33.26 24 ASN C CA 1
ATOM 3080 C C . ASN D 1 24 ? -15.143 26.720 27.197 1.00 38.12 24 ASN C C 1
ATOM 3081 O O . ASN D 1 24 ? -14.097 26.515 26.566 1.00 38.72 24 ASN C O 1
ATOM 3086 N N . VAL D 1 25 ? -16.142 27.441 26.684 1.00 35.49 25 VAL C N 1
ATOM 3087 C CA . VAL D 1 25 ? -16.101 27.969 25.321 1.00 33.88 25 VAL C CA 1
ATOM 3088 C C . VAL D 1 25 ? -16.565 29.417 25.347 1.00 36.23 25 VAL C C 1
ATOM 3089 O O . VAL D 1 25 ? -17.445 29.780 26.139 1.00 32.46 25 VAL C O 1
ATOM 3093 N N . TYR D 1 26 ? -15.929 30.251 24.521 1.00 36.27 26 TYR C N 1
ATOM 3094 C CA . TYR D 1 26 ? -16.171 31.689 24.486 1.00 40.11 26 TYR C CA 1
ATOM 3095 C C . TYR D 1 26 ? -16.204 32.180 23.048 1.00 42.73 26 TYR C C 1
ATOM 3096 O O . TYR D 1 26 ? -15.571 31.597 22.165 1.00 35.82 26 TYR C O 1
ATOM 3105 N N . LEU D 1 27 ? -16.949 33.260 22.815 1.00 35.67 27 LEU C N 1
ATOM 3106 C CA . LEU D 1 27 ? -16.878 33.982 21.553 1.00 39.62 27 LEU C CA 1
ATOM 3107 C C . LEU D 1 27 ? -16.350 35.381 21.825 1.00 37.97 27 LEU C C 1
ATOM 3108 O O . LEU D 1 27 ? -16.752 36.018 22.800 1.00 34.70 27 LEU C O 1
ATOM 3113 N N . ILE D 1 28 ? -15.416 35.834 20.999 1.00 33.86 28 ILE C N 1
ATOM 3114 C CA . ILE D 1 28 ? -15.058 37.241 20.913 1.00 36.11 28 ILE C CA 1
ATOM 3115 C C . ILE D 1 28 ? -15.035 37.585 19.436 1.00 40.59 28 ILE C C 1
ATOM 3116 O O . ILE D 1 28 ? -14.458 36.834 18.640 1.00 40.21 28 ILE C O 1
ATOM 3121 N N . ASP D 1 29 ? -15.688 38.686 19.059 1.00 41.10 29 ASP C N 1
ATOM 3122 C CA . ASP D 1 29 ? -15.731 39.060 17.650 1.00 42.07 29 ASP C CA 1
ATOM 3123 C C . ASP D 1 29 ? -15.326 40.518 17.462 1.00 38.42 29 ASP C C 1
ATOM 3124 O O . ASP D 1 29 ? -15.152 41.283 18.416 1.00 41.91 29 ASP C O 1
ATOM 3129 N N . SER D 1 30 ? -15.159 40.893 16.203 1.00 42.06 30 SER C N 1
ATOM 3130 C CA . SER D 1 30 ? -14.676 42.214 15.832 1.00 43.74 30 SER C CA 1
ATOM 3131 C C . SER D 1 30 ? -15.744 43.294 15.955 1.00 44.80 30 SER C C 1
ATOM 3132 O O . SER D 1 30 ? -15.452 44.463 15.687 1.00 43.83 30 SER C O 1
ATOM 3135 N N . ASN D 1 31 ? -16.963 42.939 16.358 1.00 46.86 31 ASN C N 1
ATOM 3136 C CA . ASN D 1 31 ? -17.957 43.930 16.751 1.00 52.51 31 ASN C CA 1
ATOM 3137 C C . ASN D 1 31 ? -17.896 44.236 18.239 1.00 51.21 31 ASN C C 1
ATOM 3138 O O . ASN D 1 31 ? -18.761 44.958 18.742 1.00 47.39 31 ASN C O 1
ATOM 3143 N N . GLN D 1 32 ? -16.870 43.732 18.929 1.00 43.81 32 GLN C N 1
ATOM 3144 C CA . GLN D 1 32 ? -16.651 43.870 20.364 1.00 41.82 32 GLN C CA 1
ATOM 3145 C C . GLN D 1 32 ? -17.666 43.094 21.194 1.00 52.32 32 GLN C C 1
ATOM 3146 O O . GLN D 1 32 ? -17.810 43.353 22.391 1.00 57.61 32 GLN C O 1
ATOM 3152 N N . TRP D 1 33 ? -18.319 42.090 20.614 1.00 43.75 33 TRP C N 1
ATOM 3153 C CA . TRP D 1 33 ? -19.147 41.195 21.408 1.00 49.10 33 TRP C CA 1
ATOM 3154 C C . TRP D 1 33 ? -18.283 40.117 22.041 1.00 50.16 33 TRP C C 1
ATOM 3155 O O . TRP D 1 33 ? -17.387 39.560 21.397 1.00 40.67 33 TRP C O 1
ATOM 3166 N N . LEU D 1 34 ? -18.543 39.836 23.318 1.00 46.91 34 LEU C N 1
ATOM 3167 C CA . LEU D 1 34 ? -17.835 38.785 24.039 1.00 44.97 34 LEU C CA 1
ATOM 3168 C C . LEU D 1 34 ? -18.826 38.076 24.944 1.00 37.22 34 LEU C C 1
ATOM 3169 O O . LEU D 1 34 ? -19.726 38.703 25.504 1.00 38.12 34 LEU C O 1
ATOM 3174 N N . GLY D 1 35 ? -18.700 36.761 25.038 1.00 37.45 35 GLY C N 1
ATOM 3175 C CA . GLY D 1 35 ? -19.669 36.021 25.818 1.00 39.80 35 GLY C CA 1
ATOM 3176 C C . GLY D 1 35 ? -19.120 34.671 26.195 1.00 46.02 35 GLY C C 1
ATOM 3177 O O . GLY D 1 35 ? -18.180 34.161 25.577 1.00 40.61 35 GLY C O 1
ATOM 3178 N N . SER D 1 36 ? -19.720 34.103 27.231 1.00 44.15 36 SER C N 1
ATOM 3179 C CA . SER D 1 36 ? -19.441 32.759 27.694 1.00 49.41 36 SER C CA 1
ATOM 3180 C C . SER D 1 36 ? -20.747 31.976 27.728 1.00 52.56 36 SER C C 1
ATOM 3181 O O . SER D 1 36 ? -21.838 32.548 27.784 1.00 46.45 36 SER C O 1
ATOM 3184 N N . TRP D 1 37 ? -20.624 30.659 27.678 1.00 59.26 37 TRP C N 1
ATOM 3185 C CA . TRP D 1 37 ? -21.752 29.743 27.812 1.00 49.03 37 TRP C CA 1
ATOM 3186 C C . TRP D 1 37 ? -21.546 29.026 29.139 1.00 46.78 37 TRP C C 1
ATOM 3187 O O . TRP D 1 37 ? -20.710 28.124 29.237 1.00 51.50 37 TRP C O 1
ATOM 3198 N N . ASP D 1 38 ? -22.260 29.475 30.165 1.00 46.60 38 ASP C N 1
ATOM 3199 C CA . ASP D 1 38 ? -22.082 29.004 31.535 1.00 62.23 38 ASP C CA 1
ATOM 3200 C C . ASP D 1 38 ? -23.183 28.087 32.033 1.00 73.40 38 ASP C C 1
ATOM 3201 O O . ASP D 1 38 ? -22.909 27.157 32.798 1.00 70.78 38 ASP C O 1
ATOM 3206 N N . GLU D 1 39 ? -24.425 28.351 31.646 1.00 82.15 39 GLU C N 1
ATOM 3207 C CA . GLU D 1 39 ? -25.575 27.657 32.192 1.00 80.07 39 GLU C CA 1
ATOM 3208 C C . GLU D 1 39 ? -26.572 27.400 31.080 1.00 73.93 39 GLU C C 1
ATOM 3209 O O . GLU D 1 39 ? -26.614 28.134 30.087 1.00 65.71 39 GLU C O 1
ATOM 3215 N N . GLY D 1 40 ? -27.375 26.355 31.257 1.00 69.94 40 GLY C N 1
ATOM 3216 C CA . GLY D 1 40 ? -28.501 26.251 30.366 1.00 66.39 40 GLY C CA 1
ATOM 3217 C C . GLY D 1 40 ? -28.121 26.125 28.903 1.00 59.92 40 GLY C C 1
ATOM 3218 O O . GLY D 1 40 ? -27.035 25.677 28.524 1.00 56.71 40 GLY C O 1
ATOM 3219 N N . THR D 1 41 ? -29.036 26.582 28.066 1.00 54.09 41 THR C N 1
ATOM 3220 C CA . THR D 1 41 ? -28.832 26.560 26.633 1.00 55.04 41 THR C CA 1
ATOM 3221 C C . THR D 1 41 ? -27.799 27.604 26.214 1.00 44.41 41 THR C C 1
ATOM 3222 O O . THR D 1 41 ? -27.657 28.659 26.841 1.00 49.79 41 THR C O 1
ATOM 3226 N N . CYS D 1 42 ? -27.027 27.272 25.191 1.00 39.52 42 CYS C N 1
ATOM 3227 C CA . CYS D 1 42 ? -26.009 28.191 24.708 1.00 46.47 42 CYS C CA 1
ATOM 3228 C C . CYS D 1 42 ? -26.681 29.442 24.153 1.00 44.18 42 CYS C C 1
ATOM 3229 O O . CYS D 1 42 ? -27.629 29.355 23.367 1.00 57.53 42 CYS C O 1
ATOM 3232 N N . GLN D 1 43 ? -26.205 30.607 24.579 1.00 48.55 43 GLN C N 1
ATOM 3233 C CA . GLN D 1 43 ? -26.724 31.878 24.093 1.00 52.26 43 GLN C CA 1
ATOM 3234 C C . GLN D 1 43 ? -25.664 32.666 23.338 1.00 48.88 43 GLN C C 1
ATOM 3235 O O . GLN D 1 43 ? -25.927 33.808 22.936 1.00 51.40 43 GLN C O 1
ATOM 3241 N N . LEU D 1 44 ? -24.478 32.089 23.144 1.00 42.07 44 LEU C N 1
ATOM 3242 C CA . LEU D 1 44 ? -23.441 32.734 22.355 1.00 35.12 44 LEU C CA 1
ATOM 3243 C C . LEU D 1 44 ? -23.975 33.074 20.969 1.00 48.81 44 LEU C C 1
ATOM 3244 O O . LEU D 1 44 ? -24.696 32.286 20.354 1.00 43.19 44 LEU C O 1
ATOM 3249 N N . HIS D 1 45 ? -23.629 34.261 20.468 1.00 44.49 45 HIS C N 1
ATOM 3250 C CA . HIS D 1 45 ? -24.215 34.663 19.198 1.00 47.81 45 HIS C CA 1
ATOM 3251 C C . HIS D 1 45 ? -23.423 35.791 18.550 1.00 50.99 45 HIS C C 1
ATOM 3252 O O . HIS D 1 45 ? -22.485 36.349 19.124 1.00 43.55 45 HIS C O 1
ATOM 3259 N N . THR D 1 46 ? -23.808 36.089 17.315 1.00 49.50 46 THR C N 1
ATOM 3260 C CA . THR D 1 46 ? -23.197 37.126 16.504 1.00 43.52 46 THR C CA 1
ATOM 3261 C C . THR D 1 46 ? -24.308 37.946 15.862 1.00 48.24 46 THR C C 1
ATOM 3262 O O . THR D 1 46 ? -25.310 37.383 15.412 1.00 49.10 46 THR C O 1
ATOM 3266 N N . VAL D 1 47 ? -24.148 39.276 15.846 1.00 47.27 47 VAL C N 1
ATOM 3267 C CA . VAL D 1 47 ? -25.114 40.176 15.218 1.00 50.12 47 VAL C CA 1
ATOM 3268 C C . VAL D 1 47 ? -24.590 40.563 13.841 1.00 51.84 47 VAL C C 1
ATOM 3269 O O . VAL D 1 47 ? -23.429 40.964 13.710 1.00 52.58 47 VAL C O 1
ATOM 3273 N N . SER D 1 48 ? -25.437 40.452 12.813 1.00 49.30 48 SER C N 1
ATOM 3274 C CA . SER D 1 48 ? -25.003 40.719 11.443 1.00 48.40 48 SER C CA 1
ATOM 3275 C C . SER D 1 48 ? -26.163 41.236 10.596 1.00 47.34 48 SER C C 1
ATOM 3276 O O . SER D 1 48 ? -27.287 41.415 11.074 1.00 47.90 48 SER C O 1
ATOM 3279 N N . GLU D 1 49 ? -25.874 41.454 9.311 1.00 47.59 49 GLU C N 1
ATOM 3280 C CA . GLU D 1 49 ? -26.856 41.904 8.335 1.00 47.80 49 GLU C CA 1
ATOM 3281 C C . GLU D 1 49 ? -26.696 41.104 7.055 1.00 46.05 49 GLU C C 1
ATOM 3282 O O . GLU D 1 49 ? -25.660 40.477 6.818 1.00 52.88 49 GLU C O 1
ATOM 3288 N N . ASP D 1 50 ? -27.745 41.136 6.235 1.00 51.10 50 ASP C N 1
ATOM 3289 C CA . ASP D 1 50 ? -27.735 40.455 4.946 1.00 57.73 50 ASP C CA 1
ATOM 3290 C C . ASP D 1 50 ? -26.564 40.947 4.101 1.00 60.33 50 ASP C C 1
ATOM 3291 O O . ASP D 1 50 ? -26.279 42.145 4.052 1.00 54.95 50 ASP C O 1
ATOM 3296 N N . GLY D 1 51 ? -25.853 40.014 3.464 1.00 56.96 51 GLY C N 1
ATOM 3297 C CA . GLY D 1 51 ? -24.763 40.370 2.583 1.00 48.33 51 GLY C CA 1
ATOM 3298 C C . GLY D 1 51 ? -23.423 40.535 3.260 1.00 54.53 51 GLY C C 1
ATOM 3299 O O . GLY D 1 51 ? -22.414 40.695 2.570 1.00 48.30 51 GLY C O 1
ATOM 3300 N N . GLN D 1 52 ? -23.379 40.513 4.586 1.00 50.07 52 GLN C N 1
ATOM 3301 C CA . GLN D 1 52 ? -22.137 40.715 5.316 1.00 52.34 52 GLN C CA 1
ATOM 3302 C C . GLN D 1 52 ? -21.294 39.443 5.303 1.00 51.89 52 GLN C C 1
ATOM 3303 O O . GLN D 1 52 ? -21.816 38.338 5.462 1.00 43.47 52 GLN C O 1
ATOM 3309 N N . PHE D 1 53 ? -19.985 39.602 5.096 1.00 48.74 53 PHE C N 1
ATOM 3310 C CA . PHE D 1 53 ? -19.060 38.476 5.179 1.00 49.16 53 PHE C CA 1
ATOM 3311 C C . PHE D 1 53 ? -18.715 38.158 6.633 1.00 49.82 53 PHE C C 1
ATOM 3312 O O . PHE D 1 53 ? -18.490 39.065 7.440 1.00 43.40 53 PHE C O 1
ATOM 3320 N N . ILE D 1 54 ? -18.681 36.859 6.970 1.00 45.95 54 ILE C N 1
ATOM 3321 C CA . ILE D 1 54 ? -18.375 36.398 8.327 1.00 44.98 54 ILE C CA 1
ATOM 3322 C C . ILE D 1 54 ? -17.236 35.386 8.290 1.00 48.83 54 ILE C C 1
ATOM 3323 O O . ILE D 1 54 ? -17.179 34.533 7.397 1.00 46.61 54 ILE C O 1
ATOM 3328 N N . CYS D 1 55 ? -16.338 35.462 9.275 1.00 45.23 55 CYS C N 1
ATOM 3329 C CA . CYS D 1 55 ? -15.203 34.543 9.370 1.00 45.64 55 CYS C CA 1
ATOM 3330 C C . CYS D 1 55 ? -15.102 33.968 10.786 1.00 49.78 55 CYS C C 1
ATOM 3331 O O . CYS D 1 55 ? -15.117 34.730 11.761 1.00 43.35 55 CYS C O 1
ATOM 3334 N N . TRP D 1 56 ? -14.996 32.635 10.899 1.00 50.08 56 TRP C N 1
ATOM 3335 C CA . TRP D 1 56 ? -14.818 31.936 12.178 1.00 36.58 56 TRP C CA 1
ATOM 3336 C C . TRP D 1 56 ? -13.423 31.329 12.250 1.00 37.81 56 TRP C C 1
ATOM 3337 O O . TRP D 1 56 ? -12.949 30.740 11.275 1.00 42.35 56 TRP C O 1
ATOM 3348 N N . ARG D 1 57 ? -12.783 31.422 13.415 1.00 39.27 57 ARG C N 1
ATOM 3349 C CA . ARG D 1 57 ? -11.574 30.647 13.689 1.00 37.27 57 ARG C CA 1
ATOM 3350 C C . ARG D 1 57 ? -11.585 30.244 15.162 1.00 36.19 57 ARG C C 1
ATOM 3351 O O . ARG D 1 57 ? -12.327 30.808 15.969 1.00 35.19 57 ARG C O 1
ATOM 3359 N N . SER D 1 58 ? -10.802 29.229 15.507 1.00 36.60 58 SER C N 1
ATOM 3360 C CA . SER D 1 58 ? -10.825 28.682 16.855 1.00 37.66 58 SER C CA 1
ATOM 3361 C C . SER D 1 58 ? -9.404 28.576 17.378 1.00 43.71 58 SER C C 1
ATOM 3362 O O . SER D 1 58 ? -8.465 28.366 16.605 1.00 45.49 58 SER C O 1
ATOM 3365 N N . CYS D 1 59 ? -9.248 28.793 18.685 1.00 37.78 59 CYS C N 1
ATOM 3366 C CA . CYS D 1 59 ? -7.939 28.703 19.324 1.00 43.51 59 CYS C CA 1
ATOM 3367 C C . CYS D 1 59 ? -8.129 28.175 20.742 1.00 41.38 59 CYS C C 1
ATOM 3368 O O . CYS D 1 59 ? -9.225 28.248 21.304 1.00 40.40 59 CYS C O 1
ATOM 3371 N N . ALA D 1 60 ? -7.053 27.639 21.316 1.00 43.31 60 ALA C N 1
ATOM 3372 C CA . ALA D 1 60 ? -7.011 27.286 22.731 1.00 42.57 60 ALA C CA 1
ATOM 3373 C C . ALA D 1 60 ? -6.453 28.400 23.616 1.00 44.08 60 ALA C C 1
ATOM 3374 O O . ALA D 1 60 ? -5.707 29.277 23.169 1.00 40.31 60 ALA C O 1
ATOM 3376 N N . ILE D 1 61 ? -6.790 28.320 24.907 1.00 35.82 61 ILE C N 1
ATOM 3377 C CA . ILE D 1 61 ? -6.152 29.187 25.891 1.00 46.66 61 ILE C CA 1
ATOM 3378 C C . ILE D 1 61 ? -4.680 28.832 26.022 1.00 47.71 61 ILE C C 1
ATOM 3379 O O . ILE D 1 61 ? -3.800 29.698 25.933 1.00 38.76 61 ILE C O 1
ATOM 3384 N N . SER D 1 62 ? -4.391 27.544 26.220 1.00 39.14 62 SER C N 1
ATOM 3385 C CA . SER D 1 62 ? -3.028 27.078 26.407 1.00 39.68 62 SER C CA 1
ATOM 3386 C C . SER D 1 62 ? -2.296 27.044 25.068 1.00 41.00 62 SER C C 1
ATOM 3387 O O . SER D 1 62 ? -2.902 26.730 24.040 1.00 49.07 62 SER C O 1
ATOM 3390 N N . PRO D 1 63 ? -0.996 27.369 25.039 1.00 42.77 63 PRO C N 1
ATOM 3391 C CA . PRO D 1 63 ? -0.234 27.180 23.796 1.00 45.31 63 PRO C CA 1
ATOM 3392 C C . PRO D 1 63 ? -0.056 25.712 23.415 1.00 54.50 63 PRO C C 1
ATOM 3393 O O . PRO D 1 63 ? 0.352 25.431 22.281 1.00 62.34 63 PRO C O 1
ATOM 3397 N N . ASP D 1 64 ? -0.371 24.769 24.306 1.00 61.30 64 ASP C N 1
ATOM 3398 C CA . ASP D 1 64 ? -0.121 23.356 24.046 1.00 63.93 64 ASP C CA 1
ATOM 3399 C C . ASP D 1 64 ? -1.267 22.651 23.338 1.00 63.25 64 ASP C C 1
ATOM 3400 O O . ASP D 1 64 ? -1.045 21.592 22.741 1.00 64.53 64 ASP C O 1
ATOM 3405 N N . ASP D 1 65 ? -2.476 23.202 23.370 1.00 51.98 65 ASP C N 1
ATOM 3406 C CA . ASP D 1 65 ? -3.642 22.506 22.850 1.00 46.45 65 ASP C CA 1
ATOM 3407 C C . ASP D 1 65 ? -3.934 22.934 21.413 1.00 48.32 65 ASP C C 1
ATOM 3408 O O . ASP D 1 65 ? -3.396 23.920 20.905 1.00 53.25 65 ASP C O 1
ATOM 3413 N N . GLU D 1 66 ? -4.778 22.151 20.740 1.00 48.43 66 GLU C N 1
ATOM 3414 C CA . GLU D 1 66 ? -5.163 22.443 19.367 1.00 49.43 66 GLU C CA 1
ATOM 3415 C C . GLU D 1 66 ? -6.665 22.263 19.222 1.00 53.12 66 GLU C C 1
ATOM 3416 O O . GLU D 1 66 ? -7.202 21.191 19.534 1.00 51.69 66 GLU C O 1
ATOM 3422 N N . VAL D 1 67 ? -7.318 23.307 18.706 1.00 44.17 67 VAL C N 1
ATOM 3423 C CA . VAL D 1 67 ? -8.758 23.381 18.493 1.00 44.72 67 VAL C CA 1
ATOM 3424 C C . VAL D 1 67 ? -8.992 23.785 17.049 1.00 48.51 67 VAL C C 1
ATOM 3425 O O . VAL D 1 67 ? -8.550 24.861 16.633 1.00 51.25 67 VAL C O 1
ATOM 3429 N N . ASN D 1 68 ? -9.709 22.956 16.298 1.00 47.00 68 ASN C N 1
ATOM 3430 C CA . ASN D 1 68 ? -10.086 23.280 14.930 1.00 43.89 68 ASN C CA 1
ATOM 3431 C C . ASN D 1 68 ? -11.587 23.093 14.754 1.00 43.74 68 ASN C C 1
ATOM 3432 O O . ASN D 1 68 ? -12.187 22.183 15.340 1.00 50.19 68 ASN C O 1
ATOM 3437 N N . ILE D 1 69 ? -12.179 23.949 13.931 1.00 38.95 69 ILE C N 1
ATOM 3438 C CA . ILE D 1 69 ? -13.575 23.812 13.531 1.00 47.26 69 ILE C CA 1
ATOM 3439 C C . ILE D 1 69 ? -13.656 22.730 12.471 1.00 51.64 69 ILE C C 1
ATOM 3440 O O . ILE D 1 69 ? -13.001 22.831 11.431 1.00 41.50 69 ILE C O 1
ATOM 3445 N N . THR D 1 70 ? -14.476 21.704 12.712 1.00 40.49 70 THR C N 1
ATOM 3446 C CA . THR D 1 70 ? -14.594 20.639 11.723 1.00 42.91 70 THR C CA 1
ATOM 3447 C C . THR D 1 70 ? -15.887 20.682 10.921 1.00 47.55 70 THR C C 1
ATOM 3448 O O . THR D 1 70 ? -15.985 19.971 9.921 1.00 45.70 70 THR C O 1
ATOM 3452 N N . GLY D 1 71 ? -16.873 21.487 11.307 1.00 45.36 71 GLY C N 1
ATOM 3453 C CA . GLY D 1 71 ? -18.081 21.553 10.498 1.00 41.47 71 GLY C CA 1
ATOM 3454 C C . GLY D 1 71 ? -19.114 22.482 11.098 1.00 44.95 71 GLY C C 1
ATOM 3455 O O . GLY D 1 71 ? -19.030 22.876 12.262 1.00 42.39 71 GLY C O 1
ATOM 3456 N N . PHE D 1 72 ? -20.109 22.806 10.272 1.00 47.72 72 PHE C N 1
ATOM 3457 C CA . PHE D 1 72 ? -21.247 23.643 10.625 1.00 42.92 72 PHE C CA 1
ATOM 3458 C C . PHE D 1 72 ? -22.516 22.873 10.267 1.00 46.58 72 PHE C C 1
ATOM 3459 O O . PHE D 1 72 ? -22.546 22.170 9.257 1.00 50.74 72 PHE C O 1
ATOM 3467 N N . TYR D 1 73 ? -23.535 22.944 11.126 1.00 42.60 73 TYR C N 1
ATOM 3468 C CA . TYR D 1 73 ? -24.793 22.235 10.911 1.00 43.97 73 TYR C CA 1
ATOM 3469 C C . TYR D 1 73 ? -25.926 23.057 11.507 1.00 50.36 73 TYR C C 1
ATOM 3470 O O . TYR D 1 73 ? -25.702 23.996 12.276 1.00 45.80 73 TYR C O 1
ATOM 3479 N N . GLY D 1 74 ? -27.152 22.684 11.163 1.00 42.92 74 GLY C N 1
ATOM 3480 C CA . GLY D 1 74 ? -28.321 23.222 11.827 1.00 55.52 74 GLY C CA 1
ATOM 3481 C C . GLY D 1 74 ? -29.072 24.225 10.976 1.00 49.46 74 GLY C C 1
ATOM 3482 O O . GLY D 1 74 ? -28.861 24.348 9.766 1.00 44.16 74 GLY C O 1
ATOM 3483 N N . ASP D 1 75 ? -29.940 24.992 11.646 1.00 45.69 75 ASP C N 1
ATOM 3484 C CA . ASP D 1 75 ? -30.883 25.849 10.929 1.00 48.09 75 ASP C CA 1
ATOM 3485 C C . ASP D 1 75 ? -30.161 26.789 9.976 1.00 45.62 75 ASP C C 1
ATOM 3486 O O . ASP D 1 75 ? -30.536 26.900 8.803 1.00 44.63 75 ASP C O 1
ATOM 3491 N N . MET D 1 76 ? -29.090 27.440 10.448 1.00 43.43 76 MET C N 1
ATOM 3492 C CA . MET D 1 76 ? -28.371 28.398 9.607 1.00 44.19 76 MET C CA 1
ATOM 3493 C C . MET D 1 76 ? -27.908 27.767 8.299 1.00 52.08 76 MET C C 1
ATOM 3494 O O . MET D 1 76 ? -27.890 28.441 7.255 1.00 51.39 76 MET C O 1
ATOM 3499 N N . ILE D 1 77 ? -27.538 26.484 8.337 1.00 47.50 77 ILE C N 1
ATOM 3500 C CA . ILE D 1 77 ? -27.151 25.755 7.133 1.00 53.93 77 ILE C CA 1
ATOM 3501 C C . ILE D 1 77 ? -28.380 25.223 6.403 1.00 57.76 77 ILE C C 1
ATOM 3502 O O . ILE D 1 77 ? -28.523 25.402 5.185 1.00 58.20 77 ILE C O 1
ATOM 3507 N N . ASP D 1 78 ? -29.279 24.546 7.127 1.00 49.25 78 ASP C N 1
ATOM 3508 C CA . ASP D 1 78 ? -30.465 23.988 6.482 1.00 58.12 78 ASP C CA 1
ATOM 3509 C C . ASP D 1 78 ? -31.267 25.079 5.778 1.00 57.01 78 ASP C C 1
ATOM 3510 O O . ASP D 1 78 ? -31.663 24.926 4.619 1.00 57.68 78 ASP C O 1
ATOM 3515 N N . GLN D 1 79 ? -31.492 26.198 6.448 1.00 54.41 79 GLN C N 1
ATOM 3516 C CA . GLN D 1 79 ? -32.182 27.311 5.814 1.00 58.62 79 GLN C CA 1
ATOM 3517 C C . GLN D 1 79 ? -31.271 28.179 4.948 1.00 55.69 79 GLN C C 1
ATOM 3518 O O . GLN D 1 79 ? -31.754 29.167 4.391 1.00 48.24 79 GLN C O 1
ATOM 3524 N N . LYS D 1 80 ? -30.003 27.793 4.780 1.00 57.36 80 LYS C N 1
ATOM 3525 C CA . LYS D 1 80 ? -29.088 28.413 3.822 1.00 54.42 80 LYS C CA 1
ATOM 3526 C C . LYS D 1 80 ? -28.887 29.907 4.119 1.00 63.21 80 LYS C C 1
ATOM 3527 O O . LYS D 1 80 ? -28.583 30.710 3.223 1.00 67.26 80 LYS C O 1
ATOM 3533 N N . ALA D 1 81 ? -28.962 30.272 5.403 1.00 49.84 81 ALA C N 1
ATOM 3534 C CA . ALA D 1 81 ? -28.816 31.681 5.751 1.00 48.35 81 ALA C CA 1
ATOM 3535 C C . ALA D 1 81 ? -27.368 32.148 5.659 1.00 49.98 81 ALA C C 1
ATOM 3536 O O . ALA D 1 81 ? -27.115 33.347 5.463 1.00 49.31 81 ALA C O 1
ATOM 3538 N N . CYS D 1 82 ? -26.421 31.233 5.861 1.00 49.06 82 CYS C N 1
ATOM 3539 C CA . CYS D 1 82 ? -24.990 31.480 5.738 1.00 50.47 82 CYS C CA 1
ATOM 3540 C C . CYS D 1 82 ? -24.315 30.116 5.673 1.00 48.58 82 CYS C C 1
ATOM 3541 O O . CYS D 1 82 ? -24.632 29.230 6.475 1.00 54.55 82 CYS C O 1
ATOM 3544 N N . LEU D 1 83 ? -23.424 29.938 4.704 1.00 45.98 83 LEU C N 1
ATOM 3545 C CA . LEU D 1 83 ? -22.858 28.632 4.362 1.00 48.65 83 LEU C CA 1
ATOM 3546 C C . LEU D 1 83 ? -21.338 28.693 4.413 1.00 52.32 83 LEU C C 1
ATOM 3547 O O . LEU D 1 83 ? -20.678 28.840 3.377 1.00 46.86 83 LEU C O 1
ATOM 3552 N N . PRO D 1 84 ? -20.747 28.532 5.598 1.00 53.32 84 PRO C N 1
ATOM 3553 C CA . PRO D 1 84 ? -19.291 28.675 5.728 1.00 49.45 84 PRO C CA 1
ATOM 3554 C C . PRO D 1 84 ? -18.534 27.604 4.964 1.00 51.60 84 PRO C C 1
ATOM 3555 O O . PRO D 1 84 ? -18.977 26.458 4.855 1.00 44.20 84 PRO C O 1
ATOM 3559 N N . SER D 1 85 ? -17.362 27.990 4.462 1.00 50.24 85 SER C N 1
ATOM 3560 C CA . SER D 1 85 ? -16.433 27.095 3.798 1.00 58.94 85 SER C CA 1
ATOM 3561 C C . SER D 1 85 ? -15.058 27.238 4.436 1.00 65.07 85 SER C C 1
ATOM 3562 O O . SER D 1 85 ? -14.706 28.322 4.911 1.00 64.67 85 SER C O 1
ATOM 3565 N N . PRO D 1 86 ? -14.262 26.169 4.433 1.00 61.85 86 PRO C N 1
ATOM 3566 C CA . PRO D 1 86 ? -12.918 26.257 5.021 1.00 60.40 86 PRO C CA 1
ATOM 3567 C C . PRO D 1 86 ? -11.988 27.028 4.103 1.00 58.77 86 PRO C C 1
ATOM 3568 O O . PRO D 1 86 ? -11.979 26.817 2.888 1.00 65.40 86 PRO C O 1
ATOM 3572 N N . VAL D 1 87 ? -11.202 27.928 4.696 1.00 61.09 87 VAL C N 1
ATOM 3573 C CA . VAL D 1 87 ? -10.192 28.727 3.994 1.00 61.57 87 VAL C CA 1
ATOM 3574 C C . VAL D 1 87 ? -8.988 28.852 4.928 1.00 65.92 87 VAL C C 1
ATOM 3575 O O . VAL D 1 87 ? -9.072 29.524 5.964 1.00 71.84 87 VAL C O 1
ATOM 3579 N N . ASN D 1 88 ? -7.890 28.179 4.587 1.00 62.69 88 ASN C N 1
ATOM 3580 C CA . ASN D 1 88 ? -6.693 28.054 5.445 1.00 74.04 88 ASN C CA 1
ATOM 3581 C C . ASN D 1 88 ? -7.140 27.507 6.800 1.00 71.57 88 ASN C C 1
ATOM 3582 O O . ASN D 1 88 ? -7.806 26.457 6.820 1.00 63.17 88 ASN C O 1
ATOM 3587 N N . ASP D 1 89 ? -6.807 28.143 7.923 1.00 65.57 89 ASP C N 1
ATOM 3588 C CA . ASP D 1 89 ? -7.244 27.663 9.240 1.00 67.73 89 ASP C CA 1
ATOM 3589 C C . ASP D 1 89 ? -8.423 28.475 9.742 1.00 65.44 89 ASP C C 1
ATOM 3590 O O . ASP D 1 89 ? -8.457 28.936 10.883 1.00 61.54 89 ASP C O 1
ATOM 3595 N N . ALA D 1 90 ? -9.418 28.642 8.885 1.00 60.47 90 ALA C N 1
ATOM 3596 C CA . ALA D 1 90 ? -10.602 29.394 9.249 1.00 52.64 90 ALA C CA 1
ATOM 3597 C C . ALA D 1 90 ? -11.724 28.973 8.318 1.00 53.21 90 ALA C C 1
ATOM 3598 O O . ALA D 1 90 ? -11.514 28.263 7.333 1.00 50.29 90 ALA C O 1
ATOM 3600 N N . TRP D 1 91 ? -12.917 29.433 8.646 1.00 41.14 91 TRP C N 1
ATOM 3601 C CA . TRP D 1 91 ? -14.126 29.170 7.893 1.00 41.17 91 TRP C CA 1
ATOM 3602 C C . TRP D 1 91 ? -14.738 30.511 7.552 1.00 46.57 91 TRP C C 1
ATOM 3603 O O . TRP D 1 91 ? -14.836 31.389 8.420 1.00 44.43 91 TRP C O 1
ATOM 3614 N N . GLU D 1 92 ? -15.177 30.656 6.304 1.00 46.55 92 GLU C N 1
ATOM 3615 C CA . GLU D 1 92 ? -15.669 31.930 5.793 1.00 56.55 92 GLU C CA 1
ATOM 3616 C C . GLU D 1 92 ? -17.013 31.745 5.114 1.00 47.04 92 GLU C C 1
ATOM 3617 O O . GLU D 1 92 ? -17.215 30.780 4.379 1.00 44.49 92 GLU C O 1
ATOM 3623 N N . GLY D 1 93 ? -17.910 32.706 5.329 1.00 45.27 93 GLY C N 1
ATOM 3624 C CA . GLY D 1 93 ? -19.225 32.664 4.725 1.00 53.40 93 GLY C CA 1
ATOM 3625 C C . GLY D 1 93 ? -19.756 34.067 4.536 1.00 61.25 93 GLY C C 1
ATOM 3626 O O . GLY D 1 93 ? -19.140 35.052 4.951 1.00 61.66 93 GLY C O 1
ATOM 3627 N N . ARG D 1 94 ? -20.882 34.151 3.839 1.00 54.51 94 ARG C N 1
ATOM 3628 C CA . ARG D 1 94 ? -21.579 35.412 3.660 1.00 46.70 94 ARG C CA 1
ATOM 3629 C C . ARG D 1 94 ? -23.044 35.227 4.020 1.00 43.43 94 ARG C C 1
ATOM 3630 O O . ARG D 1 94 ? -23.676 34.264 3.587 1.00 43.99 94 ARG C O 1
ATOM 3638 N N . VAL D 1 95 ? -23.592 36.179 4.768 1.00 44.57 95 VAL C N 1
ATOM 3639 C CA . VAL D 1 95 ? -25.002 36.139 5.140 1.00 50.03 95 VAL C CA 1
ATOM 3640 C C . VAL D 1 95 ? -25.824 36.367 3.872 1.00 51.34 95 VAL C C 1
ATOM 3641 O O . VAL D 1 95 ? -25.664 37.376 3.179 1.00 50.69 95 VAL C O 1
ATOM 3645 N N . GLN D 1 96 ? -26.543 35.340 3.459 1.00 47.99 96 GLN C N 1
ATOM 3646 C CA . GLN D 1 96 ? -27.407 35.399 2.288 1.00 55.91 96 GLN C CA 1
ATOM 3647 C C . GLN D 1 96 ? -28.853 35.128 2.695 1.00 58.41 96 GLN C C 1
ATOM 3648 O O . GLN D 1 96 ? -29.414 34.100 2.320 1.00 59.71 96 GLN C O 1
ATOM 3654 N N . THR D 1 97 ? -29.479 36.074 3.386 1.00 57.68 97 THR C N 1
ATOM 3655 C CA . THR D 1 97 ? -30.859 35.881 3.812 1.00 52.76 97 THR C CA 1
ATOM 3656 C C . THR D 1 97 ? -31.863 36.433 2.813 1.00 59.83 97 THR C C 1
ATOM 3657 O O . THR D 1 97 ? -33.043 36.059 2.877 1.00 58.97 97 THR C O 1
ATOM 3661 N N . ARG D 1 98 ? -31.423 37.312 1.907 1.00 61.52 98 ARG C N 1
ATOM 3662 C CA . ARG D 1 98 ? -32.282 37.906 0.877 1.00 61.74 98 ARG C CA 1
ATOM 3663 C C . ARG D 1 98 ? -33.371 38.765 1.511 1.00 66.93 98 ARG C C 1
ATOM 3664 O O . ARG D 1 98 ? -34.511 38.797 1.047 1.00 69.09 98 ARG C O 1
ATOM 3672 N N . GLY D 1 99 ? -33.016 39.438 2.609 1.00 68.20 99 GLY C N 1
ATOM 3673 C CA . GLY D 1 99 ? -33.886 40.378 3.277 1.00 71.26 99 GLY C CA 1
ATOM 3674 C C . GLY D 1 99 ? -34.553 39.846 4.527 1.00 73.12 99 GLY C C 1
ATOM 3675 O O . GLY D 1 99 ? -35.081 40.642 5.315 1.00 78.51 99 GLY C O 1
ATOM 3676 N N . ASP D 1 100 ? -34.515 38.535 4.751 1.00 65.83 100 ASP C N 1
ATOM 3677 C CA . ASP D 1 100 ? -35.101 37.967 5.954 1.00 59.43 100 ASP C CA 1
ATOM 3678 C C . ASP D 1 100 ? -34.273 38.346 7.168 1.00 57.54 100 ASP C C 1
ATOM 3679 O O . ASP D 1 100 ? -33.054 38.514 7.087 1.00 51.72 100 ASP C O 1
ATOM 3684 N N . THR D 1 101 ? -34.964 38.553 8.284 1.00 66.70 101 THR C N 1
ATOM 3685 C CA . THR D 1 101 ? -34.358 38.883 9.563 1.00 63.25 101 THR C CA 1
ATOM 3686 C C . THR D 1 101 ? -34.731 37.796 10.569 1.00 68.61 101 THR C C 1
ATOM 3687 O O . THR D 1 101 ? -35.679 37.032 10.356 1.00 74.62 101 THR C O 1
ATOM 3691 N N . GLY D 1 102 ? -33.997 37.732 11.679 1.00 61.33 102 GLY C N 1
ATOM 3692 C CA . GLY D 1 102 ? -34.300 36.778 12.726 1.00 61.43 102 GLY C CA 1
ATOM 3693 C C . GLY D 1 102 ? -33.073 36.027 13.194 1.00 59.83 102 GLY C C 1
ATOM 3694 O O . GLY D 1 102 ? -31.952 36.260 12.744 1.00 52.42 102 GLY C O 1
ATOM 3695 N N . ARG D 1 103 ? -33.299 35.144 14.169 1.00 62.65 103 ARG C N 1
ATOM 3696 C CA . ARG D 1 103 ? -32.253 34.290 14.722 1.00 61.90 103 ARG C CA 1
ATOM 3697 C C . ARG D 1 103 ? -32.156 32.976 13.952 1.00 58.95 103 ARG C C 1
ATOM 3698 O O . ARG D 1 103 ? -33.173 32.353 13.623 1.00 54.12 103 ARG C O 1
ATOM 3706 N N . TYR D 1 104 ? -30.925 32.547 13.684 1.00 42.45 104 TYR C N 1
ATOM 3707 C CA . TYR D 1 104 ? -30.666 31.265 13.038 1.00 47.39 104 TYR C CA 1
ATOM 3708 C C . TYR D 1 104 ? -29.729 30.481 13.948 1.00 46.28 104 TYR C C 1
ATOM 3709 O O . TYR D 1 104 ? -28.524 30.759 14.010 1.00 42.33 104 TYR C O 1
ATOM 3718 N N . LEU D 1 105 ? -30.293 29.520 14.670 1.00 48.91 105 LEU C N 1
ATOM 3719 C CA . LEU D 1 105 ? -29.485 28.597 15.453 1.00 49.40 105 LEU C CA 1
ATOM 3720 C C . LEU D 1 105 ? -28.592 27.800 14.509 1.00 48.90 105 LEU C C 1
ATOM 3721 O O . LEU D 1 105 ? -28.951 27.535 13.358 1.00 42.50 105 LEU C O 1
ATOM 3726 N N . TYR D 1 106 ? -27.405 27.442 14.988 1.00 45.79 106 TYR C N 1
ATOM 3727 C CA . TYR D 1 106 ? -26.561 26.520 14.239 1.00 45.37 106 TYR C CA 1
ATOM 3728 C C . TYR D 1 106 ? -25.619 25.840 15.214 1.00 48.65 106 TYR C C 1
ATOM 3729 O O . TYR D 1 106 ? -25.580 26.167 16.403 1.00 42.26 106 TYR C O 1
ATOM 3738 N N . THR D 1 107 ? -24.883 24.862 14.700 1.00 42.35 107 THR C N 1
ATOM 3739 C CA . THR D 1 107 ? -24.021 24.039 15.528 1.00 41.18 107 THR C CA 1
ATOM 3740 C C . THR D 1 107 ? -22.630 23.986 14.936 1.00 40.95 107 THR C C 1
ATOM 3741 O O . THR D 1 107 ? -22.473 23.761 13.734 1.00 45.00 107 THR C O 1
ATOM 3745 N N . ILE D 1 108 ? -21.626 24.173 15.785 1.00 36.33 108 ILE C N 1
ATOM 3746 C CA . ILE D 1 108 ? -20.225 24.075 15.394 1.00 41.36 108 ILE C CA 1
ATOM 3747 C C . ILE D 1 108 ? -19.627 22.841 16.048 1.00 46.61 108 ILE C C 1
ATOM 3748 O O . ILE D 1 108 ? -19.730 22.677 17.273 1.00 38.55 108 ILE C O 1
ATOM 3753 N N . SER D 1 109 ? -18.997 21.981 15.237 1.00 37.65 109 SER C N 1
ATOM 3754 C CA . SER D 1 109 ? -18.200 20.880 15.760 1.00 38.35 109 SER C CA 1
ATOM 3755 C C . SER D 1 109 ? -16.751 21.319 15.891 1.00 43.05 109 SER C C 1
ATOM 3756 O O . SER D 1 109 ? -16.147 21.797 14.922 1.00 38.18 109 SER C O 1
ATOM 3759 N N . LEU D 1 110 ? -16.179 21.093 17.068 1.00 39.11 110 LEU C N 1
ATOM 3760 C CA . LEU D 1 110 ? -14.782 21.388 17.321 1.00 45.91 110 LEU C CA 1
ATOM 3761 C C . LEU D 1 110 ? -14.039 20.097 17.621 1.00 47.74 110 LEU C C 1
ATOM 3762 O O . LEU D 1 110 ? -14.545 19.229 18.350 1.00 44.24 110 LEU C O 1
ATOM 3767 N N . SER D 1 111 ? -12.808 20.001 17.120 1.00 40.30 111 SER C N 1
ATOM 3768 C CA . SER D 1 111 ? -11.918 18.909 17.482 1.00 41.16 111 SER C CA 1
ATOM 3769 C C . SER D 1 111 ? -10.905 19.477 18.464 1.00 48.19 111 SER C C 1
ATOM 3770 O O . SER D 1 111 ? -10.185 20.431 18.145 1.00 47.66 111 SER C O 1
ATOM 3773 N N . ILE D 1 112 ? -10.909 18.933 19.675 1.00 43.73 112 ILE C N 1
ATOM 3774 C CA . ILE D 1 112 ? -10.149 19.455 20.798 1.00 46.42 112 ILE C CA 1
ATOM 3775 C C . ILE D 1 112 ? -9.149 18.376 21.176 1.00 50.93 112 ILE C C 1
ATOM 3776 O O . ILE D 1 112 ? -9.486 17.433 21.905 1.00 54.75 112 ILE C O 1
ATOM 3781 N N . ASN D 1 113 ? -7.918 18.513 20.692 1.00 45.11 113 ASN C N 1
ATOM 3782 C CA . ASN D 1 113 ? -6.898 17.484 20.868 1.00 50.48 113 ASN C CA 1
ATOM 3783 C C . ASN D 1 113 ? -7.428 16.120 20.432 1.00 54.98 113 ASN C C 1
ATOM 3784 O O . ASN D 1 113 ? -7.239 15.112 21.109 1.00 59.95 113 ASN C O 1
ATOM 3789 N N . GLY D 1 114 ? -8.147 16.105 19.305 1.00 57.79 114 GLY C N 1
ATOM 3790 C CA . GLY D 1 114 ? -8.672 14.892 18.713 1.00 69.66 114 GLY C CA 1
ATOM 3791 C C . GLY D 1 114 ? -10.080 14.512 19.127 1.00 70.44 114 GLY C C 1
ATOM 3792 O O . GLY D 1 114 ? -10.725 13.734 18.418 1.00 70.82 114 GLY C O 1
ATOM 3793 N N . ILE D 1 115 ? -10.589 15.065 20.221 1.00 63.68 115 ILE C N 1
ATOM 3794 C CA . ILE D 1 115 ? -11.941 14.785 20.691 1.00 50.04 115 ILE C CA 1
ATOM 3795 C C . ILE D 1 115 ? -12.899 15.811 20.1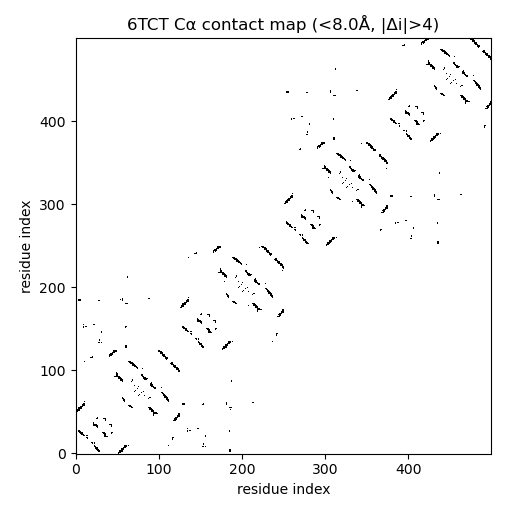07 1.00 51.45 115 ILE C C 1
ATOM 3796 O O . ILE D 1 115 ? -12.686 17.024 20.241 1.00 50.35 115 ILE C O 1
ATOM 3801 N N . THR D 1 116 ? -13.954 15.337 19.454 1.00 43.94 116 THR C N 1
ATOM 3802 C CA . THR D 1 116 ? -14.947 16.235 18.877 1.00 46.29 116 THR C CA 1
ATOM 3803 C C . THR D 1 116 ? -16.049 16.560 19.883 1.00 48.56 116 THR C C 1
ATOM 3804 O O . THR D 1 116 ? -16.658 15.653 20.469 1.00 42.79 116 THR C O 1
ATOM 3808 N N . MET D 1 117 ? -16.300 17.857 20.077 1.00 48.66 117 MET C N 1
ATOM 3809 C CA . MET D 1 117 ? -17.423 18.326 20.873 1.00 48.10 117 MET C CA 1
ATOM 3810 C C . MET D 1 117 ? -18.145 19.403 20.088 1.00 45.53 117 MET C C 1
ATOM 3811 O O . MET D 1 117 ? -17.549 20.109 19.268 1.00 39.69 117 MET C O 1
ATOM 3816 N N . ASN D 1 118 ? -19.429 19.559 20.373 1.00 44.88 118 ASN C N 1
ATOM 3817 C CA . ASN D 1 118 ? -20.255 20.496 19.633 1.00 44.70 118 ASN C CA 1
ATOM 3818 C C . ASN D 1 118 ? -20.791 21.553 20.580 1.00 45.45 118 ASN C C 1
ATOM 3819 O O . ASN D 1 118 ? -20.965 21.307 21.779 1.00 43.38 118 ASN C O 1
ATOM 3824 N N . PHE D 1 119 ? -21.059 22.734 20.024 1.00 41.70 119 PHE C N 1
ATOM 3825 C CA . PHE D 1 119 ? -21.835 23.740 20.730 1.00 41.99 119 PHE C CA 1
ATOM 3826 C C . PHE D 1 119 ? -22.676 24.487 19.707 1.00 45.21 119 PHE C C 1
ATOM 3827 O O . PHE D 1 119 ? -22.395 24.481 18.500 1.00 36.83 119 PHE C O 1
ATOM 3835 N N . SER D 1 120 ? -23.739 25.114 20.192 1.00 36.05 120 SER C N 1
ATOM 3836 C CA . SER D 1 120 ? -24.751 25.655 19.292 1.00 44.53 120 SER C CA 1
ATOM 3837 C C . SER D 1 120 ? -25.003 27.125 19.582 1.00 44.53 120 SER C C 1
ATOM 3838 O O . SER D 1 120 ? -25.858 27.478 20.408 1.00 40.34 120 SER C O 1
ATOM 3841 N N . PRO D 1 121 ? -24.279 28.013 18.916 1.00 44.47 121 PRO C N 1
ATOM 3842 C CA . PRO D 1 121 ? -24.562 29.446 19.046 1.00 44.50 121 PRO C CA 1
ATOM 3843 C C . PRO D 1 121 ? -25.658 29.845 18.075 1.00 46.80 121 PRO C C 1
ATOM 3844 O O . PRO D 1 121 ? -26.294 28.966 17.490 1.00 45.78 121 PRO C O 1
ATOM 3848 N N . TYR D 1 122 ? -25.916 31.138 17.884 1.00 43.56 122 TYR C N 1
ATOM 3849 C CA . TYR D 1 122 ? -26.864 31.521 16.850 1.00 37.47 122 TYR C CA 1
ATOM 3850 C C . TYR D 1 122 ? -26.385 32.775 16.134 1.00 47.32 122 TYR C C 1
ATOM 3851 O O . TYR D 1 122 ? -25.606 33.572 16.659 1.00 36.80 122 TYR C O 1
ATOM 3860 N N . LEU D 1 123 ? -26.872 32.929 14.913 1.00 43.34 123 LEU C N 1
ATOM 3861 C CA . LEU D 1 123 ? -26.601 34.090 14.091 1.00 46.25 123 LEU C CA 1
ATOM 3862 C C . LEU D 1 123 ? -27.852 34.957 14.109 1.00 48.03 123 LEU C C 1
ATOM 3863 O O . LEU D 1 123 ? -28.950 34.465 13.838 1.00 52.23 123 LEU C O 1
ATOM 3868 N N . GLU D 1 124 ? -27.705 36.216 14.504 1.00 51.53 124 GLU C N 1
ATOM 3869 C CA . GLU D 1 124 ? -28.801 37.166 14.418 1.00 41.73 124 GLU C CA 1
ATOM 3870 C C . GLU D 1 124 ? -28.580 38.062 13.208 1.00 50.47 124 GLU C C 1
ATOM 3871 O O . GLU D 1 124 ? -27.522 38.690 13.082 1.00 53.65 124 GLU C O 1
ATOM 3877 N N . VAL D 1 125 ? -29.559 38.086 12.307 1.00 43.54 125 VAL C N 1
ATOM 3878 C CA . VAL D 1 125 ? -29.535 38.944 11.128 1.00 44.48 125 VAL C CA 1
ATOM 3879 C C . VAL D 1 125 ? -30.633 39.985 11.312 1.00 54.98 125 VAL C C 1
ATOM 3880 O O . VAL D 1 125 ? -31.810 39.638 11.477 1.00 51.32 125 VAL C O 1
ATOM 3884 N N . GLN D 1 126 ? -30.255 41.257 11.254 1.00 60.93 126 GLN C N 1
ATOM 3885 C CA . GLN D 1 126 ? -31.195 42.352 11.472 1.00 63.17 126 GLN C CA 1
ATOM 3886 C C . GLN D 1 126 ? -31.264 43.280 10.271 1.00 58.37 126 GLN C C 1
ATOM 3887 O O . GLN D 1 126 ? -30.325 43.339 9.485 1.00 61.62 126 GLN C O 1
#

Sequence (500 aa):
KKIEILIVVDCAGALATTSLISNVYLIDSNQWLGSSWDEGTCQLHTVSEDGQFICWRSCAISPDDEVNITGFYGDMIDQKACLPSPVNDAWEGRVQTRGDTGRYLYTISLSINGITMNFSPYLEVQKKIEILIVVDCAGALATTSLISNVYLIDSNQWLGSWDEGTCQLHTVSEDGQFICWRSCAISPDDEVNITGFYGDMIDQKACLPSPVNDAWEGRVQTRGDTGRYLYTISLSINGITMNFSPYLEVQKKIEILIVVDCAGALATTSLISNVYLIDSNQWLGSWDEGTCQLHTVSEDGQFICWRSCAISPDDEVNITGFYGDMIDQKACLPSPVNDAWEGRVQTRGDTGRYLYTISLSINGITMNFSPYLEVQKKIEILIVVDCAGALATTSLISNVYLIDSNQWLGSWDEGTCQLHTVSEDGQFICWRSCAISPDDEVNITGFYGDMIDQKACLPSPVNDAWEGRVQTRGDTGRYLYTISLSINGITMNFSPYLEVQ

Nearest PDB structures (foldseek):
  6tct-assembly2_C  TM=1.006E+00  e=6.313E-26  Vibrio cholerae O1 biovar El Tor str. N16961
  8rqy-assembly1_A-2  TM=9.478E-01  e=2.335E-16  Vibrio cholerae O1 biovar El Tor str. N16961
  2bk8-assembly1_A  TM=4.703E-01  e=9.098E-03  Homo sapiens
  1ya5-assembly1_B  TM=4.782E-01  e=5.255E-02  Homo sapiens
  6zr7-assembly1_AAA  TM=3.765E-01  e=4.458E-02  Homo sapiens

B-factor: mean 52.09, std 18.49, range [23.59, 155.05]

Organism: Vibrio cholerae serotype O1 (strain ATCC 39315 / El Tor Inaba N16961) (NCBI:txid243277)

Secondary structure (DSSP, 8-state):
--EEEEEEE-HHHHHHHTS-TTSEEEEETTS-EEE--SSS---EEEE-TT-EEEEEEEESSTT--EEEEEEESHHHHTTS---EE-SSSEEEE----S--EEEE-EEEEEETTEEEEE--EEEE-/--EEEEEEE-HHHHHHHTS-TTTEEEEETT--EEE--SSS---EEEE-TT-EEEEEEEESSTT--EEEEEEESHHHHTTS---EEETTEEEEE---TT--EEEE-EEEEEETTEEEEE--EEEE-/--EEEEEEE-HHHHHHHTS-TTTEEEEETTS-EEE--SSS---EEEE-TT-EEEEEEEESSTT--EEEEEEESHHHHTTS---EEETTEEEEE---TT--EEEE-EEEEEETTEEEEE--EEEE-/--EEEEEEE-HHHHHHHTS-TTTEEEEETTS-EEE--SSS---EEEE-TT-EEEEEEEESSTT--EEEEEEESHHHHTTS---EE-SSSEEEE---TT--EEEE-EEEEEETTEEEEE--EEEE-

Radius of gyration: 26.84 Å; Cα contacts (8 Å, |Δi|>4): 1339; chains: 4; bounding box: 64×73×54 Å

Foldseek 3Di:
DAKEKEKEFALVVCVVVVARAQGIWIQMPVRDIDHHHDDADAAEEEAAAFHKYKYAYDYPDPVKDKAWDDKAAQCVVVVQWDWDDDPRITMIGGHPPPDFAKGKMKIWMQINNRIYIGIYIYGYD/DAKEKEKEFALVVCVVVVARAQGIWIAMPVGDTDHHHDDADADEEEDAAFHKYKYAYDYPDPPKDKAWDDKAFQCVVVVQWDWDDDPRMTMTTGHDPPDWDKTKMKIWMQINNNTYIGIYIYTYD/DAKEKEKEFQLVVCVVVVARAQGIWIQMPVGDIDHHHDDADADEEEEAAFHKYKYAYDYPDPPKDKAWDDKAFQCVVLVQWHWDDDPRMTMTGRHRVVAFDKGKMKIWMQIRNRIDIHIYIYTYD/DAKEKEKEFQLVVCVVVVARAQGIWIQMPVRDIDHRHDDARAAEDEEAAFHKYKYAYDYPDPPKDKAWDDKAFQCVVVVQWHWDDDPRITMIGGHPVPDFDKTKMKIWMQINNDIYMHIYIYGYD